Protein AF-A0A6G1JC12-F1 (afdb_monomer_lite)

pLDDT: mean 71.91, std 19.37, range [29.08, 95.88]

Sequence (477 aa):
MLPKLLSLVLLFAALIYDARATPLSTPISLSVPSVSIHRERSTSDEELTAWTVRCGYAISGMFCATQRLTVYIIAICIFCFRFHEWLTAVGTAYLVTYTVTTAIYGIALAADPAVGSDADFVRIGRLLTISVFMTFLFVRFAPHIFKNNVKSTLMLWVGITLLAWIIVAARENAFWSQFYRVRGVEVCNSAGLCVDTCSTVMPASKFRGPSDEVMSIQKTKRQLAIPANGSLSINEFLGVAVNFTATLPSLGYNSKHSFDPGFIPFLVAWLLAFVNWIIPPREIRNNLFQAIVKKNTANEYAKRMSHSTISKGPATKQPRQNGAAHSSSRGSWSILSVRVQTAKALATFCYIFTTLAMLVFPGIFVWSIFQGESGFRSSIFIEQEGPRNVGQWGPCVGVALAAVAALFDRLSSRAGNQIDIWALQEVQRPPDAERPRWLFGWEEGWLWYVINREEWKNFVAWWKDPIRVCWPSVMSS

Secondary structure (DSSP, 8-state):
-HHHHHHHHHHHHHHHHT-PPPP-PPP-----------------HHHHTT-----PPPBPGGGSHHHHHHHHHHHHHHHHTTT-HHHHHHHHHHHHHHHHHHHHHHHHHHH-TTGGG-THHHHHHHHHHHHHHHHHHHHHH-GGGS-GGGHHHHHHHHHHHHHHHHHHHHHHHHHHHHHTT----EEE-TTS-EEEHHHHH-TT---B-SSS-B-------------TT----HHHHHHHHHHHHTT--------TTS--GGGHHHHHHHHHHHHHHHS-HHHHHHHHHHHHS-HHHHHHHHHHHHHHHHTTS--------------STHHHHHHHHHHHHHHHHHHHHHHHHHHHHHHHHHHHHHHHHHHHHHHHHTSSPPBSS-TTSHHHHHHHHHHHHHHHHHHHHHHHHTTS----HHHHTT-PPPPGGG--GGGTT-HHHHHHHHHHHHHHHHHHHHHH-HHHHH-HHHH--

Organism: NCBI:txid1168545

Radius of gyration: 33.63 Å; chains: 1; bounding box: 86×69×108 Å

Foldseek 3Di:
DVVVVVVVVVVVVVVVVVPDDDDDDDDDDDDDDDDDDDDDDDDPPVVVVPDDLLLADAADLLLDPLNLVLLVVLLVVCLVPLLVLLLVLLSVVLLLVSLLVLLVVLLVLLPDPVNLSYPNLLQSLLVLVLSLLSLLCCLQSNCLNCPPVNVVVSCVSNVSSVVSNVSSVVSVVVNVVSNVLNQFDFAADPVRDTDRPSCVVCVQSPLQDPPNPDPPSVPPPDPPPPPPPDPDDPVNVVVVVVVVSVPDPPPPPPPPVPPDVVCVVVVVLVVLLVVCSVAPLVRLLLVLLCVQQPPVLLLVVLVVVVVVVVVPPDDPDDDDDDDDDDPDCPVVVVVSVVSNVVSLVVSVVSSVSNVVSVVCSVVVSVVSSVVSVVSVVPDSRDRSDDPVDPVSCVSVVVSVVSSVVSVVVCVVVVVDDDDDSCVSVVHDDDPCVVDDPVCPPPVPVVVVVVVVVVVVVVSVVCSVPVSCVSCVVSNVD

Structure (mmCIF, N/CA/C/O backbone):
data_AF-A0A6G1JC12-F1
#
_entry.id   AF-A0A6G1JC12-F1
#
loop_
_atom_site.group_PDB
_atom_site.id
_atom_site.type_symbol
_atom_site.label_atom_id
_atom_site.label_alt_id
_atom_site.label_comp_id
_atom_site.label_asym_id
_atom_site.label_entity_id
_atom_site.label_seq_id
_atom_site.pdbx_PDB_ins_code
_atom_site.Cartn_x
_atom_site.Cartn_y
_atom_site.Cartn_z
_atom_site.occupancy
_atom_site.B_iso_or_equiv
_atom_site.auth_seq_id
_atom_site.auth_comp_id
_atom_site.auth_asym_id
_atom_site.auth_atom_id
_atom_site.pdbx_PDB_model_num
ATOM 1 N N . MET A 1 1 ? -16.453 -23.793 -4.776 1.00 41.53 1 MET A N 1
ATOM 2 C CA . MET A 1 1 ? -15.274 -22.912 -4.970 1.00 41.53 1 MET A CA 1
ATOM 3 C C . MET A 1 1 ? -14.601 -23.120 -6.321 1.00 41.53 1 MET A C 1
ATOM 5 O O . MET A 1 1 ? -14.441 -22.137 -7.027 1.00 41.53 1 MET A O 1
ATOM 9 N N . LEU A 1 2 ? -14.305 -24.360 -6.727 1.00 37.62 2 LEU A N 1
ATOM 10 C CA . LEU A 1 2 ? -13.713 -24.679 -8.037 1.00 37.62 2 LEU A CA 1
ATOM 11 C C . LEU A 1 2 ? -14.425 -24.046 -9.262 1.00 37.62 2 LEU A C 1
ATOM 13 O O . LEU A 1 2 ? -13.723 -23.498 -10.103 1.00 37.62 2 LEU A O 1
ATOM 17 N N . PRO A 1 3 ? -15.776 -23.984 -9.344 1.00 52.00 3 PRO A N 1
ATOM 18 C CA . PRO A 1 3 ? -16.455 -23.352 -10.485 1.00 52.00 3 PRO A CA 1
ATOM 19 C C . PRO A 1 3 ? -16.231 -21.836 -10.552 1.00 52.00 3 PRO A C 1
ATOM 21 O O . PRO A 1 3 ? -16.127 -21.264 -11.630 1.00 52.00 3 PRO A O 1
ATOM 24 N N . LYS A 1 4 ? -16.111 -21.181 -9.388 1.00 55.47 4 LYS A N 1
ATOM 25 C CA . LYS A 1 4 ? -15.842 -19.738 -9.295 1.00 55.47 4 LYS A CA 1
ATOM 26 C C . LYS A 1 4 ? -14.388 -19.419 -9.648 1.00 55.47 4 LYS A C 1
ATOM 28 O O . LYS A 1 4 ? -14.135 -18.408 -10.289 1.00 55.47 4 LYS A O 1
ATOM 33 N N . LEU A 1 5 ? -13.458 -20.304 -9.280 1.00 43.88 5 LEU A N 1
ATOM 34 C CA . LEU A 1 5 ? -12.052 -20.206 -9.671 1.00 43.88 5 LEU A CA 1
ATOM 35 C C . LEU A 1 5 ? -11.889 -20.400 -11.188 1.00 43.88 5 LEU A C 1
ATOM 37 O O . LEU A 1 5 ? -11.214 -19.609 -11.835 1.00 43.88 5 LEU A O 1
ATOM 41 N N . LEU A 1 6 ? -12.583 -21.389 -11.764 1.00 57.66 6 LEU A N 1
ATOM 42 C CA . LEU A 1 6 ? -12.601 -21.644 -13.207 1.00 57.66 6 LEU A CA 1
ATOM 43 C C . LEU A 1 6 ? -13.187 -20.456 -13.983 1.00 57.66 6 LEU A C 1
ATOM 45 O O . LEU A 1 6 ? -12.649 -20.064 -15.011 1.00 57.66 6 LEU A O 1
ATOM 49 N N . SER A 1 7 ? -14.245 -19.836 -13.454 1.00 61.59 7 SER A N 1
ATOM 50 C CA . SER A 1 7 ? -14.843 -18.637 -14.046 1.00 61.59 7 SER A CA 1
ATOM 51 C C . SER A 1 7 ? -13.896 -17.432 -14.012 1.00 61.59 7 SER A C 1
ATOM 53 O O . SER A 1 7 ? -13.910 -16.633 -14.941 1.00 61.59 7 SER A O 1
ATOM 55 N N . LEU A 1 8 ? -13.053 -17.313 -12.979 1.00 55.31 8 LEU A N 1
ATOM 56 C CA . LEU A 1 8 ? -12.042 -16.256 -12.870 1.00 55.31 8 LEU A CA 1
ATOM 57 C C . LEU A 1 8 ? -10.876 -16.489 -13.844 1.00 55.31 8 LEU A C 1
ATOM 59 O O . LEU A 1 8 ? -10.414 -15.546 -14.475 1.00 55.31 8 LEU A O 1
ATOM 63 N N . VAL A 1 9 ? -10.457 -17.748 -14.026 1.00 64.25 9 VAL A N 1
ATOM 64 C CA . VAL A 1 9 ? -9.453 -18.156 -15.028 1.00 64.25 9 VAL A CA 1
ATOM 65 C C . VAL A 1 9 ? -9.976 -17.967 -16.459 1.00 64.25 9 VAL A C 1
ATOM 67 O O . VAL A 1 9 ? -9.232 -17.533 -17.332 1.00 64.25 9 VAL A O 1
ATOM 70 N N . LEU A 1 10 ? -11.261 -18.225 -16.713 1.00 64.50 10 LEU A N 1
ATOM 71 C CA . LEU A 1 10 ? -11.891 -17.971 -18.015 1.00 64.50 10 LEU A CA 1
ATOM 72 C C . LEU A 1 10 ? -12.059 -16.472 -18.295 1.00 64.50 10 LEU A C 1
ATOM 74 O O . LEU A 1 10 ? -11.808 -16.036 -19.415 1.00 64.50 10 LEU A O 1
ATOM 78 N N . LEU A 1 11 ? -12.405 -15.669 -17.282 1.00 63.47 11 LEU A N 1
ATOM 79 C CA . LEU A 1 11 ? -12.408 -14.205 -17.388 1.00 63.47 11 LEU A CA 1
ATOM 80 C C . LEU A 1 11 ? -10.995 -13.671 -17.682 1.00 63.47 11 LEU A C 1
ATOM 82 O O . LEU A 1 11 ? -10.825 -12.771 -18.498 1.00 63.47 11 LEU A O 1
ATOM 86 N N . PHE A 1 12 ? -9.977 -14.269 -17.057 1.00 48.78 12 PHE A N 1
ATOM 87 C CA . PHE A 1 12 ? -8.565 -13.972 -17.290 1.00 48.78 12 PHE A CA 1
ATOM 88 C C . PHE A 1 12 ? -8.147 -14.299 -18.730 1.00 48.78 12 PHE A C 1
ATOM 90 O O . PHE A 1 12 ? -7.539 -13.468 -19.399 1.00 48.78 12 PHE A O 1
ATOM 97 N N . ALA A 1 13 ? -8.545 -15.463 -19.249 1.00 60.22 13 ALA A N 1
ATOM 98 C CA . ALA A 1 13 ? -8.311 -15.837 -20.641 1.00 60.22 13 ALA A CA 1
ATOM 99 C C . ALA A 1 13 ? -9.033 -14.900 -21.630 1.00 60.22 13 ALA A C 1
ATOM 101 O O . ALA A 1 13 ? -8.455 -14.537 -22.651 1.00 60.22 13 ALA A O 1
ATOM 102 N N . ALA A 1 14 ? -10.255 -14.458 -21.313 1.00 58.59 14 ALA A N 1
ATOM 103 C CA . ALA A 1 14 ? -11.026 -13.533 -22.145 1.00 58.59 14 ALA A CA 1
ATOM 104 C C . ALA A 1 14 ? -10.411 -12.120 -22.191 1.00 58.59 14 ALA A C 1
ATOM 106 O O . ALA A 1 14 ? -10.276 -11.550 -23.270 1.00 58.59 14 ALA A O 1
ATOM 107 N N . LEU A 1 15 ? -9.955 -11.588 -21.050 1.00 48.88 15 LEU A N 1
ATOM 108 C CA . LEU A 1 15 ? -9.268 -10.289 -20.980 1.00 48.88 15 LEU A CA 1
ATOM 109 C C . LEU A 1 15 ? -7.918 -10.293 -21.715 1.00 48.88 15 LEU A C 1
ATOM 111 O O . LEU A 1 15 ? -7.510 -9.270 -22.259 1.00 48.88 15 LEU A O 1
ATOM 115 N N . ILE A 1 16 ? -7.240 -11.444 -21.766 1.00 50.81 16 ILE A N 1
ATOM 116 C CA . ILE A 1 16 ? -6.019 -11.640 -22.562 1.00 50.81 16 ILE A CA 1
ATOM 117 C C . ILE A 1 16 ? -6.341 -11.723 -24.062 1.00 50.81 16 ILE A C 1
ATOM 119 O O . ILE A 1 16 ? -5.559 -11.246 -24.884 1.00 50.81 16 ILE A O 1
ATOM 123 N N . TYR A 1 17 ? -7.487 -12.300 -24.433 1.00 48.66 17 TYR A N 1
ATOM 124 C CA . TYR A 1 17 ? -7.871 -12.484 -25.833 1.00 48.66 17 TYR A CA 1
ATOM 125 C C . TYR A 1 17 ? -8.304 -11.177 -26.522 1.00 48.66 17 TYR A C 1
ATOM 127 O O . TYR A 1 17 ? -8.074 -11.025 -27.722 1.00 48.66 17 TYR A O 1
ATOM 135 N N . ASP A 1 18 ? -8.855 -10.218 -25.770 1.00 41.59 18 ASP A N 1
ATOM 136 C CA . ASP A 1 18 ? -9.234 -8.889 -26.282 1.00 41.59 18 ASP A CA 1
ATOM 137 C C . ASP A 1 18 ? -8.044 -7.929 -26.463 1.00 41.59 18 ASP A C 1
ATOM 139 O O . ASP A 1 18 ? -8.154 -6.912 -27.145 1.00 41.59 18 ASP A O 1
ATOM 143 N N . ALA A 1 19 ? -6.857 -8.273 -25.952 1.00 38.66 19 ALA A N 1
ATOM 144 C CA . ALA A 1 19 ? -5.614 -7.545 -26.221 1.00 38.66 19 ALA A CA 1
ATOM 145 C C . ALA A 1 19 ? -5.016 -7.892 -27.604 1.00 38.66 19 ALA A C 1
ATOM 147 O O . ALA A 1 19 ? -3.800 -8.053 -27.754 1.00 38.66 19 ALA A O 1
ATOM 148 N N . ARG A 1 20 ? -5.859 -8.035 -28.640 1.00 41.12 20 ARG A N 1
ATOM 149 C CA . ARG A 1 20 ? -5.391 -8.216 -30.019 1.00 41.12 20 ARG A CA 1
ATOM 150 C C . ARG A 1 20 ? -4.697 -6.945 -30.500 1.00 41.12 20 ARG A C 1
ATOM 152 O O . ARG A 1 20 ? -5.297 -5.884 -30.634 1.00 41.12 20 ARG A O 1
ATOM 159 N N . ALA A 1 21 ? -3.409 -7.115 -30.771 1.00 39.16 21 ALA A N 1
ATOM 160 C CA . ALA A 1 21 ? -2.536 -6.167 -31.433 1.00 39.16 21 ALA A CA 1
ATOM 161 C C . ALA A 1 21 ? -3.131 -5.662 -32.758 1.00 39.16 21 ALA A C 1
ATOM 163 O O . ALA A 1 21 ? -3.711 -6.425 -33.534 1.00 39.16 21 ALA A O 1
ATOM 164 N N . THR A 1 22 ? -2.912 -4.377 -33.023 1.00 34.78 22 THR A N 1
ATOM 165 C CA . THR A 1 22 ? -3.012 -3.771 -34.350 1.00 34.78 22 THR A CA 1
ATOM 166 C C . THR A 1 22 ? -2.206 -4.581 -35.378 1.00 34.78 22 THR A C 1
ATOM 168 O O . THR A 1 22 ? -1.153 -5.134 -35.042 1.00 34.78 22 THR A O 1
ATOM 171 N N . PRO A 1 23 ? -2.683 -4.697 -36.632 1.00 39.00 23 PRO A N 1
ATOM 172 C CA . PRO A 1 23 ? -1.996 -5.469 -37.658 1.00 39.00 23 PRO A CA 1
ATOM 173 C C . PRO A 1 23 ? -0.620 -4.862 -37.955 1.00 39.00 23 PRO A C 1
ATOM 175 O O . PRO A 1 23 ? -0.493 -3.686 -38.286 1.00 39.00 23 PRO A O 1
ATOM 178 N N . LEU A 1 24 ? 0.410 -5.696 -37.814 1.00 37.56 24 LEU A N 1
ATOM 179 C CA . LEU A 1 24 ? 1.801 -5.371 -38.101 1.00 37.56 24 LEU A CA 1
ATOM 180 C C . LEU A 1 24 ? 1.972 -5.218 -39.621 1.00 37.56 24 LEU A C 1
ATOM 182 O O . LEU A 1 24 ? 1.815 -6.186 -40.365 1.00 37.56 24 LEU A O 1
ATOM 186 N N . SER A 1 25 ? 2.299 -4.015 -40.084 1.00 34.78 25 SER A N 1
ATOM 187 C CA . SER A 1 25 ? 2.748 -3.776 -41.455 1.00 34.78 25 SER A CA 1
ATOM 188 C C . SER A 1 25 ? 4.056 -4.531 -41.719 1.00 34.78 25 SER A C 1
ATOM 190 O O . SER A 1 25 ? 4.997 -4.482 -40.925 1.00 34.78 25 SER A O 1
ATOM 192 N N . THR A 1 26 ? 4.100 -5.253 -42.836 1.00 33.56 26 THR A N 1
ATOM 193 C CA . THR A 1 26 ? 5.244 -6.044 -43.307 1.00 33.56 26 THR A CA 1
ATOM 194 C C . THR A 1 26 ? 6.522 -5.201 -43.416 1.00 33.56 26 THR A C 1
ATOM 196 O O . THR A 1 26 ? 6.459 -4.082 -43.931 1.00 33.56 26 THR A O 1
ATOM 199 N N . PRO A 1 27 ? 7.690 -5.712 -42.985 1.00 36.31 27 PRO A N 1
ATOM 200 C CA . PRO A 1 27 ? 8.945 -4.976 -43.075 1.00 36.31 27 PRO A CA 1
ATOM 201 C C . PRO A 1 27 ? 9.370 -4.816 -44.540 1.00 36.31 27 PRO A C 1
ATOM 203 O O . PRO A 1 27 ? 9.649 -5.795 -45.229 1.00 36.31 27 PRO A O 1
ATOM 206 N N . ILE A 1 28 ? 9.448 -3.569 -45.005 1.00 34.31 28 ILE A N 1
ATOM 207 C CA . ILE A 1 28 ? 10.090 -3.227 -46.275 1.00 34.31 28 ILE A CA 1
ATOM 208 C C . ILE A 1 28 ? 11.603 -3.348 -46.070 1.00 34.31 28 ILE A C 1
ATOM 210 O O . ILE A 1 28 ? 12.200 -2.624 -45.272 1.00 34.31 28 ILE A O 1
ATOM 214 N N . SER A 1 29 ? 12.215 -4.293 -46.780 1.00 29.08 29 SER A N 1
ATOM 215 C CA . SER A 1 29 ? 13.664 -4.416 -46.922 1.00 29.08 29 SER A CA 1
ATOM 216 C C . SER A 1 29 ? 14.178 -3.233 -47.750 1.00 29.08 29 SER A C 1
ATOM 218 O O . SER A 1 29 ? 13.950 -3.169 -48.955 1.00 29.08 29 SER A O 1
ATOM 220 N N . LEU A 1 30 ? 14.837 -2.272 -47.099 1.00 31.94 30 LEU A N 1
ATOM 221 C CA . LEU A 1 30 ? 15.643 -1.254 -47.773 1.00 31.94 30 LEU A CA 1
ATOM 222 C C . LEU A 1 30 ? 17.109 -1.686 -47.707 1.00 31.94 30 LEU A C 1
ATOM 224 O O . LEU A 1 30 ? 17.724 -1.676 -46.641 1.00 31.94 30 LEU A O 1
ATOM 228 N N . SER A 1 31 ? 17.664 -2.074 -48.854 1.00 30.33 31 SER A N 1
ATOM 229 C CA . SER A 1 31 ? 19.095 -2.299 -49.038 1.00 30.33 31 SER A CA 1
ATOM 230 C C . SER A 1 31 ? 19.830 -0.956 -48.999 1.00 30.33 31 SER A C 1
ATOM 232 O O . SER A 1 31 ? 19.776 -0.188 -49.960 1.00 30.33 31 SER A O 1
ATOM 234 N N . VAL A 1 32 ? 20.502 -0.656 -47.888 1.00 33.75 32 VAL A N 1
ATOM 235 C CA . VAL A 1 32 ? 21.399 0.503 -47.777 1.00 33.75 32 VAL A CA 1
ATOM 236 C C . VAL A 1 32 ? 22.802 0.071 -48.229 1.00 33.75 32 VAL A C 1
ATOM 238 O O . VAL A 1 32 ? 23.300 -0.937 -47.724 1.00 33.75 32 VAL A O 1
ATOM 241 N N . PRO A 1 33 ? 23.453 0.779 -49.170 1.00 34.03 33 PRO A N 1
ATOM 242 C CA . PRO A 1 33 ? 24.822 0.472 -49.571 1.00 34.03 33 PRO A CA 1
ATOM 243 C C . PRO A 1 33 ? 25.803 0.725 -48.416 1.00 34.03 33 PRO A C 1
ATOM 245 O O . PRO A 1 33 ? 25.669 1.687 -47.658 1.00 34.03 33 PRO A O 1
ATOM 248 N N . SER A 1 34 ? 26.801 -0.146 -48.283 1.00 31.53 34 SER A N 1
ATOM 249 C CA . SER A 1 34 ? 27.838 -0.073 -47.254 1.00 31.53 34 SER A CA 1
ATOM 250 C C . SER A 1 34 ? 28.728 1.158 -47.446 1.00 31.53 34 SER A C 1
ATOM 252 O O . SER A 1 34 ? 29.493 1.227 -48.407 1.00 31.53 34 SER A O 1
ATOM 254 N N . VAL A 1 35 ? 28.664 2.111 -46.516 1.00 31.75 35 VAL A N 1
ATOM 255 C CA . VAL A 1 35 ? 29.623 3.220 -46.427 1.00 31.75 35 VAL A CA 1
ATOM 256 C C . VAL A 1 35 ? 30.822 2.748 -45.603 1.00 31.75 35 VAL A C 1
ATOM 258 O O . VAL A 1 35 ? 30.698 2.483 -44.409 1.00 31.75 35 VAL A O 1
ATOM 261 N N . SER A 1 36 ? 31.986 2.620 -46.239 1.00 30.31 36 SER A N 1
ATOM 262 C CA . SER A 1 36 ? 33.252 2.324 -45.566 1.00 30.31 36 SER A CA 1
ATOM 263 C C . SER A 1 36 ? 33.794 3.587 -44.893 1.00 30.31 36 SER A C 1
ATOM 265 O O . SER A 1 36 ? 34.262 4.501 -45.571 1.00 30.31 36 SER A O 1
ATOM 267 N N . ILE A 1 37 ? 33.739 3.645 -43.563 1.00 33.97 37 ILE A N 1
ATOM 268 C CA . ILE A 1 37 ? 34.368 4.714 -42.779 1.00 33.97 37 ILE A CA 1
ATOM 269 C C . ILE A 1 37 ? 35.808 4.287 -42.480 1.00 33.97 37 ILE A C 1
ATOM 271 O O . ILE A 1 37 ? 36.041 3.369 -41.692 1.00 33.97 37 ILE A O 1
ATOM 275 N N . HIS A 1 38 ? 36.780 4.940 -43.119 1.00 30.67 38 HIS A N 1
ATOM 276 C CA . HIS A 1 38 ? 38.189 4.788 -42.765 1.00 30.67 38 HIS A CA 1
ATOM 277 C C . HIS A 1 38 ? 38.440 5.444 -41.402 1.00 30.67 38 HIS A C 1
ATOM 279 O O . HIS A 1 38 ? 38.278 6.650 -41.231 1.00 30.67 38 HIS A O 1
ATOM 285 N N . ARG A 1 39 ? 38.807 4.624 -40.414 1.00 34.62 39 ARG A N 1
ATOM 286 C CA . ARG A 1 39 ? 39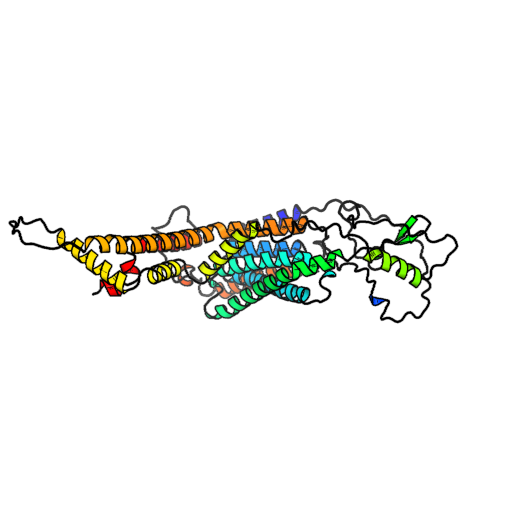.168 5.051 -39.060 1.00 34.62 39 ARG A CA 1
ATOM 287 C C . ARG A 1 39 ? 40.649 5.427 -39.036 1.00 34.62 39 ARG A C 1
ATOM 289 O O . ARG A 1 39 ? 41.496 4.553 -38.869 1.00 34.62 39 ARG A O 1
ATOM 296 N N . GLU A 1 40 ? 40.955 6.706 -39.226 1.00 35.47 40 GLU A N 1
ATOM 297 C CA . GLU A 1 40 ? 42.291 7.237 -38.942 1.00 35.47 40 GLU A CA 1
ATOM 298 C C . GLU A 1 40 ? 42.491 7.448 -37.435 1.00 35.47 40 GLU A C 1
ATOM 300 O O . GLU A 1 40 ? 41.557 7.696 -36.673 1.00 35.47 40 GLU A O 1
ATOM 305 N N . ARG A 1 41 ? 43.729 7.211 -37.009 1.00 42.28 41 ARG A N 1
ATOM 306 C CA . ARG A 1 41 ? 44.166 6.959 -35.635 1.00 42.28 41 ARG A CA 1
ATOM 307 C C . ARG A 1 41 ? 44.497 8.265 -34.899 1.00 42.28 41 ARG A C 1
ATOM 309 O O . ARG A 1 41 ? 44.923 9.230 -35.517 1.00 42.28 41 ARG A O 1
ATOM 316 N N . SER A 1 42 ? 44.384 8.195 -33.568 1.00 40.53 42 SER A N 1
ATOM 317 C CA . SER A 1 42 ? 44.895 9.108 -32.528 1.00 40.53 42 SER A CA 1
ATOM 318 C C . SER A 1 42 ? 44.241 10.485 -32.378 1.00 40.53 42 SER A C 1
ATOM 320 O O . SER A 1 42 ? 44.835 11.512 -32.685 1.00 40.53 42 SER A O 1
ATOM 322 N N . THR A 1 43 ? 43.076 10.503 -31.737 1.00 38.94 43 THR A N 1
ATOM 323 C CA . THR A 1 43 ? 42.742 11.527 -30.738 1.00 38.94 43 THR A CA 1
ATOM 324 C C . THR A 1 43 ? 42.682 10.832 -29.379 1.00 38.94 43 THR A C 1
ATOM 326 O O . THR A 1 43 ? 42.168 9.720 -29.279 1.00 38.94 43 THR A O 1
ATOM 329 N N . SER A 1 44 ? 43.316 11.419 -28.364 1.00 40.41 44 SER A N 1
ATOM 330 C CA . SER A 1 44 ? 43.389 10.879 -27.003 1.00 40.41 44 SER A CA 1
ATOM 331 C C . SER A 1 44 ? 41.989 10.602 -26.457 1.00 40.41 44 SER A C 1
ATOM 333 O O . SER A 1 44 ? 41.123 11.477 -26.503 1.00 40.41 44 SER A O 1
ATOM 335 N N . ASP A 1 45 ? 41.785 9.395 -25.930 1.00 40.66 45 ASP A N 1
ATOM 336 C CA . ASP A 1 45 ? 40.484 8.870 -25.496 1.00 40.66 45 ASP A CA 1
ATOM 337 C C . ASP A 1 45 ? 39.753 9.750 -24.449 1.00 40.66 45 ASP A C 1
ATOM 339 O O . ASP A 1 45 ? 38.548 9.600 -24.272 1.00 40.66 45 ASP A O 1
ATOM 343 N N . GLU A 1 46 ? 40.428 10.714 -23.808 1.00 39.69 46 GLU A N 1
ATOM 344 C CA . GLU A 1 46 ? 39.830 11.643 -22.833 1.00 39.69 46 GLU A CA 1
ATOM 345 C C . GLU A 1 46 ? 38.962 12.764 -23.446 1.00 39.69 46 GLU A C 1
ATOM 347 O O . GLU A 1 46 ? 38.000 13.197 -22.811 1.00 39.69 46 GLU A O 1
ATOM 352 N N . GLU A 1 47 ? 39.205 13.216 -24.684 1.00 34.97 47 GLU A N 1
ATOM 353 C CA . GLU A 1 47 ? 38.363 14.264 -25.306 1.00 34.97 47 GLU A CA 1
ATOM 354 C C . GLU A 1 47 ? 37.187 13.694 -26.114 1.00 34.97 47 GLU A C 1
ATOM 356 O O . GLU A 1 47 ? 36.146 14.343 -26.254 1.00 34.97 47 GLU A O 1
ATOM 361 N N . LEU A 1 48 ? 37.284 12.443 -26.583 1.00 38.09 48 LEU A N 1
ATOM 362 C CA . LEU A 1 48 ? 36.187 11.783 -27.301 1.00 38.09 48 LEU A CA 1
ATOM 363 C C . LEU A 1 48 ? 35.037 11.348 -26.376 1.00 38.09 48 LEU A C 1
ATOM 365 O O . LEU A 1 48 ? 33.932 11.080 -26.849 1.00 38.09 48 LEU A O 1
ATOM 369 N N . THR A 1 49 ? 35.254 11.322 -25.056 1.00 38.06 49 THR A N 1
ATOM 370 C CA . THR A 1 49 ? 34.206 10.983 -24.079 1.00 38.06 49 THR A CA 1
ATOM 371 C C . THR A 1 49 ? 33.143 12.069 -23.876 1.00 38.06 49 THR A C 1
ATOM 373 O O . THR A 1 49 ? 32.108 11.799 -23.263 1.00 38.06 49 THR A O 1
ATOM 376 N N . ALA A 1 50 ? 33.326 13.276 -24.424 1.00 35.41 50 ALA A N 1
ATOM 377 C CA . ALA A 1 50 ? 32.409 14.397 -24.196 1.00 35.41 50 ALA A CA 1
ATOM 378 C C . ALA A 1 50 ? 31.152 14.408 -25.093 1.00 35.41 50 ALA A C 1
ATOM 380 O O . ALA A 1 50 ? 30.222 15.164 -24.817 1.00 35.41 50 ALA A O 1
ATOM 381 N N . TRP A 1 51 ? 31.069 13.559 -26.124 1.00 41.97 51 TRP A N 1
ATOM 382 C CA . TRP A 1 51 ? 29.967 13.591 -27.102 1.00 41.97 51 TRP A CA 1
ATOM 383 C C . TRP A 1 51 ? 29.278 12.238 -27.222 1.00 41.97 51 TRP A C 1
ATOM 385 O O . TRP A 1 51 ? 29.199 11.627 -28.286 1.00 41.97 51 TRP A O 1
ATOM 395 N N . THR A 1 52 ? 28.760 11.753 -26.096 1.00 36.16 52 THR A N 1
ATOM 396 C CA . THR A 1 52 ? 27.903 10.570 -26.094 1.00 36.16 52 THR A CA 1
ATOM 397 C C . THR A 1 52 ? 26.508 10.959 -26.578 1.00 36.16 52 THR A C 1
ATOM 399 O O . THR A 1 52 ? 25.694 11.511 -25.838 1.00 36.16 52 THR A O 1
ATOM 402 N N . VAL A 1 53 ? 26.205 10.633 -27.838 1.00 36.19 53 VAL A N 1
ATOM 403 C CA . VAL A 1 53 ? 24.823 10.387 -28.261 1.00 36.19 53 VAL A CA 1
ATOM 404 C C . VAL A 1 53 ? 24.326 9.232 -27.395 1.00 36.19 53 VAL A C 1
ATOM 406 O O . VAL A 1 53 ? 24.608 8.063 -27.659 1.00 36.19 53 VAL A O 1
ATOM 409 N N . ARG A 1 54 ? 23.670 9.563 -26.280 1.00 43.41 54 ARG A N 1
ATOM 410 C CA . ARG A 1 54 ? 23.089 8.570 -25.380 1.00 43.41 54 ARG A CA 1
ATOM 411 C C . ARG A 1 54 ? 21.844 8.022 -26.057 1.00 43.41 54 ARG A C 1
ATOM 413 O O . ARG A 1 54 ? 20.746 8.547 -25.898 1.00 43.41 54 ARG A O 1
ATOM 420 N N . CYS A 1 55 ? 22.048 6.973 -26.847 1.00 48.44 55 CYS A N 1
ATOM 421 C CA . CYS A 1 55 ? 20.983 6.065 -27.228 1.00 48.44 55 CYS A CA 1
ATOM 422 C C . CYS A 1 55 ? 20.415 5.518 -25.918 1.00 48.44 55 CYS A C 1
ATOM 424 O O . CYS A 1 55 ? 21.091 4.750 -25.233 1.00 48.44 55 CYS A O 1
ATOM 426 N N . GLY A 1 56 ? 19.243 6.010 -25.514 1.00 52.00 56 GLY A N 1
ATOM 427 C CA . GLY A 1 56 ? 18.617 5.584 -24.271 1.00 52.00 56 GLY A CA 1
ATOM 428 C C . GLY A 1 56 ? 18.454 4.070 -24.279 1.00 52.00 56 GLY A C 1
ATOM 429 O O . GLY A 1 56 ? 18.017 3.499 -25.284 1.00 52.00 56 GLY A O 1
ATOM 430 N N . TYR A 1 57 ? 18.825 3.431 -23.172 1.00 56.16 57 TYR A N 1
ATOM 431 C CA . TYR A 1 57 ? 18.517 2.025 -22.982 1.00 56.16 57 TYR A CA 1
ATOM 432 C C . TYR A 1 57 ? 17.003 1.855 -23.041 1.00 56.16 57 TYR A C 1
ATOM 434 O O . TYR A 1 57 ? 16.233 2.697 -22.570 1.00 56.16 57 TYR A O 1
ATOM 442 N N . ALA A 1 58 ? 16.580 0.803 -23.726 1.00 60.34 58 ALA A N 1
ATOM 443 C CA . ALA A 1 58 ? 15.175 0.494 -23.811 1.00 60.34 58 ALA A CA 1
ATOM 444 C C . ALA A 1 58 ? 14.678 0.037 -22.430 1.00 60.34 58 ALA A C 1
ATOM 446 O O . ALA A 1 58 ? 15.451 -0.436 -21.599 1.00 60.34 58 ALA A O 1
ATOM 447 N N . ILE A 1 59 ? 13.399 0.295 -22.170 1.00 74.44 59 ILE A N 1
ATOM 448 C CA . ILE A 1 59 ? 12.846 0.202 -20.823 1.00 74.44 59 ILE A CA 1
ATOM 449 C C . ILE A 1 59 ? 12.909 -1.237 -20.317 1.00 74.44 59 ILE A C 1
ATOM 451 O O . ILE A 1 59 ? 12.410 -2.142 -20.994 1.00 74.44 59 ILE A O 1
ATOM 455 N N . SER A 1 60 ? 13.457 -1.432 -19.116 1.00 82.38 60 SER A N 1
ATOM 456 C CA . SER A 1 60 ? 13.635 -2.755 -18.526 1.00 82.38 60 SER A CA 1
ATOM 457 C C . SER A 1 60 ? 12.321 -3.530 -18.443 1.00 82.38 60 SER A C 1
ATOM 459 O O . SER A 1 60 ? 11.238 -2.980 -18.206 1.00 82.38 60 SER A O 1
ATOM 461 N N . GLY A 1 61 ? 12.430 -4.857 -18.542 1.00 81.50 61 GLY A N 1
ATOM 462 C CA . GLY A 1 61 ? 11.288 -5.771 -18.519 1.00 81.50 61 GLY A CA 1
ATOM 463 C C . GLY A 1 61 ? 10.364 -5.609 -17.303 1.00 81.50 61 GLY A C 1
ATOM 464 O O . GLY A 1 61 ? 9.160 -5.828 -17.430 1.00 81.50 61 GLY A O 1
ATOM 465 N N . MET A 1 62 ? 10.893 -5.145 -16.161 1.00 84.75 62 MET A N 1
ATOM 466 C CA . MET A 1 62 ? 10.125 -4.865 -14.937 1.00 84.75 62 MET A CA 1
ATOM 467 C C . MET A 1 62 ? 9.026 -3.817 -15.128 1.00 84.75 62 MET A C 1
ATOM 469 O O . MET A 1 62 ? 7.986 -3.864 -14.474 1.00 84.75 62 MET A O 1
ATOM 473 N N . PHE A 1 63 ? 9.224 -2.883 -16.053 1.00 86.88 63 PHE A N 1
ATOM 474 C CA . PHE A 1 63 ? 8.274 -1.811 -16.323 1.00 86.88 63 PHE A CA 1
ATOM 475 C C . PHE A 1 63 ? 7.365 -2.107 -17.505 1.00 86.88 63 PHE A C 1
ATOM 477 O O . PHE A 1 63 ? 6.677 -1.188 -17.947 1.00 86.88 63 PHE A O 1
ATOM 484 N N . CYS A 1 64 ? 7.362 -3.327 -18.040 1.00 88.19 64 CYS A N 1
ATOM 485 C CA . CYS A 1 64 ? 6.494 -3.712 -19.148 1.00 88.19 64 CYS A CA 1
ATOM 486 C C . CYS A 1 64 ? 5.078 -4.046 -18.659 1.00 88.19 64 CYS A C 1
ATOM 488 O O . CYS A 1 64 ? 4.868 -4.450 -17.510 1.00 88.19 64 CYS A O 1
ATOM 490 N N . ALA A 1 65 ? 4.088 -3.880 -19.537 1.00 88.81 65 ALA A N 1
ATOM 491 C CA . ALA A 1 65 ? 2.674 -3.988 -19.188 1.00 88.81 65 ALA A CA 1
ATOM 492 C C . ALA A 1 65 ? 2.315 -5.342 -18.559 1.00 88.81 65 ALA A C 1
ATOM 494 O O . ALA A 1 65 ? 1.561 -5.384 -17.590 1.00 88.81 65 ALA A O 1
ATOM 495 N N . THR A 1 66 ? 2.891 -6.440 -19.054 1.00 89.44 66 THR A N 1
ATOM 496 C CA . THR A 1 66 ? 2.627 -7.797 -18.550 1.00 89.44 66 THR A CA 1
ATOM 497 C C . THR A 1 66 ? 2.987 -7.944 -17.072 1.00 89.44 66 THR A C 1
ATOM 499 O O . THR A 1 66 ? 2.192 -8.477 -16.292 1.00 89.44 66 THR A O 1
ATOM 502 N N . GLN A 1 67 ? 4.152 -7.438 -16.653 1.00 90.75 67 GLN A N 1
ATOM 503 C CA . GLN A 1 67 ? 4.575 -7.519 -15.253 1.00 90.75 67 GLN A CA 1
ATOM 504 C C . GLN A 1 67 ? 3.728 -6.614 -14.356 1.00 90.75 67 GLN A C 1
ATOM 506 O O . GLN A 1 67 ? 3.259 -7.062 -13.309 1.00 90.75 67 GLN A O 1
ATOM 511 N N . ARG A 1 68 ? 3.432 -5.383 -14.798 1.00 91.69 68 ARG A N 1
ATOM 512 C CA . ARG A 1 68 ? 2.562 -4.461 -14.045 1.00 91.69 68 ARG A CA 1
ATOM 513 C C . ARG A 1 68 ? 1.161 -5.042 -13.843 1.00 91.69 68 ARG A C 1
ATOM 515 O O . ARG A 1 68 ? 0.667 -5.080 -12.718 1.00 91.69 68 ARG A O 1
ATOM 522 N N . LEU A 1 69 ? 0.554 -5.584 -14.902 1.00 90.56 69 LEU A N 1
ATOM 523 C CA . LEU A 1 69 ? -0.746 -6.257 -14.834 1.00 90.56 69 LEU A CA 1
ATOM 524 C C . LEU A 1 69 ? -0.714 -7.466 -13.897 1.00 90.56 69 LEU A C 1
ATOM 526 O O . LEU A 1 69 ? -1.640 -7.644 -13.107 1.00 90.56 69 LEU A O 1
ATOM 530 N N . THR A 1 70 ? 0.357 -8.262 -13.934 1.00 91.50 70 THR A N 1
ATOM 531 C CA . THR A 1 70 ? 0.543 -9.405 -13.025 1.00 91.50 70 THR A CA 1
ATOM 532 C C . THR A 1 70 ? 0.515 -8.950 -11.566 1.00 91.50 70 THR A C 1
ATOM 534 O O . THR A 1 70 ? -0.230 -9.509 -10.761 1.00 91.50 70 THR A O 1
ATOM 537 N N . VAL A 1 71 ? 1.246 -7.884 -11.233 1.00 91.88 71 VAL A N 1
ATOM 538 C CA . VAL A 1 71 ? 1.247 -7.289 -9.888 1.00 91.88 71 VAL A CA 1
ATOM 539 C C . VAL A 1 71 ? -0.145 -6.800 -9.491 1.00 91.88 71 VAL A C 1
ATOM 541 O O . VAL A 1 71 ? -0.584 -7.067 -8.373 1.00 91.88 71 VAL A O 1
ATOM 544 N N . TYR A 1 72 ? -0.877 -6.139 -10.391 1.00 90.50 72 TYR A N 1
ATOM 545 C CA . TYR A 1 72 ? -2.232 -5.649 -10.107 1.00 90.50 72 TYR A CA 1
ATOM 546 C C . TYR A 1 72 ? -3.218 -6.782 -9.865 1.00 90.50 72 TYR A C 1
ATOM 548 O O . TYR A 1 72 ? -3.998 -6.736 -8.916 1.00 90.50 72 TYR A O 1
ATOM 556 N N . ILE A 1 73 ? -3.158 -7.828 -10.682 1.00 89.50 73 ILE A N 1
ATOM 557 C CA . ILE A 1 73 ? -4.020 -8.999 -10.547 1.00 89.50 73 ILE A CA 1
ATOM 558 C C . ILE A 1 73 ? -3.729 -9.718 -9.237 1.00 89.50 73 ILE A C 1
ATOM 560 O O . ILE A 1 73 ? -4.663 -10.069 -8.520 1.00 89.50 73 ILE A O 1
ATOM 564 N N . ILE A 1 74 ? -2.455 -9.899 -8.887 1.00 91.25 74 ILE A N 1
ATOM 565 C CA . ILE A 1 74 ? -2.068 -10.510 -7.615 1.00 91.25 74 ILE A CA 1
ATOM 566 C C . ILE A 1 74 ? -2.538 -9.645 -6.448 1.00 91.25 74 ILE A C 1
ATOM 568 O O . ILE A 1 74 ? -3.116 -10.175 -5.502 1.00 91.25 74 ILE A O 1
ATOM 572 N N . ALA A 1 75 ? -2.388 -8.322 -6.535 1.00 89.19 75 ALA A N 1
ATOM 573 C CA . ALA A 1 75 ? -2.879 -7.406 -5.515 1.00 89.19 75 ALA A CA 1
ATOM 574 C C . ALA A 1 75 ? -4.403 -7.531 -5.308 1.00 89.19 75 ALA A C 1
ATOM 576 O O . ALA A 1 75 ? -4.872 -7.644 -4.172 1.00 89.19 75 ALA A O 1
ATOM 577 N N . ILE A 1 76 ? -5.175 -7.589 -6.398 1.00 86.62 76 ILE A N 1
ATOM 578 C CA . ILE A 1 76 ? -6.627 -7.820 -6.359 1.00 86.62 76 ILE A CA 1
ATOM 579 C C . ILE A 1 76 ? -6.938 -9.202 -5.774 1.00 86.62 76 ILE A C 1
ATOM 581 O O . ILE A 1 76 ? -7.803 -9.315 -4.909 1.00 86.62 76 ILE A O 1
ATOM 585 N N . CYS A 1 77 ? -6.217 -10.249 -6.183 1.00 86.19 77 CYS A N 1
ATOM 586 C CA . CYS A 1 77 ? -6.409 -11.605 -5.673 1.00 86.19 77 CYS A CA 1
ATOM 587 C C . CYS A 1 77 ? -6.160 -11.681 -4.166 1.00 86.19 77 CYS A C 1
ATOM 589 O O . CYS A 1 77 ? -6.978 -12.252 -3.453 1.00 86.19 77 CYS A O 1
ATOM 591 N N . ILE A 1 78 ? -5.086 -11.077 -3.653 1.00 87.00 78 ILE A N 1
ATOM 592 C CA . ILE A 1 78 ? -4.827 -11.034 -2.208 1.00 87.00 78 ILE A CA 1
ATOM 593 C C . ILE A 1 78 ? -5.967 -10.307 -1.488 1.00 87.00 78 ILE A C 1
ATOM 595 O O . ILE A 1 78 ? -6.395 -10.759 -0.432 1.00 87.00 78 ILE A O 1
ATOM 599 N N . PHE A 1 79 ? -6.496 -9.217 -2.052 1.00 82.81 79 PHE A N 1
ATOM 600 C CA . PHE A 1 79 ? -7.624 -8.501 -1.454 1.00 82.81 79 PHE A CA 1
ATOM 601 C C . PHE A 1 79 ? -8.907 -9.349 -1.435 1.00 82.81 79 PHE A C 1
ATOM 603 O O . PHE A 1 79 ? -9.560 -9.460 -0.396 1.00 82.81 79 PHE A O 1
ATOM 610 N N . CYS A 1 80 ? -9.248 -9.991 -2.556 1.00 82.69 80 CYS A N 1
ATOM 611 C CA . CYS A 1 80 ? -10.428 -10.849 -2.688 1.00 82.69 80 CYS A CA 1
ATOM 612 C C . CYS A 1 80 ? -10.331 -12.130 -1.852 1.00 82.69 80 CYS A C 1
ATOM 614 O O . CYS A 1 80 ? -11.337 -12.591 -1.322 1.00 82.69 80 CYS A O 1
ATOM 616 N N . PHE A 1 81 ? -9.134 -12.699 -1.724 1.00 83.19 81 PHE A N 1
ATOM 617 C CA . PHE A 1 81 ? -8.879 -13.954 -1.024 1.00 83.19 81 PHE A CA 1
ATOM 618 C C . PHE A 1 81 ? -8.186 -13.746 0.324 1.00 83.19 81 PHE A C 1
ATOM 620 O O . PHE A 1 81 ? -7.563 -14.678 0.823 1.00 83.19 81 PHE A O 1
ATOM 627 N N . ARG A 1 82 ? -8.304 -12.558 0.937 1.00 81.12 82 ARG A N 1
ATOM 628 C CA . ARG A 1 82 ? -7.552 -12.159 2.145 1.00 81.12 82 ARG A CA 1
ATOM 629 C C . ARG A 1 82 ? -7.669 -13.117 3.337 1.00 81.12 82 ARG A C 1
ATOM 631 O O . ARG A 1 82 ? -6.826 -13.092 4.217 1.00 81.12 82 ARG A O 1
ATOM 638 N N . PHE A 1 83 ? -8.695 -13.960 3.374 1.00 75.06 83 PHE A N 1
ATOM 639 C CA . PHE A 1 83 ? -8.932 -14.928 4.449 1.00 75.06 83 PHE A CA 1
ATOM 640 C C . PHE A 1 83 ? -8.321 -16.310 4.172 1.00 75.06 83 PHE A C 1
ATOM 642 O O . PHE A 1 83 ? -8.322 -17.195 5.027 1.00 75.06 83 PHE A O 1
ATOM 649 N N . HIS A 1 84 ? -7.780 -16.520 2.975 1.00 81.38 84 HIS A N 1
ATOM 650 C CA . HIS A 1 84 ? -7.057 -17.726 2.611 1.00 81.38 84 HIS A CA 1
ATOM 651 C C . HIS A 1 84 ? -5.565 -17.533 2.864 1.00 81.38 84 HIS A C 1
ATOM 653 O O . HIS A 1 84 ? -4.821 -17.226 1.937 1.00 81.38 84 HIS A O 1
ATOM 659 N N . GLU A 1 85 ? -5.132 -17.772 4.106 1.00 81.50 85 GLU A N 1
ATOM 660 C CA . GLU A 1 85 ? -3.756 -17.510 4.562 1.00 81.50 85 GLU A CA 1
ATOM 661 C C . GLU A 1 85 ? -2.682 -17.990 3.576 1.00 81.50 85 GLU A C 1
ATOM 663 O O . GLU A 1 85 ? -1.875 -17.186 3.123 1.00 81.50 85 GLU A O 1
ATOM 668 N N . TRP A 1 86 ? -2.734 -19.259 3.162 1.00 83.00 86 TRP A N 1
ATOM 669 C CA . TRP A 1 86 ? -1.811 -19.862 2.189 1.00 83.00 86 TRP A CA 1
ATOM 670 C C . TRP A 1 86 ? -1.719 -19.093 0.859 1.00 83.00 86 TRP A C 1
ATOM 672 O O . TRP A 1 86 ? -0.625 -18.819 0.374 1.00 83.00 86 TRP A O 1
ATOM 682 N N . LEU A 1 87 ? -2.860 -18.710 0.277 1.00 84.75 87 LEU A N 1
ATOM 683 C CA . LEU A 1 87 ? -2.907 -18.033 -1.019 1.00 84.75 87 LEU A CA 1
ATOM 684 C C . LEU A 1 87 ? -2.440 -16.586 -0.877 1.00 84.75 87 LEU A C 1
ATOM 686 O O . LEU A 1 87 ? -1.698 -16.072 -1.713 1.00 84.75 87 LEU A O 1
ATOM 690 N N . THR A 1 88 ? -2.842 -15.941 0.219 1.00 87.62 88 THR A N 1
ATOM 691 C CA . THR A 1 88 ? -2.416 -14.581 0.539 1.00 87.62 88 THR A CA 1
ATOM 692 C C . THR A 1 88 ? -0.929 -14.516 0.834 1.00 87.62 88 THR A C 1
ATOM 694 O O . THR A 1 88 ? -0.290 -13.576 0.394 1.00 87.62 88 THR A O 1
ATOM 697 N N . ALA A 1 89 ? -0.352 -15.534 1.477 1.00 87.06 89 ALA A N 1
ATOM 698 C CA . ALA A 1 89 ? 1.075 -15.606 1.754 1.00 87.06 89 ALA A CA 1
ATOM 699 C C . ALA A 1 89 ? 1.895 -15.664 0.460 1.00 87.06 89 ALA A C 1
ATOM 701 O O . ALA A 1 89 ? 2.855 -14.909 0.324 1.00 87.06 89 ALA A O 1
ATOM 702 N N . VAL A 1 90 ? 1.483 -16.483 -0.517 1.00 90.81 90 VAL A N 1
ATOM 703 C CA . VAL A 1 90 ? 2.137 -16.546 -1.838 1.00 90.81 90 VAL A CA 1
ATOM 704 C C . VAL A 1 90 ? 2.054 -15.199 -2.558 1.00 90.81 90 VAL A C 1
ATOM 706 O O . VAL A 1 90 ? 3.068 -14.682 -3.028 1.00 90.81 90 VAL A O 1
ATOM 709 N N . GLY A 1 91 ? 0.861 -14.600 -2.617 1.00 91.50 91 GLY A N 1
ATOM 710 C CA . GLY A 1 91 ? 0.681 -13.298 -3.255 1.00 91.50 91 GLY A CA 1
ATOM 711 C C . GLY A 1 91 ? 1.478 -12.190 -2.560 1.00 91.50 91 GLY A C 1
ATOM 712 O O . GLY A 1 91 ? 2.125 -11.382 -3.224 1.00 91.50 91 GLY A O 1
ATOM 713 N N . THR A 1 92 ? 1.470 -12.160 -1.226 1.00 89.75 92 THR A N 1
ATOM 714 C CA . THR A 1 92 ? 2.229 -11.191 -0.430 1.00 89.75 92 THR A CA 1
ATOM 715 C C . THR A 1 92 ? 3.726 -11.376 -0.624 1.00 89.75 92 THR A C 1
ATOM 717 O O . THR A 1 92 ? 4.411 -10.379 -0.812 1.00 89.75 92 THR A O 1
ATOM 720 N N . ALA A 1 93 ? 4.238 -12.609 -0.654 1.00 89.94 93 ALA A N 1
ATOM 721 C CA . ALA A 1 93 ? 5.650 -12.868 -0.923 1.00 89.94 93 ALA A CA 1
ATOM 722 C C . ALA A 1 93 ? 6.073 -12.285 -2.278 1.00 89.94 93 ALA A C 1
ATOM 724 O O . ALA A 1 93 ? 7.035 -11.523 -2.338 1.00 89.94 93 ALA A O 1
ATOM 725 N N . TYR A 1 94 ? 5.303 -12.550 -3.338 1.00 93.00 94 TYR A N 1
ATOM 726 C CA . TYR A 1 94 ? 5.565 -11.971 -4.655 1.00 93.00 94 TYR A CA 1
ATOM 727 C C . TYR A 1 94 ? 5.563 -10.445 -4.636 1.00 93.00 94 TYR A C 1
ATOM 729 O O . TYR A 1 94 ? 6.450 -9.806 -5.198 1.00 93.00 94 TYR A O 1
ATOM 737 N N . LEU A 1 95 ? 4.566 -9.856 -3.983 1.00 91.94 95 LEU A N 1
ATOM 738 C CA . LEU A 1 95 ? 4.429 -8.415 -3.931 1.00 91.94 95 LEU A CA 1
ATOM 739 C C . LEU A 1 95 ? 5.574 -7.756 -3.158 1.00 91.94 95 LEU A C 1
ATOM 741 O O . LEU A 1 95 ? 6.104 -6.738 -3.602 1.00 91.94 95 LEU A O 1
ATOM 745 N N . VAL A 1 96 ? 5.976 -8.335 -2.026 1.00 92.50 96 VAL A N 1
ATOM 746 C CA . VAL A 1 96 ? 7.145 -7.888 -1.263 1.00 92.50 96 VAL A CA 1
ATOM 747 C C . VAL A 1 96 ? 8.376 -7.941 -2.159 1.00 92.50 96 VAL A C 1
ATOM 749 O O . VAL A 1 96 ? 9.066 -6.936 -2.280 1.00 92.50 96 VAL A O 1
ATOM 752 N N . THR A 1 97 ? 8.616 -9.055 -2.857 1.00 93.19 97 THR A N 1
ATOM 753 C CA . THR A 1 97 ? 9.745 -9.171 -3.787 1.00 93.19 97 THR A CA 1
ATOM 754 C C . THR A 1 97 ? 9.687 -8.097 -4.870 1.00 93.19 97 THR A C 1
ATOM 756 O O . THR A 1 97 ? 10.648 -7.358 -5.030 1.00 93.19 97 THR A O 1
ATOM 759 N N . TYR A 1 98 ? 8.555 -7.938 -5.558 1.00 93.44 98 TYR A N 1
ATOM 760 C CA . TYR A 1 98 ? 8.409 -6.952 -6.630 1.00 93.44 98 TYR A CA 1
ATOM 761 C C . TYR A 1 98 ? 8.659 -5.517 -6.144 1.00 93.44 98 TYR A C 1
ATOM 763 O O . TYR A 1 98 ? 9.425 -4.766 -6.748 1.00 93.44 98 TYR A O 1
ATOM 771 N N . THR A 1 99 ? 8.036 -5.133 -5.029 1.00 94.44 99 THR A N 1
ATOM 772 C CA . THR A 1 99 ? 8.137 -3.773 -4.478 1.00 94.44 99 THR A CA 1
ATOM 773 C C . THR A 1 99 ? 9.521 -3.485 -3.895 1.00 94.44 99 THR A C 1
ATOM 775 O O . THR A 1 99 ? 10.046 -2.395 -4.109 1.00 94.44 99 THR A O 1
ATOM 778 N N . VAL A 1 100 ? 10.162 -4.457 -3.238 1.00 94.88 100 VAL A N 1
ATOM 779 C CA . VAL A 1 100 ? 11.535 -4.323 -2.724 1.00 94.88 100 VAL A CA 1
ATOM 780 C C . VAL A 1 100 ? 12.548 -4.280 -3.864 1.00 94.88 100 VAL A C 1
ATOM 782 O O . VAL A 1 100 ? 13.435 -3.431 -3.843 1.00 94.88 100 VAL A O 1
ATOM 785 N N . THR A 1 101 ? 12.414 -5.128 -4.887 1.00 94.69 101 THR A N 1
ATOM 786 C CA . THR A 1 101 ? 13.266 -5.066 -6.084 1.00 94.69 101 THR A CA 1
ATOM 787 C C . THR A 1 101 ? 13.126 -3.712 -6.772 1.00 94.69 101 THR A C 1
ATOM 789 O O . THR A 1 101 ? 14.134 -3.086 -7.088 1.00 94.69 101 THR A O 1
ATOM 792 N N . THR A 1 102 ? 11.895 -3.208 -6.910 1.00 94.62 102 THR A N 1
ATOM 793 C CA . THR A 1 102 ? 11.627 -1.858 -7.429 1.00 94.62 102 THR A CA 1
ATOM 794 C C . THR A 1 102 ? 12.308 -0.786 -6.568 1.00 94.62 102 THR A C 1
ATOM 796 O O . THR A 1 102 ? 12.945 0.117 -7.103 1.00 94.62 102 THR A O 1
ATOM 799 N N . ALA A 1 103 ? 12.231 -0.890 -5.238 1.00 95.88 103 ALA A N 1
ATOM 800 C CA . ALA A 1 103 ? 12.873 0.038 -4.305 1.00 95.88 103 ALA A CA 1
ATOM 801 C C . ALA A 1 103 ? 14.400 0.057 -4.441 1.00 95.88 103 ALA A C 1
ATOM 803 O O . ALA A 1 103 ? 14.988 1.124 -4.605 1.00 95.88 103 ALA A O 1
ATOM 804 N N . ILE A 1 104 ? 15.038 -1.114 -4.428 1.00 95.56 104 ILE A N 1
ATOM 805 C CA . ILE A 1 104 ? 16.494 -1.243 -4.565 1.00 95.56 104 ILE A CA 1
ATOM 806 C C . ILE A 1 104 ? 16.949 -0.712 -5.924 1.00 95.56 104 ILE A C 1
ATOM 808 O O . ILE A 1 104 ? 17.901 0.064 -5.992 1.00 95.56 104 ILE A O 1
ATOM 812 N N . TYR A 1 105 ? 16.245 -1.079 -6.993 1.00 94.69 105 TYR A N 1
ATOM 813 C CA . TYR A 1 105 ? 16.563 -0.622 -8.339 1.00 94.69 105 TYR A CA 1
ATOM 814 C C . TYR A 1 105 ? 16.408 0.899 -8.480 1.00 94.69 105 TYR A C 1
ATOM 816 O O . TYR A 1 105 ? 17.292 1.561 -9.015 1.00 94.69 105 TYR A O 1
ATOM 824 N N . GLY A 1 106 ? 15.348 1.486 -7.916 1.00 93.75 106 GLY A N 1
ATOM 825 C CA . GLY A 1 106 ? 15.168 2.939 -7.906 1.00 93.75 106 GLY A CA 1
ATOM 826 C C . GLY A 1 106 ? 16.246 3.685 -7.125 1.00 93.75 106 GLY A C 1
ATOM 827 O O . GLY A 1 106 ? 16.697 4.734 -7.578 1.00 93.75 106 GLY A O 1
ATOM 828 N N . ILE A 1 107 ? 16.715 3.132 -6.001 1.00 94.06 107 ILE A N 1
ATOM 829 C CA . ILE A 1 107 ? 17.863 3.687 -5.269 1.00 94.06 107 ILE A CA 1
ATOM 830 C C . ILE A 1 107 ? 19.129 3.614 -6.125 1.00 94.06 107 ILE A C 1
ATOM 832 O O . ILE A 1 107 ? 19.852 4.604 -6.203 1.00 94.06 107 ILE A O 1
ATOM 836 N N . ALA A 1 108 ? 19.383 2.478 -6.780 1.00 93.56 108 ALA A N 1
ATOM 837 C CA . ALA A 1 108 ? 20.549 2.304 -7.641 1.00 93.56 108 ALA A CA 1
ATOM 838 C C . ALA A 1 108 ? 20.556 3.325 -8.790 1.00 93.56 108 ALA A C 1
ATOM 840 O O . ALA A 1 108 ? 21.556 4.013 -8.981 1.00 93.56 108 ALA A O 1
ATOM 841 N N . LEU A 1 109 ? 19.421 3.508 -9.475 1.00 90.81 109 LEU A N 1
ATOM 842 C CA . LEU A 1 109 ? 19.286 4.518 -10.527 1.00 90.81 109 LEU A CA 1
ATOM 843 C C . LEU A 1 109 ? 19.458 5.948 -9.996 1.00 90.81 109 LEU A C 1
ATOM 845 O O . LEU A 1 109 ? 20.118 6.771 -10.618 1.00 90.81 109 LEU A O 1
ATOM 849 N N . ALA A 1 110 ? 18.887 6.262 -8.832 1.00 90.62 110 ALA A N 1
ATOM 850 C CA . ALA A 1 110 ? 18.993 7.588 -8.220 1.00 90.62 110 ALA A CA 1
ATOM 851 C C . ALA A 1 110 ? 20.409 7.921 -7.705 1.00 90.62 110 ALA A C 1
ATOM 853 O O . ALA A 1 110 ? 20.753 9.100 -7.524 1.00 90.62 110 ALA A O 1
ATOM 854 N N . ALA A 1 111 ? 21.208 6.891 -7.421 1.00 90.19 111 ALA A N 1
ATOM 855 C CA . ALA A 1 111 ? 22.601 7.007 -7.014 1.00 90.19 111 ALA A CA 1
ATOM 856 C C . ALA A 1 111 ? 23.555 7.158 -8.208 1.00 90.19 111 ALA A C 1
ATOM 858 O O . ALA A 1 111 ? 24.656 7.678 -8.019 1.00 90.19 111 ALA A O 1
ATOM 859 N N . ASP A 1 112 ? 23.142 6.752 -9.413 1.00 86.00 112 ASP A N 1
ATOM 860 C CA . ASP A 1 112 ? 23.966 6.846 -10.613 1.00 86.00 112 ASP A CA 1
ATOM 861 C C . ASP A 1 112 ? 24.255 8.324 -10.962 1.00 86.00 112 ASP A C 1
ATOM 863 O O . ASP A 1 112 ? 23.324 9.103 -11.200 1.00 86.00 112 ASP A O 1
ATOM 867 N N . PRO A 1 113 ? 25.528 8.762 -11.017 1.00 79.12 113 PRO A N 1
ATOM 868 C CA . PRO A 1 113 ? 25.871 10.113 -11.465 1.00 79.12 113 PRO A CA 1
ATOM 869 C C . PRO A 1 113 ? 25.422 10.396 -12.906 1.00 79.12 113 PRO A C 1
ATOM 871 O O . PRO A 1 113 ? 25.251 11.557 -13.282 1.00 79.12 113 PRO A O 1
ATOM 874 N N . ALA A 1 114 ? 25.209 9.352 -13.709 1.00 77.06 114 ALA A N 1
ATOM 875 C CA . ALA A 1 114 ? 24.713 9.425 -15.068 1.00 77.06 114 ALA A CA 1
ATOM 876 C C . ALA A 1 114 ? 23.182 9.344 -15.174 1.00 77.06 114 ALA A C 1
ATOM 878 O O . ALA A 1 114 ? 22.717 9.210 -16.298 1.00 77.06 114 ALA A O 1
ATOM 879 N N . VAL A 1 115 ? 22.408 9.495 -14.086 1.00 73.00 115 VAL A N 1
ATOM 880 C CA . VAL A 1 115 ? 20.940 9.285 -14.015 1.00 73.00 115 VAL A CA 1
ATOM 881 C C . VAL A 1 115 ? 20.136 9.765 -15.238 1.00 73.00 115 VAL A C 1
ATOM 883 O O . VAL A 1 115 ? 19.200 9.092 -15.656 1.00 73.00 115 VAL A O 1
ATOM 886 N N . GLY A 1 116 ? 20.518 10.877 -15.881 1.00 67.94 116 GLY A N 1
ATOM 887 C CA . GLY A 1 116 ? 19.903 11.361 -17.125 1.00 67.94 116 GLY A CA 1
ATOM 888 C C . GLY A 1 116 ? 20.079 10.478 -18.378 1.00 67.94 116 GLY A C 1
ATOM 889 O O . GLY A 1 116 ? 19.560 10.849 -19.426 1.00 67.94 116 GLY A O 1
ATOM 890 N N . SER A 1 117 ? 20.821 9.362 -18.335 1.00 68.75 117 SER A N 1
ATOM 891 C CA . SER A 1 117 ? 20.926 8.395 -19.448 1.00 68.75 117 SER A CA 1
ATOM 892 C C . SER A 1 117 ? 19.871 7.302 -19.432 1.00 68.75 117 SER A C 1
ATOM 894 O O . SER A 1 117 ? 19.615 6.720 -20.485 1.00 68.75 117 SER A O 1
ATOM 896 N N . ASP A 1 118 ? 19.322 6.971 -18.264 1.00 79.69 118 ASP A N 1
ATOM 897 C CA . ASP A 1 118 ? 18.477 5.792 -18.128 1.00 79.69 118 ASP A CA 1
ATOM 898 C C . ASP A 1 118 ? 16.995 6.164 -18.255 1.00 79.69 118 ASP A C 1
ATOM 900 O O . ASP A 1 118 ? 16.449 6.943 -17.468 1.00 79.69 118 ASP A O 1
ATOM 904 N N . ALA A 1 119 ? 16.337 5.601 -19.269 1.00 79.94 119 ALA A N 1
ATOM 905 C CA . ALA A 1 119 ? 14.914 5.807 -19.507 1.00 79.94 119 ALA A CA 1
ATOM 906 C C . ALA A 1 119 ? 14.047 5.190 -18.397 1.00 79.94 119 ALA A C 1
ATOM 908 O O . ALA A 1 119 ? 12.920 5.646 -18.172 1.00 79.94 119 ALA A O 1
ATOM 909 N N . ASP A 1 120 ? 14.567 4.208 -17.657 1.00 86.56 120 ASP A N 1
ATOM 910 C CA . ASP A 1 120 ? 13.852 3.561 -16.561 1.00 86.56 120 ASP A CA 1
ATOM 911 C C . ASP A 1 120 ? 13.568 4.522 -15.407 1.00 86.56 120 ASP A C 1
ATOM 913 O O . ASP A 1 120 ? 12.534 4.403 -14.736 1.00 86.56 120 ASP A O 1
ATOM 917 N N . PHE A 1 121 ? 14.394 5.560 -15.236 1.00 87.25 121 PHE A N 1
ATOM 918 C CA . PHE A 1 121 ? 14.170 6.583 -14.217 1.00 87.25 121 PHE A CA 1
ATOM 919 C C . PHE A 1 121 ? 12.855 7.359 -14.435 1.00 87.25 121 PHE A C 1
ATOM 921 O O . PHE A 1 121 ? 12.203 7.785 -13.481 1.00 87.25 121 PHE A O 1
ATOM 928 N N . VAL A 1 122 ? 12.373 7.469 -15.679 1.00 83.94 122 VAL A N 1
ATOM 929 C CA . VAL A 1 122 ? 11.076 8.107 -15.987 1.00 83.94 122 VAL A CA 1
ATOM 930 C C . VAL A 1 122 ? 9.898 7.293 -15.436 1.00 83.94 122 VAL A C 1
ATOM 932 O O . VAL A 1 122 ? 8.836 7.835 -15.104 1.00 83.94 122 VAL A O 1
ATOM 935 N N . ARG A 1 123 ? 10.052 5.968 -15.371 1.00 86.62 123 ARG A N 1
ATOM 936 C CA . ARG A 1 123 ? 8.995 5.031 -14.973 1.00 86.62 123 ARG A CA 1
ATOM 937 C C . ARG A 1 123 ? 9.083 4.631 -13.506 1.00 86.62 123 ARG A C 1
ATOM 939 O O . ARG A 1 123 ? 8.040 4.391 -12.890 1.00 86.62 123 ARG A O 1
ATOM 946 N N . ILE A 1 124 ? 10.284 4.616 -12.932 1.00 91.50 124 ILE A N 1
ATOM 947 C CA . ILE A 1 124 ? 10.515 4.117 -11.576 1.00 91.50 124 ILE A CA 1
ATOM 948 C C . ILE A 1 124 ? 9.766 4.914 -10.508 1.00 91.50 124 ILE A C 1
ATOM 950 O O . ILE A 1 124 ? 9.178 4.307 -9.617 1.00 91.50 124 ILE A O 1
ATOM 954 N N . GLY A 1 125 ? 9.682 6.245 -10.632 1.00 88.44 125 GLY A N 1
ATOM 955 C CA . GLY A 1 125 ? 8.959 7.088 -9.672 1.00 88.44 125 GLY A CA 1
ATOM 956 C C . GLY A 1 125 ? 7.482 6.700 -9.547 1.00 88.44 125 GLY A C 1
ATOM 957 O O . GLY A 1 125 ? 6.984 6.474 -8.444 1.00 88.44 125 GLY A O 1
ATOM 958 N N . ARG A 1 126 ? 6.799 6.505 -10.684 1.00 87.94 126 ARG A N 1
ATOM 959 C CA . ARG A 1 126 ? 5.392 6.067 -10.714 1.00 87.94 126 ARG A CA 1
ATOM 960 C C . ARG A 1 126 ? 5.222 4.674 -10.117 1.00 87.94 126 ARG A C 1
ATOM 962 O O . ARG A 1 126 ? 4.295 4.443 -9.341 1.00 87.94 126 ARG A O 1
ATOM 969 N N . LEU A 1 127 ? 6.118 3.747 -10.459 1.00 90.81 127 LEU A N 1
ATOM 970 C CA . LEU A 1 127 ? 6.042 2.378 -9.962 1.00 90.81 127 LEU A CA 1
ATOM 971 C C . LEU A 1 127 ? 6.304 2.301 -8.450 1.00 90.81 127 LEU A C 1
ATOM 973 O O . LEU A 1 127 ? 5.622 1.551 -7.749 1.00 90.81 127 LEU A O 1
ATOM 977 N N . LEU A 1 128 ? 7.224 3.116 -7.928 1.00 91.81 128 LEU A N 1
ATOM 978 C CA . LEU A 1 128 ? 7.465 3.257 -6.492 1.00 91.81 128 LEU A CA 1
ATOM 979 C C . LEU A 1 128 ? 6.256 3.836 -5.769 1.00 91.81 128 LEU A C 1
ATOM 981 O O . LEU A 1 128 ? 5.879 3.317 -4.723 1.00 91.81 128 LEU A O 1
ATOM 985 N N . THR A 1 129 ? 5.595 4.846 -6.335 1.00 88.00 129 THR A N 1
ATOM 986 C CA . THR A 1 129 ? 4.351 5.377 -5.766 1.00 88.00 129 THR A CA 1
ATOM 987 C C . THR A 1 129 ? 3.291 4.284 -5.635 1.00 88.00 129 THR A C 1
ATOM 989 O O . THR A 1 129 ? 2.727 4.103 -4.556 1.00 88.00 129 THR A O 1
ATOM 992 N N . ILE A 1 130 ? 3.060 3.496 -6.690 1.00 88.75 130 ILE A N 1
ATOM 993 C CA . ILE A 1 130 ? 2.123 2.363 -6.635 1.00 88.75 130 ILE A CA 1
ATOM 994 C C . ILE A 1 130 ? 2.575 1.334 -5.589 1.00 88.75 130 ILE A C 1
ATOM 996 O O . ILE A 1 130 ? 1.753 0.858 -4.810 1.00 88.75 130 ILE A O 1
ATOM 1000 N N . SER A 1 131 ? 3.874 1.038 -5.520 1.00 91.50 131 SER A N 1
ATOM 1001 C CA . SER A 1 131 ? 4.460 0.103 -4.553 1.00 91.50 131 SER A CA 1
ATOM 1002 C C . SER A 1 131 ? 4.240 0.541 -3.103 1.00 91.50 131 SER A C 1
ATOM 1004 O O . SER A 1 131 ? 3.895 -0.290 -2.263 1.00 91.50 131 SER A O 1
ATOM 1006 N N . VAL A 1 132 ? 4.363 1.838 -2.801 1.00 88.25 132 VAL A N 1
ATOM 1007 C CA . VAL A 1 132 ? 4.064 2.410 -1.477 1.00 88.25 132 VAL A CA 1
ATOM 1008 C C . VAL A 1 132 ? 2.583 2.230 -1.131 1.00 88.25 132 VAL A C 1
ATOM 1010 O O . VAL A 1 132 ? 2.256 1.763 -0.036 1.00 88.25 132 VAL A O 1
ATOM 1013 N N . PHE A 1 133 ? 1.676 2.542 -2.064 1.00 84.69 133 PHE A N 1
ATOM 1014 C CA . PHE A 1 133 ? 0.236 2.351 -1.855 1.00 84.69 133 PHE A CA 1
ATOM 1015 C C . PHE A 1 133 ? -0.129 0.879 -1.649 1.00 84.69 133 PHE A C 1
ATOM 1017 O O . PHE A 1 133 ? -0.881 0.559 -0.728 1.00 84.69 133 PHE A O 1
ATOM 1024 N N . MET A 1 134 ? 0.434 -0.013 -2.465 1.00 86.56 134 MET A N 1
ATOM 1025 C CA . MET A 1 134 ? 0.251 -1.456 -2.335 1.00 86.56 134 MET A CA 1
ATOM 1026 C C . MET A 1 134 ? 0.728 -1.947 -0.980 1.00 86.56 134 MET A C 1
ATOM 1028 O O . MET A 1 134 ? -0.062 -2.521 -0.238 1.00 86.56 134 MET A O 1
ATOM 1032 N N . THR A 1 135 ? 1.988 -1.683 -0.634 1.00 86.25 135 THR A N 1
ATOM 1033 C CA . THR A 1 135 ? 2.588 -2.105 0.637 1.00 86.25 135 THR A CA 1
ATOM 1034 C C . THR A 1 135 ? 1.668 -1.757 1.799 1.00 86.25 135 THR A C 1
ATOM 1036 O O . THR A 1 135 ? 1.312 -2.622 2.596 1.00 86.25 135 THR A O 1
ATOM 1039 N N . PHE A 1 136 ? 1.175 -0.519 1.825 1.00 79.25 136 PHE A N 1
ATOM 1040 C CA . PHE A 1 136 ? 0.281 -0.057 2.870 1.00 79.25 136 PHE A CA 1
ATOM 1041 C C . PHE A 1 136 ? -1.079 -0.785 2.908 1.00 79.25 136 PHE A C 1
ATOM 1043 O O . PHE A 1 136 ? -1.550 -1.157 3.986 1.00 79.25 136 PHE A O 1
ATOM 1050 N N . LEU A 1 137 ? -1.709 -1.041 1.755 1.00 78.81 137 LEU A N 1
ATOM 1051 C CA . LEU A 1 137 ? -2.937 -1.846 1.708 1.00 78.81 137 LEU A CA 1
ATOM 1052 C C . LEU A 1 137 ? -2.736 -3.214 2.330 1.00 78.81 137 LEU A C 1
ATOM 1054 O O . LEU A 1 137 ? -3.570 -3.648 3.117 1.00 78.81 137 LEU A O 1
ATOM 1058 N N . PHE A 1 138 ? -1.659 -3.904 1.969 1.00 80.12 138 PHE A N 1
ATOM 1059 C CA . PHE A 1 138 ? -1.461 -5.287 2.394 1.00 80.12 138 PHE A CA 1
ATOM 1060 C C . PHE A 1 138 ? -1.115 -5.385 3.861 1.00 80.12 138 PHE A C 1
ATOM 1062 O O . PHE A 1 138 ? -1.711 -6.185 4.578 1.00 80.12 138 PHE A O 1
ATOM 1069 N N . VAL A 1 139 ? -0.249 -4.490 4.316 1.00 78.06 139 VAL A N 1
ATOM 1070 C CA . VAL A 1 139 ? 0.017 -4.241 5.726 1.00 78.06 139 VAL A CA 1
ATOM 1071 C C . VAL A 1 139 ? -1.294 -4.094 6.528 1.00 78.06 139 VAL A C 1
ATOM 1073 O O . VAL A 1 139 ? -1.434 -4.668 7.610 1.00 78.06 139 VAL A O 1
ATOM 1076 N N . ARG A 1 140 ? -2.293 -3.380 5.986 1.00 76.50 140 ARG A N 1
ATOM 1077 C CA . ARG A 1 140 ? -3.572 -3.123 6.667 1.00 76.50 140 ARG A CA 1
ATOM 1078 C C . ARG A 1 140 ? -4.612 -4.235 6.526 1.00 76.50 140 ARG A C 1
ATOM 1080 O O . ARG A 1 140 ? -5.351 -4.484 7.483 1.00 76.50 140 ARG A O 1
ATOM 1087 N N . PHE A 1 141 ? -4.752 -4.824 5.342 1.00 75.12 141 PHE A N 1
ATOM 1088 C CA . PHE A 1 141 ? -5.832 -5.756 4.998 1.00 75.12 141 PHE A CA 1
ATOM 1089 C C . PHE A 1 141 ? -5.459 -7.228 5.179 1.00 75.12 141 PHE A C 1
ATOM 1091 O O . PHE A 1 141 ? -6.368 -8.056 5.216 1.00 75.12 141 PHE A O 1
ATOM 1098 N N . ALA A 1 142 ? -4.173 -7.543 5.343 1.00 76.75 142 ALA A N 1
ATOM 1099 C CA . ALA A 1 142 ? -3.682 -8.886 5.638 1.00 76.75 142 ALA A CA 1
ATOM 1100 C C . ALA A 1 142 ? -2.882 -8.949 6.963 1.00 76.75 142 ALA A C 1
ATOM 1102 O O . ALA A 1 142 ? -1.758 -9.455 6.980 1.00 76.75 142 ALA A O 1
ATOM 1103 N N . PRO A 1 143 ? -3.427 -8.448 8.094 1.00 73.31 143 PRO A N 1
ATOM 1104 C CA . PRO A 1 143 ? -2.705 -8.415 9.368 1.00 73.31 143 PRO A CA 1
ATOM 1105 C C . PRO A 1 143 ? -2.373 -9.816 9.902 1.00 73.31 143 PRO A C 1
ATOM 1107 O O . PRO A 1 143 ? -1.401 -9.974 10.635 1.00 73.31 143 PRO A O 1
ATOM 1110 N N . HIS A 1 144 ? -3.135 -10.844 9.511 1.00 73.88 144 HIS A N 1
ATOM 1111 C CA . HIS A 1 144 ? -2.910 -12.239 9.906 1.00 73.88 144 HIS A CA 1
ATOM 1112 C C . HIS A 1 144 ? -1.577 -12.804 9.399 1.00 73.88 144 HIS A C 1
ATOM 1114 O O . HIS A 1 144 ? -0.994 -13.664 10.057 1.00 73.88 144 HIS A O 1
ATOM 1120 N N . ILE A 1 145 ? -1.064 -12.292 8.274 1.00 73.75 145 ILE A N 1
ATOM 1121 C CA . ILE A 1 145 ? 0.258 -12.662 7.742 1.00 73.75 145 ILE A CA 1
ATOM 1122 C C . ILE A 1 145 ? 1.366 -12.107 8.646 1.00 73.75 145 ILE A C 1
ATOM 1124 O O . ILE A 1 145 ? 2.419 -12.720 8.814 1.00 73.75 145 ILE A O 1
ATOM 1128 N N . PHE A 1 146 ? 1.118 -10.962 9.281 1.00 70.62 146 PHE A N 1
ATOM 1129 C CA . PHE A 1 146 ? 2.107 -10.210 10.042 1.00 70.62 146 PHE A CA 1
ATOM 1130 C C . PHE A 1 146 ? 1.934 -10.397 11.556 1.00 70.62 146 PHE A C 1
ATOM 1132 O O . PHE A 1 146 ? 1.816 -9.429 12.311 1.00 70.62 146 PHE A O 1
ATOM 1139 N N . LYS A 1 147 ? 1.948 -11.660 12.015 1.00 72.19 147 LYS A N 1
ATOM 1140 C CA . LYS A 1 147 ? 1.999 -12.006 13.453 1.00 72.19 147 LYS A CA 1
ATOM 1141 C C . LYS A 1 147 ? 3.189 -11.316 14.137 1.00 72.19 147 LYS A C 1
ATOM 1143 O O . LYS A 1 147 ? 4.146 -10.923 13.476 1.00 72.19 147 LYS A O 1
ATOM 1148 N N . ASN A 1 148 ? 3.165 -11.198 15.469 1.00 62.03 148 ASN A N 1
ATOM 1149 C CA . ASN A 1 148 ? 4.124 -10.395 16.253 1.00 62.03 148 ASN A CA 1
ATOM 1150 C C . ASN A 1 148 ? 5.614 -10.563 15.877 1.00 62.03 148 ASN A C 1
ATOM 1152 O O . ASN A 1 148 ? 6.340 -9.572 15.891 1.00 62.03 148 ASN A O 1
ATOM 1156 N N . ASN A 1 149 ? 6.053 -11.757 15.466 1.00 65.56 149 ASN A N 1
ATOM 1157 C CA . ASN A 1 149 ? 7.448 -12.022 15.081 1.00 65.56 149 ASN A CA 1
ATOM 1158 C C . ASN A 1 149 ? 7.845 -11.453 13.701 1.00 65.56 149 ASN A C 1
ATOM 1160 O O . ASN A 1 149 ? 9.026 -11.385 13.381 1.00 65.56 149 ASN A O 1
ATOM 1164 N N . VAL A 1 150 ? 6.878 -11.021 12.887 1.00 72.88 150 VAL A N 1
ATOM 1165 C CA . VAL A 1 150 ? 7.070 -10.514 11.515 1.00 72.88 150 VAL A CA 1
ATOM 1166 C C . VAL A 1 150 ? 7.019 -8.979 11.465 1.00 72.88 150 VAL A C 1
ATOM 1168 O O . VAL A 1 150 ? 7.274 -8.376 10.422 1.00 72.88 150 VAL A O 1
ATOM 1171 N N . LYS A 1 151 ? 6.746 -8.311 12.598 1.00 75.50 151 LYS A N 1
ATOM 1172 C CA . LYS A 1 151 ? 6.692 -6.840 12.685 1.00 75.50 151 LYS A CA 1
ATOM 1173 C C . LYS A 1 151 ? 7.989 -6.185 12.203 1.00 75.50 151 LYS A C 1
ATOM 1175 O O . LYS A 1 151 ? 7.924 -5.216 11.456 1.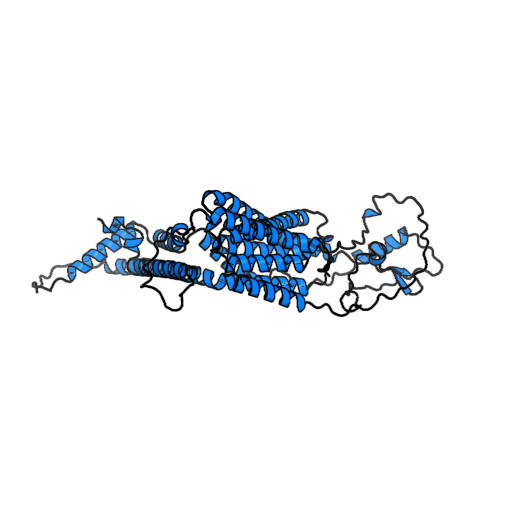00 75.50 151 LYS A O 1
ATOM 1180 N N . SER A 1 152 ? 9.153 -6.735 12.552 1.00 81.75 152 SER A N 1
ATOM 1181 C CA . SER A 1 152 ? 10.450 -6.193 12.114 1.00 81.75 152 SER A CA 1
ATOM 1182 C C . SER A 1 152 ? 10.636 -6.275 10.597 1.00 81.75 152 SER A C 1
ATOM 1184 O O . SER A 1 152 ? 11.031 -5.293 9.976 1.00 81.75 152 SER A O 1
ATOM 1186 N N . THR A 1 153 ? 10.291 -7.411 9.982 1.00 83.81 153 THR A N 1
ATOM 1187 C CA . THR A 1 153 ? 10.363 -7.593 8.522 1.00 83.81 153 THR A CA 1
ATOM 1188 C C . THR A 1 153 ? 9.400 -6.661 7.795 1.00 83.81 153 THR A C 1
ATOM 1190 O O . THR A 1 153 ? 9.745 -6.086 6.766 1.00 83.81 153 THR A O 1
ATOM 1193 N N . LEU A 1 154 ? 8.207 -6.461 8.354 1.00 84.31 154 LEU A N 1
ATOM 1194 C CA . LEU A 1 154 ? 7.220 -5.536 7.812 1.00 84.31 154 LEU A CA 1
ATOM 1195 C C . LEU A 1 154 ? 7.704 -4.083 7.865 1.00 84.31 154 LEU A C 1
ATOM 1197 O O . LEU A 1 154 ? 7.607 -3.364 6.874 1.00 84.31 154 LEU A O 1
ATOM 1201 N N . MET A 1 155 ? 8.264 -3.666 9.003 1.00 83.75 155 MET A N 1
ATOM 1202 C CA . MET A 1 155 ? 8.838 -2.328 9.165 1.00 83.75 155 MET A CA 1
ATOM 1203 C C . MET A 1 155 ? 10.023 -2.111 8.221 1.00 83.75 155 MET A C 1
ATOM 1205 O O . MET A 1 155 ? 10.153 -1.028 7.656 1.00 83.75 155 MET A O 1
ATOM 1209 N N . LEU A 1 156 ? 10.841 -3.142 7.990 1.00 89.00 156 LEU A N 1
ATOM 1210 C CA . LEU A 1 156 ? 11.922 -3.101 7.006 1.00 89.00 156 LEU A CA 1
ATOM 1211 C C . LEU A 1 156 ? 11.384 -2.927 5.578 1.00 89.00 156 LEU A C 1
ATOM 1213 O O . LEU A 1 156 ? 11.873 -2.071 4.846 1.00 89.00 156 LEU A O 1
ATOM 1217 N N . TRP A 1 157 ? 10.363 -3.695 5.189 1.00 91.12 157 TRP A N 1
ATOM 1218 C CA . TRP A 1 157 ? 9.740 -3.602 3.865 1.00 91.12 157 TRP A CA 1
ATOM 1219 C C . TRP A 1 157 ? 9.133 -2.216 3.606 1.00 91.12 157 TRP A C 1
ATOM 1221 O O . TRP A 1 157 ? 9.425 -1.585 2.584 1.00 91.12 157 TRP A O 1
ATOM 1231 N N . VAL A 1 158 ? 8.339 -1.711 4.555 1.00 89.06 158 VAL A N 1
ATOM 1232 C CA . VAL A 1 158 ? 7.765 -0.358 4.500 1.00 89.06 158 VAL A CA 1
ATOM 1233 C C . VAL A 1 158 ? 8.880 0.689 4.445 1.00 89.06 158 VAL A C 1
ATOM 1235 O O . VAL A 1 158 ? 8.846 1.574 3.592 1.00 89.06 158 VAL A O 1
ATOM 1238 N N . GLY A 1 159 ? 9.887 0.566 5.314 1.00 89.69 159 GLY A N 1
ATOM 1239 C CA . GLY A 1 159 ? 11.007 1.498 5.411 1.00 89.69 159 GLY A CA 1
ATOM 1240 C C . GLY A 1 159 ? 11.818 1.595 4.121 1.00 89.69 159 GLY A C 1
ATOM 1241 O O . GLY A 1 159 ? 12.039 2.701 3.635 1.00 89.69 159 GLY A O 1
ATOM 1242 N N . ILE A 1 160 ? 12.202 0.461 3.525 1.00 94.44 160 ILE A N 1
ATOM 1243 C CA . ILE A 1 160 ? 12.948 0.422 2.255 1.00 94.44 160 ILE A CA 1
ATOM 1244 C C . ILE A 1 160 ? 12.135 1.054 1.122 1.00 94.44 160 ILE A C 1
ATOM 1246 O O . ILE A 1 160 ? 12.663 1.874 0.371 1.00 94.44 160 ILE A O 1
ATOM 1250 N N . THR A 1 161 ? 10.849 0.715 1.012 1.00 93.12 161 THR A N 1
ATOM 1251 C CA . THR A 1 161 ? 9.992 1.219 -0.073 1.00 93.12 161 THR A CA 1
ATOM 1252 C C . THR A 1 161 ? 9.777 2.732 0.038 1.00 93.12 161 THR A C 1
ATOM 1254 O O . THR A 1 161 ? 9.860 3.445 -0.962 1.00 93.12 161 THR A O 1
ATOM 1257 N N . LEU A 1 162 ? 9.557 3.243 1.256 1.00 89.81 162 LEU A N 1
ATOM 1258 C CA . LEU A 1 162 ? 9.414 4.680 1.505 1.00 89.81 162 LEU A CA 1
ATOM 1259 C C . LEU A 1 162 ? 10.719 5.443 1.292 1.00 89.81 162 LEU A C 1
ATOM 1261 O O . LEU A 1 162 ? 10.706 6.500 0.666 1.00 89.81 162 LEU A O 1
ATOM 1265 N N . LEU A 1 163 ? 11.841 4.908 1.774 1.00 91.25 163 LEU A N 1
ATOM 1266 C CA . LEU A 1 163 ? 13.153 5.519 1.588 1.00 91.25 163 LEU A CA 1
ATOM 1267 C C . LEU A 1 163 ? 13.491 5.650 0.099 1.00 91.25 163 LEU A C 1
ATOM 1269 O O . LEU A 1 163 ? 13.885 6.728 -0.343 1.00 91.25 163 LEU A O 1
ATOM 1273 N N . ALA A 1 164 ? 13.279 4.587 -0.682 1.00 95.00 164 ALA A N 1
ATOM 1274 C CA . ALA A 1 164 ? 13.486 4.612 -2.126 1.00 95.00 164 ALA A CA 1
ATOM 1275 C C . ALA A 1 164 ? 12.609 5.664 -2.814 1.00 95.00 164 ALA A C 1
ATOM 1277 O O . ALA A 1 164 ? 13.105 6.429 -3.639 1.00 95.00 164 ALA A O 1
ATOM 1278 N N . TRP A 1 165 ? 11.327 5.744 -2.442 1.00 93.19 165 TRP A N 1
ATOM 1279 C CA . TRP A 1 165 ? 10.416 6.750 -2.986 1.00 93.19 165 TRP A CA 1
ATOM 1280 C C . TRP A 1 165 ? 10.898 8.180 -2.699 1.00 93.19 165 TRP A C 1
ATOM 1282 O O . TRP A 1 165 ? 10.940 8.995 -3.617 1.00 93.19 165 TRP A O 1
ATOM 1292 N N . ILE A 1 166 ? 11.336 8.470 -1.467 1.00 87.44 166 ILE A N 1
ATOM 1293 C CA . ILE A 1 166 ? 11.874 9.789 -1.089 1.00 87.44 166 ILE A CA 1
ATOM 1294 C C . ILE A 1 166 ? 13.139 10.119 -1.891 1.00 87.44 166 ILE A C 1
ATOM 1296 O O . ILE A 1 166 ? 13.255 11.226 -2.415 1.00 87.44 166 ILE A O 1
ATOM 1300 N N . ILE A 1 167 ? 14.079 9.174 -2.005 1.00 90.12 167 ILE A N 1
ATOM 1301 C CA . ILE A 1 167 ? 15.341 9.372 -2.735 1.00 90.12 167 ILE A CA 1
ATOM 1302 C C . ILE A 1 167 ? 15.072 9.662 -4.217 1.00 90.12 167 ILE A C 1
ATOM 1304 O O . ILE A 1 167 ? 15.614 10.624 -4.763 1.00 90.12 167 ILE A O 1
ATOM 1308 N N . VAL A 1 168 ? 14.216 8.864 -4.861 1.00 91.12 168 VAL A N 1
ATOM 1309 C CA . VAL A 1 168 ? 13.859 9.047 -6.275 1.00 91.12 168 VAL A CA 1
ATOM 1310 C C . VAL A 1 168 ? 13.136 10.376 -6.486 1.00 91.12 168 VAL A C 1
ATOM 1312 O O . VAL A 1 168 ? 13.514 11.127 -7.382 1.00 91.12 168 VAL A O 1
ATOM 1315 N N . ALA A 1 169 ? 12.169 10.719 -5.629 1.00 87.38 169 ALA A N 1
ATOM 1316 C CA . ALA A 1 169 ? 11.457 11.995 -5.704 1.00 87.38 169 ALA A CA 1
ATOM 1317 C C . ALA A 1 169 ? 12.402 13.198 -5.529 1.00 87.38 169 ALA A C 1
ATOM 1319 O O . ALA A 1 169 ? 12.306 14.183 -6.257 1.00 87.38 169 ALA A O 1
ATOM 1320 N N . ALA A 1 170 ? 13.373 13.113 -4.613 1.00 85.88 170 ALA A N 1
ATOM 1321 C CA . ALA A 1 170 ? 14.375 14.161 -4.420 1.00 85.88 170 ALA A CA 1
ATOM 1322 C C . ALA A 1 170 ? 15.310 14.322 -5.633 1.00 85.88 170 ALA A C 1
ATOM 1324 O O . ALA A 1 170 ? 15.781 15.426 -5.918 1.00 85.88 170 ALA A O 1
ATOM 1325 N N . ARG A 1 171 ? 15.581 13.232 -6.362 1.00 87.88 171 ARG A N 1
ATOM 1326 C CA . ARG A 1 171 ? 16.430 13.222 -7.564 1.00 87.88 171 ARG A CA 1
ATOM 1327 C C . ARG A 1 171 ? 15.693 13.577 -8.852 1.00 87.88 171 ARG A C 1
ATOM 1329 O O . ARG A 1 171 ? 16.357 13.884 -9.839 1.00 87.88 171 ARG A O 1
ATOM 1336 N N . GLU A 1 172 ? 14.366 13.605 -8.850 1.00 84.69 172 GLU A N 1
ATOM 1337 C CA . GLU A 1 172 ? 13.553 13.834 -10.048 1.00 84.69 172 GLU A CA 1
ATOM 1338 C C . GLU A 1 172 ? 13.870 15.167 -10.743 1.00 84.69 172 GLU A C 1
ATOM 1340 O O . GLU A 1 172 ? 14.091 15.203 -11.954 1.00 84.69 172 GLU A O 1
ATOM 1345 N N . ASN A 1 173 ? 14.005 16.256 -9.982 1.00 77.69 173 ASN A N 1
ATOM 1346 C CA . ASN A 1 173 ? 14.370 17.563 -10.541 1.00 77.69 173 ASN A CA 1
ATOM 1347 C C . ASN A 1 173 ? 15.760 17.548 -11.200 1.00 77.69 173 ASN A C 1
ATOM 1349 O O . ASN A 1 173 ? 15.954 18.132 -12.268 1.00 77.69 173 ASN A O 1
ATOM 1353 N N . ALA A 1 174 ? 16.726 16.864 -10.575 1.00 78.50 174 ALA A N 1
ATOM 1354 C CA . ALA A 1 174 ? 18.075 16.733 -11.116 1.00 78.50 174 ALA A CA 1
ATOM 1355 C C . ALA A 1 174 ? 18.067 15.894 -12.401 1.00 78.50 174 ALA A C 1
ATOM 1357 O O . ALA A 1 174 ? 18.660 16.310 -13.397 1.00 78.50 174 ALA A O 1
ATOM 1358 N N . PHE A 1 175 ? 17.332 14.779 -12.407 1.00 82.38 175 PHE A N 1
ATOM 1359 C CA . PHE A 1 175 ? 17.154 13.934 -13.583 1.00 82.38 175 PHE A CA 1
ATOM 1360 C C . PHE A 1 175 ? 16.614 14.732 -14.767 1.00 82.38 175 PHE A C 1
ATOM 1362 O O . PHE A 1 175 ? 17.268 14.779 -15.805 1.00 82.38 175 PHE A O 1
ATOM 1369 N N . TRP A 1 176 ? 15.484 15.428 -14.613 1.00 78.00 176 TRP A N 1
ATOM 1370 C CA . TRP A 1 176 ? 14.895 16.185 -15.720 1.00 78.00 176 TRP A CA 1
ATOM 1371 C C . TRP A 1 176 ? 15.832 17.287 -16.228 1.00 78.00 176 TRP A C 1
ATOM 1373 O O . TRP A 1 176 ? 15.932 17.499 -17.436 1.00 78.00 176 TRP A O 1
ATOM 1383 N N . SER A 1 177 ? 16.589 17.937 -15.338 1.00 72.94 177 SER A N 1
ATOM 1384 C CA . SER A 1 177 ? 17.573 18.952 -15.738 1.00 72.94 177 SER A CA 1
ATOM 1385 C C . SER A 1 177 ? 18.713 18.394 -16.605 1.00 72.94 177 SER A C 1
ATOM 1387 O O . SER A 1 177 ? 19.235 19.104 -17.465 1.00 72.94 177 SER A O 1
ATOM 1389 N N . GLN A 1 178 ? 19.087 17.126 -16.401 1.00 71.31 178 GLN A N 1
ATOM 1390 C CA . GLN A 1 178 ? 20.129 16.434 -17.160 1.00 71.31 178 GLN A CA 1
ATOM 1391 C C . GLN A 1 178 ? 19.577 15.766 -18.422 1.00 71.31 178 GLN A C 1
ATOM 1393 O O . GLN A 1 178 ? 20.191 15.868 -19.482 1.00 71.31 178 GLN A O 1
ATOM 1398 N N . PHE A 1 179 ? 18.407 15.134 -18.328 1.00 69.12 179 PHE A N 1
ATOM 1399 C CA . PHE A 1 179 ? 17.757 14.412 -19.419 1.00 69.12 179 PHE A CA 1
ATOM 1400 C C . PHE A 1 179 ? 17.493 15.329 -20.624 1.00 69.12 179 PHE A C 1
ATOM 1402 O O . PHE A 1 179 ? 17.825 14.990 -21.756 1.00 69.12 179 PHE A O 1
ATOM 1409 N N . TYR A 1 180 ? 17.005 16.554 -20.391 1.00 60.34 180 TYR A N 1
ATOM 1410 C CA . TYR A 1 180 ? 16.735 17.517 -21.469 1.00 60.34 180 TYR A CA 1
ATOM 1411 C C . TYR A 1 180 ? 17.976 18.198 -22.063 1.00 60.34 180 TYR A C 1
ATOM 1413 O O . TYR A 1 180 ? 17.858 18.910 -23.062 1.00 60.34 180 TYR A O 1
ATOM 1421 N N . ARG A 1 181 ? 19.176 17.990 -21.502 1.00 55.69 181 ARG A N 1
ATOM 1422 C CA . ARG A 1 181 ? 20.422 18.427 -22.158 1.00 55.69 181 ARG A CA 1
ATOM 1423 C C . ARG A 1 181 ? 20.822 17.508 -23.313 1.00 55.69 181 ARG A C 1
ATOM 1425 O O . ARG A 1 181 ? 21.655 17.904 -24.125 1.00 55.69 181 ARG A O 1
ATOM 1432 N N . VAL A 1 182 ? 20.229 16.318 -23.418 1.00 50.00 182 VAL A N 1
ATOM 1433 C CA . VAL A 1 182 ? 20.528 15.358 -24.482 1.00 50.00 182 VAL A CA 1
ATOM 1434 C C . VAL A 1 182 ? 19.795 15.778 -25.758 1.00 50.00 182 VAL A C 1
ATOM 1436 O O . VAL A 1 182 ? 18.595 15.558 -25.911 1.00 50.00 182 VAL A O 1
ATOM 1439 N N . ARG A 1 183 ? 20.514 16.409 -26.691 1.00 49.72 183 ARG A N 1
ATOM 1440 C CA . ARG A 1 183 ? 20.025 16.647 -28.056 1.00 49.72 183 ARG A CA 1
ATOM 1441 C C . ARG A 1 183 ? 20.593 15.588 -28.989 1.00 49.72 183 ARG A C 1
ATOM 1443 O O . ARG A 1 183 ? 21.807 15.428 -29.070 1.00 49.72 183 ARG A O 1
ATOM 1450 N N . GLY A 1 184 ? 19.712 14.899 -29.710 1.00 49.28 184 GLY A N 1
ATOM 1451 C CA . GLY A 1 184 ? 20.115 14.107 -30.868 1.00 49.28 184 GLY A CA 1
ATOM 1452 C C . GLY A 1 184 ? 20.670 15.040 -31.940 1.00 49.28 184 GLY A C 1
ATOM 1453 O O . GLY A 1 184 ? 20.024 16.025 -32.303 1.00 49.28 184 GLY A O 1
ATOM 1454 N N . VAL A 1 185 ? 21.880 14.757 -32.414 1.00 47.94 185 VAL A N 1
ATOM 1455 C CA . VAL A 1 185 ? 22.475 15.473 -33.542 1.00 47.94 185 VAL A CA 1
ATOM 1456 C C . VAL A 1 185 ? 22.166 14.663 -34.796 1.00 47.94 185 VAL A C 1
ATOM 1458 O O . VAL A 1 185 ? 22.715 13.578 -34.996 1.00 47.94 185 VAL A O 1
ATOM 1461 N N . GLU A 1 186 ? 21.259 15.175 -35.628 1.00 53.12 186 GLU A N 1
ATOM 1462 C CA . GLU A 1 186 ? 21.098 14.675 -36.993 1.00 53.12 186 GLU A CA 1
ATOM 1463 C C . GLU A 1 186 ? 22.230 15.239 -37.844 1.00 53.12 186 GLU A C 1
ATOM 1465 O O . GLU A 1 186 ? 22.354 16.456 -38.004 1.00 53.12 186 GLU A O 1
ATOM 1470 N N . VAL A 1 187 ? 23.063 14.357 -38.391 1.00 53.72 187 VAL A N 1
ATOM 1471 C CA . VAL A 1 187 ? 24.128 14.755 -39.310 1.00 53.72 187 VAL A CA 1
ATOM 1472 C C . VAL A 1 187 ? 23.631 14.506 -40.724 1.00 53.72 187 VAL A C 1
ATOM 1474 O O . VAL A 1 187 ? 23.370 13.365 -41.100 1.00 53.72 187 VAL A O 1
ATOM 1477 N N . CYS A 1 188 ? 23.479 15.570 -41.510 1.00 54.81 188 CYS A N 1
ATOM 1478 C CA . CYS A 1 188 ? 23.058 15.482 -42.905 1.00 54.81 188 CYS A CA 1
ATOM 1479 C C . CYS A 1 188 ? 24.242 15.702 -43.839 1.00 54.81 188 CYS A C 1
ATOM 1481 O O . CYS A 1 188 ? 25.025 16.631 -43.642 1.00 54.81 188 CYS A O 1
ATOM 1483 N N . ASN A 1 189 ? 24.360 14.869 -44.872 1.00 63.00 189 ASN A N 1
ATOM 1484 C CA . ASN A 1 189 ? 25.286 15.140 -45.964 1.00 63.00 189 ASN A CA 1
ATOM 1485 C C . ASN A 1 189 ? 24.740 16.252 -46.886 1.00 63.00 189 ASN A C 1
ATOM 1487 O O . ASN A 1 189 ? 23.574 16.649 -46.802 1.00 63.00 189 ASN A O 1
ATOM 1491 N N . SER A 1 190 ? 25.584 16.735 -47.799 1.00 52.69 190 SER A N 1
ATOM 1492 C CA . SER A 1 190 ? 25.243 17.769 -48.789 1.00 52.69 190 SER A CA 1
ATOM 1493 C C . SER A 1 190 ? 24.113 17.372 -49.749 1.00 52.69 190 SER A C 1
ATOM 1495 O O . SER A 1 190 ? 23.451 18.246 -50.300 1.00 52.69 190 SER A O 1
ATOM 1497 N N . ALA A 1 191 ? 23.841 16.074 -49.910 1.00 64.88 191 ALA A N 1
ATOM 1498 C CA . ALA A 1 191 ? 22.716 15.552 -50.687 1.00 64.88 191 ALA A CA 1
ATOM 1499 C C . ALA A 1 191 ? 21.394 15.499 -49.888 1.00 64.88 191 ALA A C 1
ATOM 1501 O O . ALA A 1 191 ? 20.387 15.005 -50.392 1.00 64.88 191 ALA A O 1
ATOM 1502 N N . GLY A 1 192 ? 21.378 15.983 -48.640 1.00 61.00 192 GLY A N 1
ATOM 1503 C CA . GLY A 1 192 ? 20.202 15.967 -47.767 1.00 61.00 192 GLY A CA 1
ATOM 1504 C C . GLY A 1 192 ? 19.922 14.614 -47.106 1.00 61.00 192 GLY A C 1
ATOM 1505 O O . GLY A 1 192 ? 18.882 14.456 -46.466 1.00 61.00 192 GLY A O 1
ATOM 1506 N N . LEU A 1 193 ? 20.833 13.644 -47.225 1.00 59.56 193 LEU A N 1
ATOM 1507 C CA . LEU A 1 193 ? 20.740 12.362 -46.535 1.00 59.56 193 LEU A CA 1
ATOM 1508 C C . LEU A 1 193 ? 21.183 12.555 -45.081 1.00 59.56 193 LEU A C 1
ATOM 1510 O O . LEU A 1 193 ? 22.367 12.742 -44.800 1.00 59.56 193 LEU A O 1
ATOM 1514 N N . CYS A 1 194 ? 20.222 12.546 -44.163 1.00 54.69 194 CYS A N 1
ATOM 1515 C CA . CYS A 1 194 ? 20.477 12.660 -42.732 1.00 54.69 194 CYS A CA 1
ATOM 1516 C C . CYS A 1 194 ? 20.643 11.275 -42.112 1.00 54.69 194 CYS A C 1
ATOM 1518 O O . CYS A 1 194 ? 19.765 10.423 -42.244 1.00 54.69 194 CYS A O 1
ATOM 1520 N N . VAL A 1 195 ? 21.764 11.059 -41.429 1.00 54.88 195 VAL A N 1
ATOM 1521 C CA . VAL A 1 195 ? 21.976 9.894 -40.576 1.00 54.88 195 VAL A CA 1
ATOM 1522 C C . VAL A 1 195 ? 21.644 10.316 -39.155 1.00 54.88 195 VAL A C 1
ATOM 1524 O O . VAL A 1 195 ? 22.290 11.192 -38.575 1.00 54.88 195 VAL A O 1
ATOM 1527 N N . ASP A 1 196 ? 20.607 9.696 -38.601 1.00 57.38 196 ASP A N 1
ATOM 1528 C CA . ASP A 1 196 ? 20.347 9.773 -37.172 1.00 57.38 196 ASP A CA 1
ATOM 1529 C C . ASP A 1 196 ? 21.435 8.959 -36.469 1.00 57.38 196 ASP A C 1
ATOM 1531 O O . ASP A 1 196 ? 21.524 7.739 -36.640 1.00 57.38 196 ASP A O 1
ATOM 1535 N N . THR A 1 197 ? 22.293 9.642 -35.717 1.00 54.72 197 THR A N 1
ATOM 1536 C CA . THR A 1 197 ? 23.413 9.036 -34.990 1.00 54.72 197 THR A CA 1
ATOM 1537 C C . THR A 1 197 ? 22.952 7.984 -33.977 1.00 54.72 197 THR A C 1
ATOM 1539 O O . THR A 1 197 ? 23.712 7.065 -33.676 1.00 54.72 197 THR A O 1
ATOM 1542 N N . CYS A 1 198 ? 21.695 8.029 -33.521 1.00 52.06 198 CYS A N 1
ATOM 1543 C CA . CYS A 1 198 ? 21.116 6.964 -32.702 1.00 52.06 198 CYS A CA 1
ATOM 1544 C C . CYS A 1 198 ? 20.791 5.695 -33.507 1.00 52.06 198 CYS A C 1
ATOM 1546 O O . CYS A 1 198 ? 20.917 4.583 -32.996 1.00 52.06 198 CYS A O 1
ATOM 1548 N N . SER A 1 199 ? 20.387 5.844 -34.773 1.00 48.19 199 SER A N 1
ATOM 1549 C CA . SER A 1 199 ? 19.897 4.735 -35.606 1.00 48.19 199 SER A CA 1
ATOM 1550 C C . SER A 1 199 ? 20.991 3.762 -36.056 1.00 48.19 199 SER A C 1
ATOM 1552 O O . SER A 1 199 ? 20.710 2.591 -36.307 1.00 48.19 199 SER A O 1
ATOM 1554 N N . THR A 1 200 ? 22.238 4.228 -36.146 1.00 45.84 200 THR A N 1
ATOM 1555 C CA . THR A 1 200 ? 23.382 3.430 -36.612 1.00 45.84 200 THR A CA 1
ATOM 1556 C C . THR A 1 200 ? 24.134 2.736 -35.479 1.00 45.84 200 THR A C 1
ATOM 1558 O O . THR A 1 200 ? 24.703 1.670 -35.704 1.00 45.84 200 THR A O 1
ATOM 1561 N N . VAL A 1 201 ? 24.121 3.295 -34.263 1.00 41.53 201 VAL A N 1
ATOM 1562 C CA . VAL A 1 201 ? 24.834 2.738 -33.096 1.00 41.53 201 VAL A CA 1
ATOM 1563 C C . VAL A 1 201 ? 23.984 1.705 -32.346 1.00 41.53 201 VAL A C 1
ATOM 1565 O O . VAL A 1 201 ? 24.521 0.773 -31.752 1.00 41.53 201 VAL A O 1
ATOM 1568 N N . MET A 1 202 ? 22.655 1.807 -32.421 1.00 39.50 202 MET A N 1
ATOM 1569 C CA . MET A 1 202 ? 21.735 0.826 -31.850 1.00 39.50 202 MET A CA 1
ATOM 1570 C C . MET A 1 202 ? 20.652 0.441 -32.870 1.00 39.50 202 MET A C 1
ATOM 1572 O O . MET A 1 202 ? 19.556 0.997 -32.843 1.00 39.50 202 MET A O 1
ATOM 1576 N N . PRO A 1 203 ? 20.875 -0.578 -33.725 1.00 39.19 203 PRO A N 1
ATOM 1577 C CA . PRO A 1 203 ? 19.829 -1.090 -34.621 1.00 39.19 203 PRO A CA 1
ATOM 1578 C C . PRO A 1 203 ? 18.579 -1.618 -33.876 1.00 39.19 203 PRO A C 1
ATOM 1580 O O . PRO A 1 203 ? 17.544 -1.867 -34.498 1.00 39.19 203 PRO A O 1
ATOM 1583 N N . ALA A 1 204 ? 18.661 -1.770 -32.547 1.00 36.06 204 ALA A N 1
ATOM 1584 C CA . ALA A 1 204 ? 17.580 -2.203 -31.666 1.00 36.06 204 ALA A CA 1
ATOM 1585 C C . ALA A 1 204 ? 16.821 -1.065 -30.945 1.00 36.06 204 ALA A C 1
ATOM 1587 O O . ALA A 1 204 ? 15.732 -1.324 -30.433 1.00 36.06 204 ALA A O 1
ATOM 1588 N N . SER A 1 205 ? 17.308 0.185 -30.915 1.00 37.09 205 SER A N 1
ATOM 1589 C CA . SER A 1 205 ? 16.598 1.302 -30.259 1.00 37.09 205 SER A CA 1
ATOM 1590 C C . SER A 1 205 ? 15.569 1.936 -31.205 1.00 37.09 205 SER A C 1
ATOM 1592 O O . SER A 1 205 ? 15.605 3.114 -31.556 1.00 37.09 205 SER A O 1
ATOM 1594 N N . LYS A 1 206 ? 14.598 1.133 -31.653 1.00 36.88 206 LYS A N 1
ATOM 1595 C CA . LYS A 1 206 ? 13.440 1.628 -32.409 1.00 36.88 206 LYS A CA 1
ATOM 1596 C C . LYS A 1 206 ? 12.495 2.397 -31.480 1.00 36.88 206 LYS A C 1
ATOM 1598 O O . LYS A 1 206 ? 11.448 1.893 -31.091 1.00 36.88 206 LYS A O 1
ATOM 1603 N N . PHE A 1 207 ? 12.811 3.656 -31.193 1.00 41.53 207 PHE A N 1
ATOM 1604 C CA . PHE A 1 207 ? 11.845 4.643 -30.697 1.00 41.53 207 PHE A CA 1
ATOM 1605 C C . PHE A 1 207 ? 10.930 5.131 -31.843 1.00 41.53 207 PHE A C 1
ATOM 1607 O O . PHE A 1 207 ? 10.833 6.326 -32.114 1.00 41.53 207 PHE A O 1
ATOM 1614 N N . ARG A 1 208 ? 10.290 4.207 -32.577 1.00 36.75 208 ARG A N 1
ATOM 1615 C CA . ARG A 1 208 ? 9.285 4.536 -33.603 1.00 36.75 208 ARG A CA 1
ATOM 1616 C C . ARG A 1 208 ? 7.900 4.418 -33.004 1.00 36.75 208 ARG A C 1
ATOM 1618 O O . ARG A 1 208 ? 7.501 3.311 -32.658 1.00 36.75 208 ARG A O 1
ATOM 1625 N N . GLY A 1 209 ? 7.185 5.537 -32.906 1.00 36.66 209 GLY A N 1
ATOM 1626 C CA . GLY A 1 209 ? 5.778 5.535 -32.526 1.00 36.66 209 GLY A CA 1
ATOM 1627 C C . GLY A 1 209 ? 4.922 4.617 -33.422 1.00 36.66 209 GLY A C 1
ATOM 1628 O O . GLY A 1 209 ? 5.384 4.140 -34.459 1.00 36.66 209 GLY A O 1
ATOM 1629 N N . PRO A 1 210 ? 3.667 4.337 -33.027 1.00 33.50 210 PRO A N 1
ATOM 1630 C CA . PRO A 1 210 ? 2.744 3.503 -33.805 1.00 33.50 210 PRO A CA 1
ATOM 1631 C C . PRO A 1 210 ? 2.403 4.091 -35.183 1.00 33.50 210 PRO A C 1
ATOM 1633 O O . PRO A 1 210 ? 2.079 3.354 -36.109 1.00 33.50 210 PRO A O 1
ATOM 1636 N N . SER A 1 211 ? 2.478 5.413 -35.319 1.00 40.62 211 SER A N 1
ATOM 1637 C CA . SER A 1 211 ? 2.626 6.108 -36.591 1.00 40.62 211 SER A CA 1
ATOM 1638 C C . SER A 1 211 ? 4.125 6.252 -36.861 1.00 40.62 211 SER A C 1
ATOM 1640 O O . SER A 1 211 ? 4.870 6.598 -35.950 1.00 40.62 211 SER A O 1
ATOM 1642 N N . ASP A 1 212 ? 4.592 6.073 -38.100 1.00 40.69 212 ASP A N 1
ATOM 1643 C CA . ASP A 1 212 ? 5.978 6.385 -38.524 1.00 40.69 212 ASP A CA 1
ATOM 1644 C C . ASP A 1 212 ? 6.393 7.867 -38.291 1.00 40.69 212 ASP A C 1
ATOM 1646 O O . ASP A 1 212 ? 7.449 8.320 -38.737 1.00 40.69 212 ASP A O 1
ATOM 1650 N N . GLU A 1 213 ? 5.589 8.637 -37.557 1.00 38.41 213 GLU A N 1
ATOM 1651 C CA . GLU A 1 213 ? 5.972 9.874 -36.904 1.00 38.41 213 GLU A CA 1
ATOM 1652 C C . GLU A 1 213 ? 7.005 9.559 -35.820 1.00 38.41 213 GLU A C 1
ATOM 1654 O O . GLU A 1 213 ? 6.718 9.253 -34.661 1.00 38.41 213 GLU A O 1
ATOM 1659 N N . VAL A 1 214 ? 8.264 9.635 -36.243 1.00 40.56 214 VAL A N 1
ATOM 1660 C CA . VAL A 1 214 ? 9.406 9.877 -35.367 1.00 40.56 214 VAL A CA 1
ATOM 1661 C C . VAL A 1 214 ? 8.967 10.918 -34.342 1.00 40.56 214 VAL A C 1
ATOM 1663 O O . VAL A 1 214 ? 8.569 12.017 -34.735 1.00 40.56 214 VAL A O 1
ATOM 1666 N N . MET A 1 215 ? 9.021 10.563 -33.050 1.00 35.50 215 MET A N 1
ATOM 1667 C CA . MET A 1 215 ? 8.920 11.525 -31.952 1.00 35.50 215 MET A CA 1
ATOM 1668 C C . MET A 1 215 ? 9.646 12.781 -32.392 1.00 35.50 215 MET A C 1
ATOM 1670 O O . MET A 1 215 ? 10.817 12.687 -32.771 1.00 35.50 215 MET A O 1
ATOM 1674 N N . SER A 1 216 ? 8.987 13.938 -32.387 1.00 36.12 216 SER A N 1
ATOM 1675 C CA . SER A 1 216 ? 9.710 15.179 -32.598 1.00 36.12 216 SER A CA 1
ATOM 1676 C C . SER A 1 216 ? 10.586 15.408 -31.361 1.00 36.12 216 SER A C 1
ATOM 1678 O O . SER A 1 216 ? 10.319 16.277 -30.534 1.00 36.12 216 SER A O 1
ATOM 1680 N N . ILE A 1 217 ? 11.699 14.669 -31.255 1.00 40.16 217 ILE A N 1
ATOM 1681 C CA . ILE A 1 217 ? 12.970 15.292 -30.913 1.00 40.16 217 ILE A CA 1
ATOM 1682 C C . ILE A 1 217 ? 12.910 16.592 -31.697 1.00 40.16 217 ILE A C 1
ATOM 1684 O O . ILE A 1 217 ? 12.630 16.537 -32.898 1.00 40.16 217 ILE A O 1
ATOM 1688 N N . GLN A 1 218 ? 13.000 17.746 -31.038 1.00 37.03 218 GLN A N 1
ATOM 1689 C CA . GLN A 1 218 ? 13.111 19.002 -31.763 1.00 37.03 218 GLN A CA 1
ATOM 1690 C C . GLN A 1 218 ? 14.302 18.836 -32.704 1.00 37.03 218 GLN A C 1
ATOM 1692 O O . GLN A 1 218 ? 15.453 18.997 -32.308 1.00 37.03 218 GLN A O 1
ATOM 1697 N N . LYS A 1 219 ? 14.015 18.428 -33.942 1.00 39.75 219 LYS A N 1
ATOM 1698 C CA . LYS A 1 219 ? 14.971 18.303 -35.016 1.00 39.75 219 LYS A CA 1
ATOM 1699 C C . LYS A 1 219 ? 15.217 19.742 -35.373 1.00 39.75 219 LYS A C 1
ATOM 1701 O O . LYS A 1 219 ? 14.557 20.313 -36.239 1.00 39.75 219 LYS A O 1
ATOM 1706 N N . THR A 1 220 ? 16.119 20.378 -34.642 1.00 40.38 220 THR A N 1
ATOM 1707 C CA . THR A 1 220 ? 16.801 21.551 -35.152 1.00 40.38 220 THR A CA 1
ATOM 1708 C C . THR A 1 220 ? 17.572 21.063 -36.367 1.00 40.38 220 THR A C 1
ATOM 1710 O O . THR A 1 220 ? 18.741 20.709 -36.274 1.00 40.38 220 THR A O 1
ATOM 1713 N N . LYS A 1 221 ? 16.882 20.997 -37.513 1.00 40.44 221 LYS A N 1
ATOM 1714 C CA . LYS A 1 221 ? 17.493 20.865 -38.826 1.00 40.44 221 LYS A CA 1
ATOM 1715 C C . LYS A 1 221 ? 18.316 22.126 -39.019 1.00 40.44 221 LYS A C 1
ATOM 1717 O O . LYS A 1 221 ? 17.811 23.147 -39.476 1.00 40.44 221 LYS A O 1
ATOM 1722 N N . ARG A 1 222 ? 19.576 22.081 -38.615 1.00 44.25 222 ARG A N 1
ATOM 1723 C CA . ARG A 1 222 ? 20.566 23.037 -39.083 1.00 44.25 222 ARG A CA 1
ATOM 1724 C C . ARG A 1 222 ? 21.496 22.277 -39.993 1.00 44.25 222 ARG A C 1
ATOM 1726 O O . ARG A 1 222 ? 22.286 21.455 -39.548 1.00 44.25 222 ARG A O 1
ATOM 1733 N N . GLN A 1 223 ? 21.343 22.550 -41.281 1.00 43.00 223 GLN A N 1
ATOM 1734 C CA . GLN A 1 223 ? 22.349 22.203 -42.262 1.00 43.00 223 GLN A CA 1
ATOM 1735 C C . GLN A 1 223 ? 23.611 22.966 -41.862 1.00 43.00 223 GLN A C 1
ATOM 1737 O O . GLN A 1 223 ? 23.643 24.194 -41.947 1.00 43.00 223 GLN A O 1
ATOM 1742 N N . LEU A 1 224 ? 24.634 22.262 -41.377 1.00 45.50 224 LEU A N 1
ATOM 1743 C CA . LEU A 1 224 ? 25.969 22.826 -41.467 1.00 45.50 224 LEU A CA 1
ATOM 1744 C C . LEU A 1 224 ? 26.276 22.907 -42.960 1.00 45.50 224 LEU A C 1
ATOM 1746 O O . LEU A 1 224 ? 26.284 21.886 -43.648 1.00 45.50 224 LEU A O 1
ATOM 1750 N N . ALA A 1 225 ? 26.461 24.124 -43.467 1.00 45.53 225 ALA A N 1
ATOM 1751 C CA . ALA A 1 225 ? 26.960 24.337 -44.814 1.00 45.53 225 ALA A CA 1
ATOM 1752 C C . ALA A 1 225 ? 28.408 23.839 -44.845 1.00 45.53 225 ALA A C 1
ATOM 1754 O O . ALA A 1 225 ? 29.339 24.579 -44.540 1.00 45.53 225 ALA A O 1
ATOM 1755 N N . ILE A 1 226 ? 28.587 22.552 -45.137 1.00 52.31 226 ILE A N 1
ATOM 1756 C CA . ILE A 1 226 ? 29.905 21.994 -45.406 1.00 52.31 226 ILE A CA 1
ATOM 1757 C C . ILE A 1 226 ? 30.319 22.582 -46.762 1.00 52.31 226 ILE A C 1
ATOM 1759 O O . ILE A 1 226 ? 29.596 22.384 -47.744 1.00 52.31 226 ILE A O 1
ATOM 1763 N N . PRO A 1 227 ? 31.414 23.357 -46.841 1.00 52.50 227 PRO A N 1
ATOM 1764 C CA . PRO A 1 227 ? 31.875 23.904 -48.109 1.00 52.50 227 PRO A CA 1
ATOM 1765 C C . PRO A 1 227 ? 32.128 22.752 -49.087 1.00 52.50 227 PRO A C 1
ATOM 1767 O O . PRO A 1 227 ? 32.776 21.772 -48.729 1.00 52.50 227 PRO A O 1
ATOM 1770 N N . ALA A 1 228 ? 31.618 22.868 -50.318 1.00 53.56 228 ALA A N 1
ATOM 1771 C CA . ALA A 1 228 ? 31.545 21.772 -51.295 1.00 53.56 228 ALA A CA 1
ATOM 1772 C C . ALA A 1 228 ? 32.890 21.081 -51.609 1.00 53.56 228 ALA A C 1
ATOM 1774 O O . ALA A 1 228 ? 32.887 19.952 -52.086 1.00 53.56 228 ALA A O 1
ATOM 1775 N N . ASN A 1 229 ? 34.017 21.728 -51.294 1.00 57.03 229 ASN A N 1
ATOM 1776 C CA . ASN A 1 229 ? 35.371 21.226 -51.535 1.00 57.03 229 ASN A CA 1
ATOM 1777 C C . ASN A 1 229 ? 36.235 21.126 -50.260 1.00 57.03 229 ASN A C 1
ATOM 1779 O O . ASN A 1 229 ? 37.439 20.909 -50.361 1.00 57.03 229 ASN A O 1
ATOM 1783 N N . GLY A 1 230 ? 35.662 21.319 -49.067 1.00 52.50 230 GLY A N 1
ATOM 1784 C CA . GLY A 1 230 ? 36.404 21.258 -47.808 1.00 52.50 230 GLY A CA 1
ATOM 1785 C C . GLY A 1 230 ? 36.191 19.927 -47.098 1.00 52.50 230 GLY A C 1
ATOM 1786 O O . GLY A 1 230 ? 35.111 19.680 -46.564 1.00 52.50 230 GLY A O 1
ATOM 1787 N N . SER A 1 231 ? 37.224 19.086 -47.035 1.00 51.22 231 SER A N 1
ATOM 1788 C CA . SER A 1 231 ? 37.273 18.001 -46.057 1.00 51.22 231 SER A CA 1
ATOM 1789 C C . SER A 1 231 ? 37.466 18.621 -44.672 1.00 51.22 231 SER A C 1
ATOM 1791 O O . SER A 1 231 ? 38.596 18.854 -44.249 1.00 51.22 231 SER A O 1
ATOM 1793 N N . LEU A 1 232 ? 36.373 18.944 -43.976 1.00 50.38 232 LEU A N 1
ATOM 1794 C CA . LEU A 1 232 ? 36.471 19.251 -42.553 1.00 50.38 232 LEU A CA 1
ATOM 1795 C C . LEU A 1 232 ? 36.957 17.992 -41.842 1.00 50.38 232 LEU A C 1
ATOM 1797 O O . LEU A 1 232 ? 36.351 16.924 -41.976 1.00 50.38 232 LEU A O 1
ATOM 1801 N N . SER A 1 233 ? 38.035 18.122 -41.072 1.00 58.81 233 SER A N 1
ATOM 1802 C CA . SER A 1 233 ? 38.395 17.058 -40.144 1.00 58.81 233 SER A CA 1
ATOM 1803 C C . SER A 1 233 ? 37.233 16.858 -39.167 1.00 58.81 233 SER A C 1
ATOM 1805 O O . SER A 1 233 ? 36.553 17.816 -38.782 1.00 58.81 233 SER A O 1
ATOM 1807 N N . ILE A 1 234 ? 36.999 15.611 -38.751 1.00 52.53 234 ILE A N 1
ATOM 1808 C CA . ILE A 1 234 ? 35.974 15.277 -37.750 1.00 52.53 234 ILE A CA 1
ATOM 1809 C C . ILE A 1 234 ? 36.090 16.202 -36.523 1.00 52.53 234 ILE A C 1
ATOM 1811 O O . ILE A 1 234 ? 35.074 16.633 -35.990 1.00 52.53 234 ILE A O 1
ATOM 1815 N N . ASN A 1 235 ? 37.308 16.597 -36.144 1.00 52.28 235 ASN A N 1
ATOM 1816 C CA . ASN A 1 235 ? 37.575 17.450 -34.987 1.00 52.28 235 ASN A CA 1
ATOM 1817 C C . ASN A 1 235 ? 37.104 18.906 -35.170 1.00 52.28 235 ASN A C 1
ATOM 1819 O O . ASN A 1 235 ? 36.505 19.465 -34.254 1.00 52.28 235 ASN A O 1
ATOM 1823 N N . GLU A 1 236 ? 37.309 19.520 -36.341 1.00 57.12 236 GLU A N 1
ATOM 1824 C CA . GLU A 1 236 ? 36.807 20.879 -36.618 1.00 57.12 236 GLU A CA 1
ATOM 1825 C C . GLU A 1 236 ? 35.280 20.909 -36.709 1.00 57.12 236 GLU A C 1
ATOM 1827 O O . GLU A 1 236 ? 34.633 21.827 -36.201 1.00 57.12 236 GLU A O 1
ATOM 1832 N N . PHE A 1 237 ? 34.692 19.872 -37.313 1.00 56.22 237 PHE A N 1
ATOM 1833 C CA . PHE A 1 237 ? 33.243 19.725 -37.399 1.00 56.22 237 PHE A CA 1
ATOM 1834 C C . PHE A 1 237 ? 32.625 19.591 -36.002 1.00 56.22 237 PHE A C 1
ATOM 1836 O O . PHE A 1 237 ? 31.637 20.259 -35.686 1.00 56.22 237 PHE A O 1
ATOM 1843 N N . LEU A 1 238 ? 33.251 18.777 -35.145 1.00 51.25 238 LEU A N 1
ATOM 1844 C CA . LEU A 1 238 ? 32.866 18.628 -33.747 1.00 51.25 238 LEU A CA 1
ATOM 1845 C C . LEU A 1 238 ? 32.988 19.963 -33.001 1.00 51.25 238 LEU A C 1
ATOM 1847 O O . LEU A 1 238 ? 32.020 20.368 -32.363 1.00 51.25 238 LEU A O 1
ATOM 1851 N N . GLY A 1 239 ? 34.100 20.694 -33.150 1.00 55.41 239 GLY A N 1
ATOM 1852 C CA . GLY A 1 239 ? 34.337 21.985 -32.488 1.00 55.41 239 GLY A CA 1
ATOM 1853 C C . GLY A 1 239 ? 33.280 23.055 -32.792 1.00 55.41 239 GLY A C 1
ATOM 1854 O O . GLY A 1 239 ? 32.822 23.759 -31.886 1.00 55.41 239 GLY A O 1
ATOM 1855 N N . VAL A 1 240 ? 32.824 23.146 -34.045 1.00 53.03 240 VAL A N 1
ATOM 1856 C CA . VAL A 1 240 ? 31.752 24.077 -34.444 1.00 53.03 240 VAL A CA 1
ATOM 1857 C C . VAL A 1 240 ? 30.403 23.663 -33.852 1.00 53.03 240 VAL A C 1
ATOM 1859 O O . VAL A 1 240 ? 29.645 24.525 -33.403 1.00 53.03 240 VAL A O 1
ATOM 1862 N N . ALA A 1 241 ? 30.106 22.362 -33.794 1.00 48.06 241 ALA A N 1
ATOM 1863 C CA . ALA A 1 241 ? 28.880 21.860 -33.178 1.00 48.06 241 ALA A CA 1
ATOM 1864 C C . ALA A 1 241 ? 28.827 22.168 -31.666 1.00 48.06 241 ALA A C 1
ATOM 1866 O O . ALA A 1 241 ? 27.800 22.657 -31.191 1.00 48.06 241 ALA A O 1
ATOM 1867 N N . VAL A 1 242 ? 29.944 21.985 -30.939 1.00 46.94 242 VAL A N 1
ATOM 1868 C CA . VAL A 1 242 ? 30.080 22.247 -29.488 1.00 46.94 242 VAL A CA 1
ATOM 1869 C C . VAL A 1 242 ? 29.658 23.669 -29.126 1.00 46.94 242 VAL A C 1
ATOM 1871 O O . VAL A 1 242 ? 28.767 23.869 -28.293 1.00 46.94 242 VAL A O 1
ATOM 1874 N N . ASN A 1 243 ? 30.284 24.656 -29.775 1.00 48.72 243 ASN A N 1
ATOM 1875 C CA . ASN A 1 243 ? 30.116 26.075 -29.457 1.00 48.72 243 ASN A CA 1
ATOM 1876 C C . ASN A 1 243 ? 28.681 26.557 -29.759 1.00 48.72 243 ASN A C 1
ATOM 1878 O O . ASN A 1 243 ? 28.164 27.493 -29.147 1.00 48.72 243 ASN A O 1
ATOM 1882 N N . PHE A 1 244 ? 27.998 25.858 -30.670 1.00 46.00 244 PHE A N 1
ATOM 1883 C CA . PHE A 1 244 ? 26.623 26.141 -31.065 1.00 46.00 244 PHE A CA 1
ATOM 1884 C C . PHE A 1 244 ? 25.577 25.561 -30.101 1.00 46.00 244 PHE A C 1
ATOM 1886 O O . PHE A 1 244 ? 24.545 26.184 -29.848 1.00 46.00 244 PHE A O 1
ATOM 1893 N N . THR A 1 245 ? 25.822 24.380 -29.523 1.00 43.31 245 THR A N 1
ATOM 1894 C CA . THR A 1 245 ? 24.911 23.774 -28.533 1.00 43.31 245 THR A CA 1
ATOM 1895 C C . THR A 1 245 ? 24.826 24.569 -27.232 1.00 43.31 245 THR A C 1
ATOM 1897 O O . THR A 1 245 ? 23.749 24.616 -26.633 1.00 43.31 245 THR A O 1
ATOM 1900 N N . ALA A 1 246 ? 25.920 25.218 -26.825 1.00 46.47 246 ALA A N 1
ATOM 1901 C CA . ALA A 1 246 ? 26.014 25.978 -25.578 1.00 46.47 246 ALA A CA 1
ATOM 1902 C C . ALA A 1 246 ? 25.159 27.262 -25.554 1.00 46.47 246 ALA A C 1
ATOM 1904 O O . ALA A 1 246 ? 24.855 27.772 -24.480 1.00 46.47 246 ALA A O 1
ATOM 1905 N N . THR A 1 247 ? 24.748 27.779 -26.717 1.00 42.09 247 THR A N 1
ATOM 1906 C CA . THR A 1 247 ? 24.093 29.096 -26.847 1.00 42.09 247 THR A CA 1
ATOM 1907 C C . THR A 1 247 ? 22.594 29.034 -27.139 1.00 42.09 247 THR A C 1
ATOM 1909 O O . THR A 1 247 ? 21.935 30.069 -27.221 1.00 42.09 247 THR A O 1
ATOM 1912 N N . LEU A 1 248 ? 22.013 27.841 -27.281 1.00 41.25 248 LEU A N 1
ATOM 1913 C CA . LEU A 1 248 ? 20.589 27.714 -27.587 1.00 41.25 248 LEU A CA 1
ATOM 1914 C C . LEU A 1 248 ? 19.739 27.910 -26.319 1.00 41.25 248 LEU A C 1
ATOM 1916 O O . LEU A 1 248 ? 19.864 27.099 -25.396 1.00 41.25 248 LEU A O 1
ATOM 1920 N N . PRO A 1 249 ? 18.832 28.907 -26.279 1.00 39.75 249 PRO A N 1
ATOM 1921 C CA . PRO A 1 249 ? 17.913 29.075 -25.164 1.00 39.75 249 PRO A CA 1
ATOM 1922 C C . PRO A 1 249 ? 17.052 27.817 -25.056 1.00 39.75 249 PRO A C 1
ATOM 1924 O O . PRO A 1 249 ? 16.335 27.454 -25.991 1.00 39.75 249 PRO A O 1
ATOM 1927 N N . SER A 1 250 ? 17.145 27.110 -23.930 1.00 43.44 250 SER A N 1
ATOM 1928 C CA . SER A 1 250 ? 16.189 26.054 -23.622 1.00 43.44 250 SER A CA 1
ATOM 1929 C C . SER A 1 250 ? 14.823 26.722 -23.526 1.00 43.44 250 SER A C 1
ATOM 1931 O O . SER A 1 250 ? 14.595 27.493 -22.592 1.00 43.44 250 SER A O 1
ATOM 1933 N N . LEU A 1 251 ? 13.922 26.470 -24.480 1.00 41.00 251 LEU A N 1
ATOM 1934 C CA . LEU A 1 251 ? 12.503 26.728 -24.256 1.00 41.00 251 LEU A CA 1
ATOM 1935 C C . LEU A 1 251 ? 12.150 25.964 -22.983 1.00 41.00 251 LEU A C 1
ATOM 1937 O O . LEU A 1 251 ? 12.177 24.734 -22.976 1.00 41.00 251 LEU A O 1
ATOM 1941 N N . GLY A 1 252 ? 11.973 26.710 -21.890 1.00 39.84 252 GLY A N 1
ATOM 1942 C CA . GLY A 1 252 ? 11.810 26.153 -20.560 1.00 39.84 252 GLY A CA 1
ATOM 1943 C C . GLY A 1 252 ? 10.720 25.100 -20.610 1.00 39.84 252 GLY A C 1
ATOM 1944 O O . GLY A 1 252 ? 9.601 25.388 -21.038 1.00 39.84 252 GLY A O 1
ATOM 1945 N N . TYR A 1 253 ? 11.068 23.873 -20.227 1.00 42.62 253 TYR A N 1
ATOM 1946 C CA . TYR A 1 253 ? 10.080 22.827 -20.057 1.00 42.62 253 TYR A CA 1
ATOM 1947 C C . TYR A 1 253 ? 9.043 23.362 -19.075 1.00 42.62 253 TYR A C 1
ATOM 1949 O O . TYR A 1 253 ? 9.358 23.633 -17.914 1.00 42.62 253 TYR A O 1
ATOM 1957 N N . ASN A 1 254 ? 7.832 23.608 -19.573 1.00 43.44 254 ASN A N 1
ATOM 1958 C CA . ASN A 1 254 ? 6.741 24.105 -18.758 1.00 43.44 254 ASN A CA 1
ATOM 1959 C C . ASN A 1 254 ? 6.412 22.976 -17.783 1.00 43.44 254 ASN A C 1
ATOM 1961 O O . ASN A 1 254 ? 5.860 21.948 -18.179 1.00 43.44 254 ASN A O 1
ATOM 1965 N N . SER A 1 255 ? 6.858 23.130 -16.538 1.00 44.81 255 SER A N 1
ATOM 1966 C CA . SER A 1 255 ? 6.911 22.111 -15.495 1.00 44.81 255 SER A CA 1
ATOM 1967 C C . SER A 1 255 ? 5.525 21.745 -14.969 1.00 44.81 255 SER A C 1
ATOM 1969 O O . SER A 1 255 ? 5.316 21.622 -13.772 1.00 44.81 255 SER A O 1
ATOM 1971 N N . LYS A 1 256 ? 4.558 21.458 -15.840 1.00 46.28 256 LYS A N 1
ATOM 1972 C CA . LYS A 1 256 ? 3.293 20.833 -15.434 1.00 46.28 256 LYS A CA 1
ATOM 1973 C C . LYS A 1 256 ? 3.482 19.430 -14.826 1.00 46.28 256 LYS A C 1
ATOM 1975 O O . LYS A 1 256 ? 2.512 18.842 -14.374 1.00 46.28 256 LYS A O 1
ATOM 1980 N N . HIS A 1 257 ? 4.717 18.920 -14.791 1.00 49.78 257 HIS A N 1
ATOM 1981 C CA . HIS A 1 257 ? 5.138 17.742 -14.022 1.00 49.78 257 HIS A CA 1
ATOM 1982 C C . HIS A 1 257 ? 5.811 18.079 -12.678 1.00 49.78 257 HIS A C 1
ATOM 1984 O O . HIS A 1 257 ? 6.247 17.176 -11.975 1.00 49.78 257 HIS A O 1
ATOM 1990 N N . SER A 1 258 ? 5.892 19.362 -12.309 1.00 50.75 258 SER A N 1
ATOM 1991 C CA . SER A 1 258 ? 6.094 19.800 -10.926 1.00 50.75 258 SER A CA 1
ATOM 1992 C C . SER A 1 258 ? 5.062 19.097 -10.061 1.00 50.75 258 SER A C 1
ATOM 1994 O O . SER A 1 258 ? 3.894 19.078 -10.447 1.00 50.75 258 SER A O 1
ATOM 1996 N N . PHE A 1 259 ? 5.504 18.557 -8.921 1.00 55.59 259 PHE A N 1
ATOM 1997 C CA . PHE A 1 259 ? 4.672 18.005 -7.852 1.00 55.59 259 PHE A CA 1
ATOM 1998 C C . PHE A 1 259 ? 3.285 18.652 -7.858 1.00 55.59 259 PHE A C 1
ATOM 2000 O O . PHE A 1 259 ? 3.152 19.835 -7.535 1.00 55.59 259 PHE A O 1
ATOM 2007 N N . ASP A 1 260 ? 2.284 17.899 -8.318 1.00 61.97 260 ASP A N 1
ATOM 2008 C CA . ASP A 1 260 ? 0.922 18.406 -8.388 1.00 61.97 260 ASP A CA 1
ATOM 2009 C C . ASP A 1 260 ? 0.481 18.656 -6.940 1.00 61.97 260 ASP A C 1
ATOM 2011 O O . ASP A 1 260 ? 0.423 17.701 -6.157 1.00 61.97 260 ASP A O 1
ATOM 2015 N N . PRO A 1 261 ? 0.194 19.904 -6.526 1.00 68.25 261 PRO A N 1
ATOM 2016 C CA . PRO A 1 261 ? -0.293 20.167 -5.176 1.00 68.25 261 PRO A CA 1
ATOM 2017 C C . PRO A 1 261 ? -1.594 19.401 -4.875 1.00 68.25 261 PRO A C 1
ATOM 2019 O O . PRO A 1 261 ? -1.887 19.138 -3.707 1.00 68.25 261 PRO A O 1
ATOM 2022 N N . GLY A 1 262 ? -2.326 18.946 -5.901 1.00 68.06 262 GLY A N 1
ATOM 2023 C CA . GLY A 1 262 ? -3.430 17.990 -5.789 1.00 68.06 262 GLY A CA 1
ATOM 2024 C C . GLY A 1 262 ? -3.043 16.626 -5.199 1.00 68.06 262 GLY A C 1
ATOM 2025 O O . GLY A 1 262 ? -3.920 15.881 -4.764 1.00 68.06 262 GLY A O 1
ATOM 2026 N N . PHE A 1 263 ? -1.749 16.305 -5.098 1.00 66.94 263 PHE A N 1
ATOM 2027 C CA . PHE A 1 263 ? -1.230 15.104 -4.441 1.00 66.94 263 PHE A CA 1
ATOM 2028 C C . PHE A 1 263 ? -1.101 15.257 -2.915 1.00 66.94 263 PHE A C 1
ATOM 2030 O O . PHE A 1 263 ? -1.095 14.257 -2.196 1.00 66.94 263 PHE A O 1
ATOM 2037 N N . ILE A 1 264 ? -1.059 16.486 -2.381 1.00 72.00 264 ILE A N 1
ATOM 2038 C CA . ILE A 1 264 ? -0.946 16.737 -0.931 1.00 72.00 264 ILE A CA 1
ATOM 2039 C C . ILE A 1 264 ? -2.116 16.114 -0.149 1.00 72.00 264 ILE A C 1
ATOM 2041 O O . ILE A 1 264 ? -1.848 15.393 0.815 1.00 72.00 264 ILE A O 1
ATOM 2045 N N . PRO A 1 265 ? -3.397 16.301 -0.533 1.00 70.19 265 PRO A N 1
ATOM 2046 C CA . PRO A 1 265 ? -4.518 15.666 0.161 1.00 70.19 265 PRO A CA 1
ATOM 2047 C C . PRO A 1 265 ? -4.422 14.138 0.161 1.00 70.19 265 PRO A C 1
ATOM 2049 O O . PRO A 1 265 ? -4.753 13.507 1.162 1.00 70.19 265 PRO A O 1
ATOM 2052 N N . PHE A 1 266 ? -3.926 13.544 -0.930 1.00 68.88 266 PHE A N 1
ATOM 2053 C CA . PHE A 1 266 ? -3.696 12.102 -1.023 1.00 68.88 266 PHE A CA 1
ATOM 2054 C C . PHE A 1 266 ? -2.600 11.642 -0.067 1.00 68.88 266 PHE A C 1
ATOM 2056 O O . PHE A 1 266 ? -2.792 10.657 0.641 1.00 68.88 266 PHE A O 1
ATOM 2063 N N . LEU A 1 267 ? -1.482 12.365 0.003 1.00 70.75 267 LEU A N 1
ATOM 2064 C CA . LEU A 1 267 ? -0.379 12.051 0.907 1.00 70.75 267 LEU A CA 1
ATOM 2065 C C . LEU A 1 267 ? -0.778 12.226 2.380 1.00 70.75 267 LEU A C 1
ATOM 2067 O O . LEU A 1 267 ? -0.415 11.407 3.219 1.00 70.75 267 LEU A O 1
ATOM 2071 N N . VAL A 1 268 ? -1.591 13.237 2.698 1.00 74.06 268 VAL A N 1
ATOM 2072 C CA . VAL A 1 268 ? -2.164 13.435 4.039 1.00 74.06 268 VAL A CA 1
ATOM 2073 C C . VAL A 1 268 ? -3.147 12.318 4.386 1.00 74.06 268 VAL A C 1
ATOM 2075 O O . VAL A 1 268 ? -3.036 11.725 5.457 1.00 74.06 268 VAL A O 1
ATOM 2078 N N . ALA A 1 269 ? -4.078 11.977 3.490 1.00 71.06 269 ALA A N 1
ATOM 2079 C CA . ALA A 1 269 ? -4.991 10.851 3.685 1.00 71.06 269 ALA A CA 1
ATOM 2080 C C . ALA A 1 269 ? -4.224 9.532 3.869 1.00 71.06 269 ALA A C 1
ATOM 2082 O O . ALA A 1 269 ? -4.594 8.711 4.707 1.00 71.06 269 ALA A O 1
ATOM 2083 N N . TRP A 1 270 ? -3.123 9.364 3.136 1.00 72.88 270 TRP A N 1
ATOM 2084 C CA . TRP A 1 270 ? -2.224 8.223 3.240 1.00 72.88 270 TRP A CA 1
ATOM 2085 C C . TRP A 1 270 ? -1.490 8.180 4.588 1.00 72.88 270 TRP A C 1
ATOM 2087 O O . TRP A 1 270 ? -1.538 7.155 5.262 1.00 72.88 270 TRP A O 1
ATOM 2097 N N . LEU A 1 271 ? -0.897 9.289 5.046 1.00 73.00 271 LEU A N 1
ATOM 2098 C CA . LEU A 1 271 ? -0.258 9.379 6.366 1.00 73.00 271 LEU A CA 1
ATOM 2099 C C . LEU A 1 271 ? -1.255 9.114 7.499 1.00 73.00 271 LEU A C 1
ATOM 2101 O O . LEU A 1 271 ? -0.933 8.433 8.467 1.00 73.00 271 LEU A O 1
ATOM 2105 N N . LEU A 1 272 ? -2.484 9.614 7.376 1.00 71.00 272 LEU A N 1
ATOM 2106 C CA . LEU A 1 272 ? -3.537 9.384 8.365 1.00 71.00 272 LEU A CA 1
ATOM 2107 C C . LEU A 1 272 ? -4.002 7.927 8.368 1.00 71.00 272 LEU A C 1
ATOM 2109 O O . LEU A 1 272 ? -4.203 7.356 9.441 1.00 71.00 272 LEU A O 1
ATOM 2113 N N . ALA A 1 273 ? -4.120 7.301 7.195 1.00 69.00 273 ALA A N 1
ATOM 2114 C CA . ALA A 1 273 ? -4.354 5.867 7.101 1.00 69.00 273 ALA A CA 1
ATOM 2115 C C . ALA A 1 273 ? -3.199 5.087 7.753 1.00 69.00 273 ALA A C 1
ATOM 2117 O O . ALA A 1 273 ? -3.457 4.144 8.498 1.00 69.00 273 ALA A O 1
ATOM 2118 N N . PHE A 1 274 ? -1.952 5.523 7.554 1.00 72.69 274 PHE A N 1
ATOM 2119 C CA . PHE A 1 274 ? -0.763 4.918 8.153 1.00 72.69 274 PHE A CA 1
ATOM 2120 C C . PHE A 1 274 ? -0.745 4.993 9.674 1.00 72.69 274 PHE A C 1
ATOM 2122 O O . PHE A 1 274 ? -0.584 3.970 10.340 1.00 72.69 274 PHE A O 1
ATOM 2129 N N . VAL A 1 275 ? -1.010 6.169 10.237 1.00 73.94 275 VAL A N 1
ATOM 2130 C CA . VAL A 1 275 ? -1.164 6.340 11.688 1.00 73.94 275 VAL A CA 1
ATOM 2131 C C . VAL A 1 275 ? -2.283 5.443 12.225 1.00 73.94 275 VAL A C 1
ATOM 2133 O O . VAL A 1 275 ? -2.107 4.802 13.257 1.00 73.94 275 VAL A O 1
ATOM 2136 N N . ASN A 1 276 ? -3.397 5.334 11.497 1.00 70.12 276 ASN A N 1
ATOM 2137 C CA . ASN A 1 276 ? -4.519 4.464 11.852 1.00 70.12 276 ASN A CA 1
ATOM 2138 C C . ASN A 1 276 ? -4.204 2.960 11.744 1.00 70.12 276 ASN A C 1
ATOM 2140 O O . ASN A 1 276 ? -4.895 2.132 12.334 1.00 70.12 276 ASN A O 1
ATOM 2144 N N . TRP A 1 277 ? -3.195 2.580 10.960 1.00 72.44 277 TRP A N 1
ATOM 2145 C CA . TRP A 1 277 ? -2.718 1.202 10.923 1.00 72.44 277 TRP A CA 1
ATOM 2146 C C . TRP A 1 277 ? -1.840 0.880 12.134 1.00 72.44 277 TRP A C 1
ATOM 2148 O O . TRP A 1 277 ? -2.024 -0.169 12.747 1.00 72.44 277 TRP A O 1
ATOM 2158 N N . ILE A 1 278 ? -0.919 1.779 12.494 1.00 74.88 278 ILE A N 1
ATOM 2159 C CA . ILE A 1 278 ? -0.037 1.589 13.655 1.00 74.88 278 ILE A CA 1
ATOM 2160 C C . ILE A 1 278 ? -0.845 1.598 14.953 1.00 74.88 278 ILE A C 1
ATOM 2162 O O . ILE A 1 278 ? -0.575 0.808 15.855 1.00 74.88 278 ILE A O 1
ATOM 2166 N N . ILE A 1 279 ? -1.821 2.501 15.048 1.00 81.38 279 ILE A N 1
ATOM 2167 C CA . ILE A 1 279 ? -2.589 2.742 16.263 1.00 81.38 279 ILE A CA 1
ATOM 2168 C C . ILE A 1 279 ? -4.067 2.493 15.947 1.00 81.38 279 ILE A C 1
ATOM 2170 O O . ILE A 1 279 ? -4.643 3.240 15.152 1.00 81.38 279 ILE A O 1
ATOM 2174 N N . PRO A 1 280 ? -4.713 1.491 16.571 1.00 82.69 280 PRO A N 1
ATOM 2175 C CA . PRO A 1 280 ? -6.132 1.233 16.370 1.00 82.69 280 PRO A CA 1
ATOM 2176 C C . PRO A 1 280 ? -6.969 2.503 16.602 1.00 82.69 280 PRO A C 1
ATOM 2178 O O . PRO A 1 280 ? -6.690 3.241 17.555 1.00 82.69 280 PRO A O 1
ATOM 2181 N N . PRO A 1 281 ? -8.057 2.741 15.841 1.00 83.69 281 PRO A N 1
ATOM 2182 C CA . PRO A 1 281 ? -8.907 3.922 16.024 1.00 83.69 281 PRO A CA 1
ATOM 2183 C C . PRO A 1 281 ? -9.378 4.115 17.477 1.00 83.69 281 PRO A C 1
ATOM 2185 O O . PRO A 1 281 ? -9.533 5.244 17.949 1.00 83.69 281 PRO A O 1
ATOM 2188 N N . ARG A 1 282 ? -9.581 3.007 18.209 1.00 88.38 282 ARG A N 1
ATOM 2189 C CA . ARG A 1 282 ? -9.932 3.000 19.638 1.00 88.38 282 ARG A CA 1
ATOM 2190 C C . ARG A 1 282 ? -8.843 3.625 20.510 1.00 88.38 282 ARG A C 1
ATOM 2192 O O . ARG A 1 282 ? -9.160 4.423 21.389 1.00 88.38 282 ARG A O 1
ATOM 2199 N N . GLU A 1 283 ? -7.585 3.271 20.271 1.00 89.88 283 GLU A N 1
ATOM 2200 C CA . GLU A 1 283 ? -6.439 3.789 21.016 1.00 89.88 283 GLU A CA 1
ATOM 2201 C C . GLU A 1 283 ? -6.185 5.254 20.681 1.00 89.88 283 GLU A C 1
ATOM 2203 O O . GLU A 1 283 ? -6.037 6.049 21.603 1.00 89.88 283 GLU A O 1
ATOM 2208 N N . ILE A 1 284 ? -6.249 5.650 19.402 1.00 87.00 284 ILE A N 1
ATOM 2209 C CA . ILE A 1 284 ? -6.137 7.065 18.998 1.00 87.00 284 ILE A CA 1
ATOM 2210 C C . ILE A 1 284 ? -7.178 7.902 19.743 1.00 87.00 284 ILE A C 1
ATOM 2212 O O . ILE A 1 284 ? -6.849 8.911 20.364 1.00 87.00 284 ILE A O 1
ATOM 2216 N N . ARG A 1 285 ? -8.439 7.457 19.727 1.00 92.12 285 ARG A N 1
ATOM 2217 C CA . ARG A 1 285 ? -9.550 8.121 20.413 1.00 92.12 285 ARG A CA 1
ATOM 2218 C C . ARG A 1 285 ? -9.313 8.225 21.921 1.00 92.12 285 ARG A C 1
ATOM 2220 O O . ARG A 1 285 ? -9.504 9.298 22.491 1.00 92.12 285 ARG A O 1
ATOM 2227 N N . ASN A 1 286 ? -8.918 7.129 22.568 1.00 91.62 286 ASN A N 1
ATOM 2228 C CA . ASN A 1 286 ? -8.704 7.094 24.015 1.00 91.62 286 ASN A CA 1
ATOM 2229 C C . ASN A 1 286 ? -7.500 7.955 24.424 1.00 91.62 286 ASN A C 1
ATOM 2231 O O . ASN A 1 286 ? -7.633 8.776 25.328 1.00 91.62 286 ASN A O 1
ATOM 2235 N N . ASN A 1 287 ? -6.374 7.834 23.719 1.00 91.25 287 ASN A N 1
ATOM 2236 C CA . ASN A 1 287 ? -5.153 8.599 23.968 1.00 91.25 287 ASN A CA 1
ATOM 2237 C C . ASN A 1 287 ? -5.387 10.095 23.749 1.00 91.25 287 ASN A C 1
ATOM 2239 O O . ASN A 1 287 ? -4.980 10.907 24.574 1.00 91.25 287 ASN A O 1
ATOM 2243 N N . LEU A 1 288 ? -6.108 10.472 22.688 1.00 91.19 288 LEU A N 1
ATOM 2244 C CA . LEU A 1 288 ? -6.463 11.866 22.427 1.00 91.19 288 LEU A CA 1
ATOM 2245 C C . LEU A 1 288 ? -7.388 12.425 23.514 1.00 91.19 288 LEU A C 1
ATOM 2247 O O . LEU A 1 288 ? -7.179 13.538 23.995 1.00 91.19 288 LEU A O 1
ATOM 2251 N N . PHE A 1 289 ? -8.380 11.645 23.953 1.00 92.44 289 PHE A N 1
ATOM 2252 C CA . PHE A 1 289 ? -9.255 12.053 25.051 1.00 92.44 289 PHE A CA 1
ATOM 2253 C C . PHE A 1 289 ? -8.477 12.217 26.364 1.00 92.44 289 PHE A C 1
ATOM 2255 O O . PHE A 1 289 ? -8.661 13.215 27.056 1.00 92.44 289 PHE A O 1
ATOM 2262 N N . GLN A 1 290 ? -7.579 11.283 26.687 1.00 92.94 290 GLN A N 1
ATOM 2263 C CA . GLN A 1 290 ? -6.726 11.338 27.879 1.00 92.94 290 GLN A CA 1
ATOM 2264 C C . GLN A 1 290 ? -5.702 12.482 27.827 1.00 92.94 290 GLN A C 1
ATOM 2266 O O . GLN A 1 290 ? -5.406 13.084 28.859 1.00 92.94 290 GLN A O 1
ATOM 2271 N N . ALA A 1 291 ? -5.192 12.821 26.640 1.00 92.44 291 ALA A N 1
ATOM 2272 C CA . ALA A 1 291 ? -4.279 13.944 26.447 1.00 92.44 291 ALA A CA 1
ATOM 2273 C C . ALA A 1 291 ? -4.963 15.295 26.714 1.00 92.44 291 ALA A C 1
ATOM 2275 O O . ALA A 1 291 ? -4.355 16.196 27.294 1.00 92.44 291 ALA A O 1
ATOM 2276 N N . ILE A 1 292 ? -6.236 15.435 26.329 1.00 91.44 292 ILE A N 1
ATOM 2277 C CA . ILE A 1 292 ? -7.005 16.677 26.508 1.00 91.44 292 ILE A CA 1
ATOM 2278 C C . ILE A 1 292 ? -7.608 16.760 27.917 1.00 91.44 292 ILE A C 1
ATOM 2280 O O . ILE A 1 292 ? -7.556 17.809 28.565 1.00 91.44 292 ILE A O 1
ATOM 2284 N N . VAL A 1 293 ? -8.183 15.661 28.409 1.00 93.06 293 VAL A N 1
ATOM 2285 C CA . VAL A 1 293 ? -8.827 15.578 29.724 1.00 93.06 293 VAL A CA 1
ATOM 2286 C C . VAL A 1 293 ? -7.871 14.907 30.700 1.00 93.06 293 VAL A C 1
ATOM 2288 O O . VAL A 1 293 ? -7.784 13.687 30.778 1.00 93.06 293 VAL A O 1
ATOM 2291 N N . LYS A 1 294 ? -7.158 15.714 31.490 1.00 93.00 294 LYS A N 1
ATOM 2292 C CA . LYS A 1 294 ? -6.262 15.197 32.533 1.00 93.00 294 LYS A CA 1
ATOM 2293 C C . LYS A 1 294 ? -7.046 14.422 33.599 1.00 93.00 294 LYS A C 1
ATOM 2295 O O . LYS A 1 294 ? -8.183 14.765 33.917 1.00 93.00 294 LYS A O 1
ATOM 2300 N N . LYS A 1 295 ? -6.396 13.449 34.249 1.00 89.62 295 LYS A N 1
ATOM 2301 C CA . LYS A 1 295 ? -6.991 12.629 35.326 1.00 89.62 295 LYS A CA 1
ATOM 2302 C C . LYS A 1 295 ? -7.662 13.466 36.428 1.00 89.62 295 LYS A C 1
ATOM 2304 O O . LYS A 1 295 ? -8.772 13.158 36.838 1.00 89.62 295 LYS A O 1
ATOM 2309 N N . ASN A 1 296 ? -7.045 14.572 36.852 1.00 88.69 296 ASN A N 1
ATOM 2310 C CA . ASN A 1 296 ? -7.622 15.460 37.875 1.00 88.69 296 ASN A CA 1
ATOM 2311 C C . ASN A 1 296 ? -8.954 16.082 37.422 1.00 88.69 296 ASN A C 1
ATOM 2313 O O . ASN A 1 296 ? -9.900 16.177 38.197 1.00 88.69 296 ASN A O 1
ATOM 2317 N N . THR A 1 297 ? -9.035 16.457 36.145 1.00 87.62 297 THR A N 1
ATOM 2318 C CA . THR A 1 297 ? -10.238 16.993 35.500 1.00 87.62 297 THR A CA 1
ATOM 2319 C C . THR A 1 297 ? -11.332 15.926 35.404 1.00 87.62 297 THR A C 1
ATOM 2321 O O . THR A 1 297 ? -12.501 16.223 35.645 1.00 87.62 297 THR A O 1
ATOM 2324 N N . ALA A 1 298 ? -10.954 14.675 35.119 1.00 87.06 298 ALA A N 1
ATOM 2325 C CA . ALA A 1 298 ? -11.871 13.536 35.120 1.00 87.06 298 ALA A CA 1
ATOM 2326 C C . ALA A 1 298 ? -12.441 13.254 36.524 1.00 87.06 298 ALA A C 1
ATOM 2328 O O . ALA A 1 298 ? -13.652 13.090 36.660 1.00 87.06 298 ALA A O 1
ATOM 2329 N N . ASN A 1 299 ? -11.605 13.286 37.570 1.00 89.81 299 ASN A N 1
ATOM 2330 C CA . ASN A 1 299 ? -12.036 13.108 38.963 1.00 89.81 299 ASN A CA 1
ATOM 2331 C C . ASN A 1 299 ? -13.027 14.194 39.398 1.00 89.81 299 ASN A C 1
ATOM 2333 O O . ASN A 1 299 ? -14.060 13.899 39.999 1.00 89.81 299 ASN A O 1
ATOM 2337 N N . GLU A 1 300 ? -12.725 15.458 39.088 1.00 89.00 300 GLU A N 1
ATOM 2338 C CA . GLU A 1 300 ? -13.594 16.582 39.439 1.00 89.00 300 GLU A CA 1
ATOM 2339 C C . GLU A 1 300 ? -14.956 16.477 38.743 1.00 89.00 300 GLU A C 1
ATOM 2341 O O . GLU A 1 300 ? -16.000 16.708 39.360 1.00 89.00 300 GLU A O 1
ATOM 2346 N N . TYR A 1 301 ? -14.956 16.068 37.474 1.00 85.44 301 TYR A N 1
ATOM 2347 C CA . TYR A 1 301 ? -16.178 15.830 36.720 1.00 85.44 301 TYR A CA 1
ATOM 2348 C C . TYR A 1 301 ? -16.991 14.658 37.292 1.00 85.44 301 TYR A C 1
ATOM 2350 O O . TYR A 1 301 ? -18.193 14.808 37.513 1.00 85.44 301 TYR A O 1
ATOM 2358 N N . ALA A 1 302 ? -16.348 13.524 37.597 1.00 87.06 302 ALA A N 1
ATOM 2359 C CA . ALA A 1 302 ? -16.998 12.338 38.160 1.00 87.06 302 ALA A CA 1
ATOM 2360 C C . ALA A 1 302 ? -17.651 12.628 39.522 1.00 87.06 302 ALA A C 1
ATOM 2362 O O . ALA A 1 302 ? -18.835 12.338 39.721 1.00 87.06 302 ALA A O 1
ATOM 2363 N N . LYS A 1 303 ? -16.923 13.304 40.425 1.00 88.12 303 LYS A N 1
ATOM 2364 C CA . LYS A 1 303 ? -17.440 13.718 41.739 1.00 88.12 303 LYS A CA 1
ATOM 2365 C C . LYS A 1 303 ? -18.689 14.591 41.599 1.00 88.12 303 LYS A C 1
ATOM 2367 O O . LYS A 1 303 ? -19.676 14.395 42.304 1.00 88.12 303 LYS A O 1
ATOM 2372 N N . ARG A 1 304 ? -18.678 15.538 40.655 1.00 83.00 304 ARG A N 1
ATOM 2373 C CA . ARG A 1 304 ? -19.814 16.442 40.408 1.00 83.00 304 ARG A CA 1
ATOM 2374 C C . ARG A 1 304 ? -21.017 15.730 39.779 1.00 83.00 304 ARG A C 1
ATOM 2376 O O . ARG A 1 304 ? -22.150 16.051 40.136 1.00 83.00 304 ARG A O 1
ATOM 2383 N N . MET A 1 305 ? -20.799 14.753 38.896 1.00 83.38 305 MET A N 1
ATOM 2384 C CA . MET A 1 305 ? -21.877 13.946 38.306 1.00 83.38 305 MET A CA 1
ATOM 2385 C C . MET A 1 305 ? -22.614 13.110 39.363 1.00 83.38 305 MET A C 1
ATOM 2387 O O . MET A 1 305 ? -23.849 13.082 39.365 1.00 83.38 305 MET A O 1
ATOM 2391 N N . SER A 1 306 ? -21.867 12.498 40.293 1.00 84.12 306 SER A N 1
ATOM 2392 C CA . SER A 1 306 ? -22.418 11.720 41.413 1.00 84.12 306 SER A CA 1
ATOM 2393 C C . SER A 1 306 ? -23.364 12.565 42.280 1.00 84.12 306 SER A C 1
ATOM 2395 O O . SER A 1 306 ? -24.514 12.182 42.506 1.00 84.12 306 SER A O 1
ATOM 2397 N N . HIS A 1 307 ? -22.954 13.789 42.639 1.00 82.56 307 HIS A N 1
ATOM 2398 C CA . HIS A 1 307 ? -23.793 14.707 43.421 1.00 82.56 307 HIS A CA 1
ATOM 2399 C C . HIS A 1 307 ? -25.098 15.115 42.717 1.00 82.56 307 HIS A C 1
ATOM 2401 O O . HIS A 1 307 ? -26.123 15.270 43.381 1.00 82.56 307 HIS A O 1
ATOM 2407 N N . SER A 1 308 ? -25.103 15.257 41.385 1.00 77.75 308 SER A N 1
ATOM 2408 C CA . SER A 1 308 ? -26.328 15.630 40.654 1.00 77.75 308 SER A CA 1
ATOM 2409 C C . SER A 1 308 ? -27.394 14.528 40.664 1.00 77.75 308 SER A C 1
ATOM 2411 O O . SER A 1 308 ? -28.589 14.820 40.613 1.00 77.75 308 SER A O 1
ATOM 2413 N N . THR A 1 309 ? -26.969 13.265 40.767 1.00 75.56 309 THR A N 1
ATOM 2414 C CA . THR A 1 309 ? -27.869 12.105 40.742 1.00 75.56 309 THR A CA 1
ATOM 2415 C C . THR A 1 309 ? -28.577 11.920 42.086 1.00 75.56 309 THR A C 1
ATOM 2417 O O . THR A 1 309 ? -29.756 11.579 42.117 1.00 75.56 309 THR A O 1
ATOM 2420 N N . ILE A 1 310 ? -27.898 12.239 43.195 1.00 76.31 310 ILE A N 1
ATOM 2421 C CA . ILE A 1 310 ? -28.436 12.122 44.563 1.00 76.31 310 ILE A CA 1
ATOM 2422 C C . ILE A 1 310 ? -29.497 13.202 44.855 1.00 76.31 310 ILE A C 1
ATOM 2424 O O . ILE A 1 310 ? -30.445 12.970 45.599 1.00 76.31 310 ILE A O 1
ATOM 2428 N N . SER A 1 311 ? -29.408 14.368 44.209 1.00 65.62 311 SER A N 1
ATOM 2429 C CA . SER A 1 311 ? -30.330 15.495 44.428 1.00 65.62 311 SER A CA 1
ATOM 2430 C C . SER A 1 311 ? -31.744 15.304 43.846 1.00 65.62 311 SER A C 1
ATOM 2432 O O . SER A 1 311 ? -32.590 16.176 44.040 1.00 65.62 311 SER A O 1
ATOM 2434 N N . LYS A 1 312 ? -32.029 14.211 43.126 1.00 65.56 312 LYS A N 1
ATOM 2435 C CA . LYS A 1 312 ? -33.360 13.940 42.544 1.00 65.56 312 LYS A CA 1
ATOM 2436 C C . LYS A 1 312 ? -34.266 13.066 43.422 1.00 65.56 312 LYS A C 1
ATOM 2438 O O . LYS A 1 312 ? -35.266 12.548 42.930 1.00 65.56 312 LYS A O 1
ATOM 2443 N N . GLY A 1 313 ? -33.941 12.906 44.706 1.00 70.88 313 GLY A N 1
ATOM 2444 C CA . GLY A 1 313 ? -34.869 12.314 45.670 1.00 70.88 313 GLY A CA 1
ATOM 2445 C C . GLY A 1 313 ? -36.199 13.088 45.722 1.00 70.88 313 GLY A C 1
ATOM 2446 O O . GLY A 1 313 ? -36.203 14.298 45.476 1.00 70.88 313 GLY A O 1
ATOM 2447 N N . PRO A 1 314 ? -37.333 12.415 46.002 1.00 67.69 314 PRO A N 1
ATOM 2448 C CA . PRO A 1 314 ? -38.643 13.055 46.070 1.00 67.69 314 PRO A CA 1
ATOM 2449 C C . PRO A 1 314 ? -38.582 14.219 47.058 1.00 67.69 314 PRO A C 1
ATOM 2451 O O . PRO A 1 314 ? -38.201 14.046 48.211 1.00 67.69 314 PRO A O 1
ATOM 2454 N N . ALA A 1 315 ? -38.894 15.416 46.564 1.00 60.41 315 ALA A N 1
ATOM 2455 C CA . ALA A 1 315 ? -38.731 16.664 47.288 1.00 60.41 315 ALA A CA 1
ATOM 2456 C C . ALA A 1 315 ? -39.609 16.692 48.548 1.00 60.41 315 ALA A C 1
ATOM 2458 O O . ALA A 1 315 ? -40.772 17.096 48.511 1.00 60.41 315 ALA A O 1
ATOM 2459 N N . THR A 1 316 ? -39.046 16.295 49.684 1.00 66.44 316 THR A N 1
ATOM 2460 C CA . THR A 1 316 ? -39.626 16.580 50.991 1.00 66.44 316 THR A CA 1
ATOM 2461 C C . THR A 1 316 ? -39.493 18.084 51.209 1.00 66.44 316 THR A C 1
ATOM 2463 O O . THR A 1 316 ? -38.389 18.607 51.342 1.00 66.44 316 THR A O 1
ATOM 2466 N N . LYS A 1 317 ? -40.622 18.800 51.164 1.00 67.19 317 LYS A N 1
ATOM 2467 C CA . LYS A 1 317 ? -40.712 20.248 51.404 1.00 67.19 317 LYS A CA 1
ATOM 2468 C C . LYS A 1 317 ? -40.108 20.586 52.773 1.00 67.19 317 LYS A C 1
ATOM 2470 O O . LYS A 1 317 ? -40.801 20.490 53.781 1.00 67.19 317 LYS A O 1
ATOM 2475 N N . GLN A 1 318 ? -38.841 20.987 52.821 1.00 65.19 318 GLN A N 1
ATOM 2476 C CA . GLN A 1 318 ? -38.251 21.574 54.022 1.00 65.19 318 GLN A CA 1
ATOM 2477 C C . GLN A 1 318 ? -38.410 23.103 54.011 1.00 65.19 318 GLN A C 1
ATOM 2479 O O . GLN A 1 318 ? -38.273 23.733 52.956 1.00 65.19 318 GLN A O 1
ATOM 2484 N N . PRO A 1 319 ? -38.732 23.709 55.167 1.00 62.25 319 PRO A N 1
ATOM 2485 C CA . PRO A 1 319 ? -38.982 25.137 55.282 1.00 62.25 319 PRO A CA 1
ATOM 2486 C C . PRO A 1 319 ? -37.702 25.962 55.095 1.00 62.25 319 PRO A C 1
ATOM 2488 O O . PRO A 1 319 ? -36.641 25.653 55.632 1.00 62.25 319 PRO A O 1
ATOM 2491 N N . ARG A 1 320 ? -37.847 27.040 54.318 1.00 57.03 320 ARG A N 1
ATOM 2492 C CA . ARG A 1 320 ? -36.848 28.077 54.027 1.00 57.03 320 ARG A CA 1
ATOM 2493 C C . ARG A 1 320 ? -36.250 28.649 55.319 1.00 57.03 320 ARG A C 1
ATOM 2495 O O . ARG A 1 320 ? -36.935 29.374 56.035 1.00 57.03 320 ARG A O 1
ATOM 2502 N N . GLN A 1 321 ? -34.960 28.417 55.552 1.00 59.56 321 GLN A N 1
ATOM 2503 C CA . GLN A 1 321 ? -34.141 29.290 56.392 1.00 59.56 321 GLN A CA 1
ATOM 2504 C C . GLN A 1 321 ? -33.278 30.181 55.495 1.00 59.56 321 GLN A C 1
ATOM 2506 O O . GLN A 1 321 ? -32.515 29.706 54.655 1.00 59.56 321 GLN A O 1
ATOM 2511 N N . ASN A 1 322 ? -33.462 31.489 55.660 1.00 64.62 322 ASN A N 1
ATOM 2512 C CA . ASN A 1 322 ? -32.705 32.540 54.996 1.00 64.62 322 ASN A CA 1
ATOM 2513 C C . ASN A 1 322 ? -31.339 32.674 55.687 1.00 64.62 322 ASN A C 1
ATOM 2515 O O . ASN A 1 322 ? -31.280 33.017 56.864 1.00 64.62 322 ASN A O 1
ATOM 2519 N N . GLY A 1 323 ? -30.253 32.417 54.960 1.00 51.59 323 GLY A N 1
ATOM 2520 C CA . GLY A 1 323 ? -28.883 32.545 55.453 1.00 51.59 323 GLY A CA 1
ATOM 2521 C C . GLY A 1 323 ? -27.913 32.734 54.291 1.00 51.59 323 GLY A C 1
ATOM 2522 O O . GLY A 1 323 ? -28.035 32.081 53.261 1.00 51.59 323 GLY A O 1
ATOM 2523 N N . ALA A 1 324 ? -27.022 33.705 54.441 1.00 58.72 324 ALA A N 1
ATOM 2524 C CA . ALA A 1 324 ? -26.289 34.395 53.392 1.00 58.72 324 ALA A CA 1
ATOM 2525 C C . ALA A 1 324 ? -25.176 33.596 52.675 1.00 58.72 324 ALA A C 1
ATOM 2527 O O . ALA A 1 324 ? -24.629 32.629 53.190 1.00 58.72 324 ALA A O 1
ATOM 2528 N N . ALA A 1 325 ? -24.790 34.153 51.519 1.00 60.03 325 ALA A N 1
ATOM 2529 C CA . ALA A 1 325 ? -23.485 34.062 50.855 1.00 60.03 325 ALA A CA 1
ATOM 2530 C C . ALA A 1 325 ? -23.053 32.714 50.242 1.00 60.03 325 ALA A C 1
ATOM 2532 O O . ALA A 1 325 ? -22.234 31.984 50.789 1.00 60.03 325 ALA A O 1
ATOM 2533 N N . HIS A 1 326 ? -23.448 32.479 48.986 1.00 54.81 326 H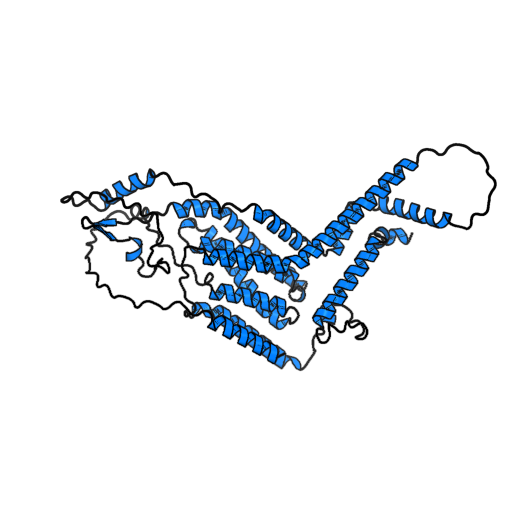IS A N 1
ATOM 2534 C CA . HIS A 1 326 ? -22.667 31.632 48.077 1.00 54.81 326 HIS A CA 1
ATOM 2535 C C . HIS A 1 326 ? -22.788 32.107 46.622 1.00 54.81 326 HIS A C 1
ATOM 2537 O O . HIS A 1 326 ? -23.638 31.658 45.856 1.00 54.81 326 HIS A O 1
ATOM 2543 N N . SER A 1 327 ? -21.907 33.027 46.221 1.00 62.62 327 SER A N 1
ATOM 2544 C CA . SER A 1 327 ? -21.743 33.440 44.824 1.00 62.62 327 SER A CA 1
ATOM 2545 C C . SER A 1 327 ? -20.269 33.388 44.415 1.00 62.62 327 SER A C 1
ATOM 2547 O O . SER A 1 327 ? -19.525 34.324 44.681 1.00 62.62 327 SER A O 1
ATOM 2549 N N . SER A 1 328 ? -19.849 32.306 43.750 1.00 57.38 328 SER A N 1
ATOM 2550 C CA . SER A 1 328 ? -18.708 32.344 42.806 1.00 57.38 328 SER A CA 1
ATOM 2551 C C . SER A 1 328 ? -18.531 31.081 41.942 1.00 57.38 328 SER A C 1
ATOM 2553 O O . SER A 1 328 ? -17.840 31.142 40.930 1.00 57.38 328 SER A O 1
ATOM 2555 N N . SER A 1 329 ? -19.172 29.938 42.229 1.00 58.97 329 SER A N 1
ATOM 2556 C CA . SER A 1 329 ? -18.825 28.681 41.523 1.00 58.97 329 SER A CA 1
ATOM 2557 C C . SER A 1 329 ? -19.459 28.469 40.134 1.00 58.97 329 SER A C 1
ATOM 2559 O O . SER A 1 329 ? -19.068 27.536 39.424 1.00 58.97 329 SER A O 1
ATOM 2561 N N . ARG A 1 330 ? -20.391 29.329 39.687 1.00 62.00 330 ARG A N 1
ATOM 2562 C CA . ARG A 1 330 ? -21.087 29.159 38.389 1.00 62.00 330 ARG A CA 1
ATOM 2563 C C . ARG A 1 330 ? -20.155 29.231 37.170 1.00 62.00 330 ARG A C 1
ATOM 2565 O O . ARG A 1 330 ? -20.416 28.542 36.190 1.00 62.00 330 ARG A O 1
ATOM 2572 N N . GLY A 1 331 ? -19.058 29.992 37.233 1.00 64.56 331 GLY A N 1
ATOM 2573 C CA . GLY A 1 331 ? -18.124 30.149 36.105 1.00 64.56 331 GLY A CA 1
ATOM 2574 C C . GLY A 1 331 ? -17.233 28.928 35.828 1.00 64.56 331 GLY A C 1
ATOM 2575 O O . GLY A 1 331 ? -16.828 28.700 34.694 1.00 64.56 331 GLY A O 1
ATOM 2576 N N . SER A 1 332 ? -16.958 28.090 36.834 1.00 67.44 332 SER A N 1
ATOM 2577 C CA . SER A 1 332 ? -16.114 26.890 36.672 1.00 67.44 332 SER A CA 1
ATOM 2578 C C . SER A 1 332 ? -16.831 25.768 35.903 1.00 67.44 332 SER A C 1
ATOM 2580 O O . SER A 1 332 ? -16.198 24.983 35.194 1.00 67.44 332 SER A O 1
ATOM 2582 N N . TRP A 1 333 ? -18.163 25.704 36.008 1.00 66.44 333 TRP A N 1
ATOM 2583 C CA . TRP A 1 333 ? -18.982 24.658 35.387 1.00 66.44 333 TRP A CA 1
ATOM 2584 C C . TRP A 1 333 ? -18.991 24.727 33.856 1.00 66.44 333 TRP A C 1
ATOM 2586 O O . TRP A 1 333 ? -18.939 23.687 33.193 1.00 66.44 333 TRP A O 1
ATOM 2596 N N . SER A 1 334 ? -19.010 25.934 33.288 1.00 79.94 334 SER A N 1
ATOM 2597 C CA . SER A 1 334 ? -18.983 26.116 31.834 1.00 79.94 334 SER A CA 1
ATOM 2598 C C . SER A 1 334 ? -17.638 25.687 31.248 1.00 79.94 334 SER A C 1
ATOM 2600 O O . SER A 1 334 ? -17.604 24.974 30.255 1.00 79.94 334 SER A O 1
ATOM 2602 N N . ILE A 1 335 ? -16.523 26.011 31.903 1.00 83.81 335 ILE A N 1
ATOM 2603 C CA . ILE A 1 335 ? -15.185 25.701 31.378 1.00 83.81 335 ILE A CA 1
ATOM 2604 C C . ILE A 1 335 ? -14.920 24.188 31.372 1.00 83.81 335 ILE A C 1
ATOM 2606 O O . ILE A 1 335 ? -14.411 23.650 30.386 1.00 83.81 335 ILE A O 1
ATOM 2610 N N . LEU A 1 336 ? -15.274 23.486 32.455 1.00 85.25 336 LEU A N 1
ATOM 2611 C CA . LEU A 1 336 ? -15.059 22.040 32.567 1.00 85.25 336 LEU A CA 1
ATOM 2612 C C . LEU A 1 336 ? -15.916 21.257 31.559 1.00 85.25 336 LEU A C 1
ATOM 2614 O O . LEU A 1 336 ? -15.414 20.358 30.883 1.00 85.25 336 LEU A O 1
ATOM 2618 N N . SER A 1 337 ? -17.195 21.620 31.434 1.00 87.62 337 SER A N 1
ATOM 2619 C CA . SER A 1 337 ? -18.113 20.982 30.485 1.00 87.62 337 SER A CA 1
ATOM 2620 C C . SER A 1 337 ? -17.713 21.242 29.031 1.00 87.62 337 SER A C 1
ATOM 2622 O O . SER A 1 337 ? -17.704 20.297 28.242 1.00 87.62 337 SER A O 1
ATOM 2624 N N . VAL A 1 338 ? -17.281 22.464 28.697 1.00 89.75 338 VAL A N 1
ATOM 2625 C CA . VAL A 1 338 ? -16.768 22.809 27.361 1.00 89.75 338 VAL A CA 1
ATOM 2626 C C . VAL A 1 338 ? -15.537 21.973 27.017 1.00 89.75 338 VAL A C 1
ATOM 2628 O O . VAL A 1 338 ? -15.503 21.369 25.952 1.00 89.75 338 VAL A O 1
ATOM 2631 N N . ARG A 1 339 ? -14.554 21.840 27.919 1.00 88.44 339 ARG A N 1
ATOM 2632 C CA . ARG A 1 339 ? -13.351 21.023 27.656 1.00 88.44 339 ARG A CA 1
ATOM 2633 C C . ARG A 1 339 ? -13.682 19.561 27.359 1.00 88.44 339 ARG A C 1
ATOM 2635 O O . ARG A 1 339 ? -13.143 19.000 26.408 1.00 88.44 339 ARG A O 1
ATOM 2642 N N . VAL A 1 340 ? -14.575 18.956 28.144 1.00 89.50 340 VAL A N 1
ATOM 2643 C CA . VAL A 1 340 ? -14.999 17.561 27.940 1.00 89.50 340 VAL A CA 1
ATOM 2644 C C . VAL A 1 340 ? -15.764 17.406 26.624 1.00 89.50 340 VAL A C 1
ATOM 2646 O O . VAL A 1 340 ? -15.518 16.450 25.889 1.00 89.50 340 VAL A O 1
ATOM 2649 N N . GLN A 1 341 ? -16.650 18.347 26.286 1.00 91.62 341 GLN A N 1
ATOM 2650 C CA . GLN A 1 341 ? -17.383 18.332 25.017 1.00 91.62 341 GLN A CA 1
ATOM 2651 C C . GLN A 1 341 ? -16.454 18.507 23.811 1.00 91.62 341 GLN A C 1
ATOM 2653 O O . GLN A 1 341 ? -16.576 17.745 22.854 1.00 91.62 341 GLN A O 1
ATOM 2658 N N . THR A 1 342 ? -15.485 19.423 23.872 1.00 90.50 342 THR A N 1
ATOM 2659 C CA . THR A 1 342 ? -14.485 19.618 22.812 1.00 90.50 342 THR A CA 1
ATOM 2660 C C . THR A 1 342 ? -13.607 18.381 22.638 1.00 90.50 342 THR A C 1
ATOM 2662 O O . THR A 1 342 ? -13.416 17.926 21.512 1.00 90.50 342 THR A O 1
ATOM 2665 N N . ALA A 1 343 ? -13.127 17.777 23.734 1.00 91.50 343 ALA A N 1
ATOM 2666 C CA . ALA A 1 343 ? -12.344 16.539 23.683 1.00 91.50 343 ALA A CA 1
ATOM 2667 C C . ALA A 1 343 ? -13.136 15.393 23.040 1.00 91.50 343 ALA A C 1
ATOM 2669 O O . ALA A 1 343 ? -12.631 14.669 22.183 1.00 91.50 343 ALA A O 1
ATOM 2670 N N . LYS A 1 344 ? -14.406 15.256 23.430 1.00 92.56 344 LYS A N 1
ATOM 2671 C CA . LYS A 1 344 ? -15.328 14.248 22.910 1.00 92.56 344 LYS A CA 1
ATOM 2672 C C . LYS A 1 344 ? -15.616 14.454 21.417 1.00 92.56 344 LYS A C 1
ATOM 2674 O O . LYS A 1 344 ? -15.565 13.486 20.656 1.00 92.56 344 LYS A O 1
ATOM 2679 N N . ALA A 1 345 ? -15.869 15.695 20.997 1.00 93.12 345 ALA A N 1
ATOM 2680 C CA . ALA A 1 345 ? -16.089 16.057 19.599 1.00 93.12 345 ALA A CA 1
ATOM 2681 C C . ALA A 1 345 ? -14.852 15.768 18.740 1.00 93.12 345 ALA A C 1
ATOM 2683 O O . ALA A 1 345 ? -14.973 15.101 17.715 1.00 93.12 345 ALA A O 1
ATOM 2684 N N . LEU A 1 346 ? -13.660 16.175 19.191 1.00 90.44 346 LEU A N 1
ATOM 2685 C CA . LEU A 1 346 ? -12.415 15.948 18.459 1.00 90.44 346 LEU A CA 1
ATOM 2686 C C . LEU A 1 346 ? -12.086 14.455 18.337 1.00 90.44 346 LEU A C 1
ATOM 2688 O O . LEU A 1 346 ? -11.815 13.971 17.242 1.00 90.44 346 LEU A O 1
ATOM 2692 N N . ALA A 1 347 ? -12.180 13.699 19.432 1.00 88.50 347 ALA A N 1
ATOM 2693 C CA . ALA A 1 347 ? -11.924 12.260 19.415 1.00 88.50 347 ALA A CA 1
ATOM 2694 C C . ALA A 1 347 ? -12.927 11.493 18.533 1.00 88.50 347 ALA A C 1
ATOM 2696 O O . ALA A 1 347 ? -12.566 10.507 17.892 1.00 88.50 347 ALA A O 1
ATOM 2697 N N . THR A 1 348 ? -14.163 11.980 18.429 1.00 90.19 348 THR A N 1
ATOM 2698 C CA . THR A 1 348 ? -15.169 11.412 17.519 1.00 90.19 348 THR A CA 1
ATOM 2699 C C . THR A 1 348 ? -14.928 11.782 16.075 1.00 90.19 348 THR A C 1
ATOM 2701 O O . THR A 1 348 ? -15.038 10.919 15.211 1.00 90.19 348 THR A O 1
ATOM 2704 N N . PHE A 1 349 ? -14.543 13.028 15.811 1.00 91.00 349 PHE A N 1
ATOM 2705 C CA . PHE A 1 349 ? -14.121 13.446 14.485 1.00 91.00 349 PHE A CA 1
ATOM 2706 C C . PHE A 1 349 ? -12.950 12.586 13.995 1.00 91.00 349 PHE A C 1
ATOM 2708 O O . PHE A 1 349 ? -13.035 12.015 12.913 1.00 91.00 349 PHE A O 1
ATOM 2715 N N . CYS A 1 350 ? -11.916 12.387 14.820 1.00 85.56 350 CYS A N 1
ATOM 2716 C CA . CYS A 1 350 ? -10.794 11.506 14.492 1.00 85.56 350 CYS A CA 1
ATOM 2717 C C . CYS A 1 350 ? -11.240 10.057 14.242 1.00 85.56 350 CYS A C 1
ATOM 2719 O O . CYS A 1 350 ? -10.796 9.449 13.271 1.00 85.56 350 CYS A O 1
ATOM 2721 N N . TYR A 1 351 ? -12.134 9.501 15.066 1.00 86.44 351 TYR A N 1
ATOM 2722 C CA . TYR A 1 351 ? -12.655 8.140 14.877 1.00 86.44 351 TYR A CA 1
ATOM 2723 C C . TYR A 1 351 ? -13.462 7.987 13.575 1.00 86.44 351 TYR A C 1
ATOM 2725 O O . TYR A 1 351 ? -13.257 7.040 12.816 1.00 86.44 351 TYR A O 1
ATOM 2733 N N . ILE A 1 352 ? -14.360 8.929 13.279 1.00 87.56 352 ILE A N 1
ATOM 2734 C CA . ILE A 1 352 ? -15.159 8.911 12.047 1.00 87.56 352 ILE A CA 1
ATOM 2735 C C . ILE A 1 352 ? -14.247 9.087 10.836 1.00 87.56 352 ILE A C 1
ATOM 2737 O O . ILE A 1 352 ? -14.351 8.327 9.879 1.00 87.56 352 ILE A O 1
ATOM 2741 N N . PHE A 1 353 ? -13.322 10.045 10.890 1.00 84.62 353 PHE A N 1
ATOM 2742 C CA . PHE A 1 353 ? -12.387 10.315 9.806 1.00 84.62 353 PHE A CA 1
ATOM 2743 C C . PHE A 1 353 ? -11.502 9.101 9.505 1.00 84.62 353 PHE A C 1
ATOM 2745 O O . PHE A 1 353 ? -11.381 8.698 8.352 1.00 84.62 353 PHE A O 1
ATOM 2752 N N . THR A 1 354 ? -10.933 8.466 10.532 1.00 79.75 354 THR A N 1
ATOM 2753 C CA . THR A 1 354 ? -10.125 7.244 10.368 1.00 79.75 354 THR A CA 1
ATOM 2754 C C . THR A 1 354 ? -10.949 6.075 9.829 1.00 79.75 354 THR A C 1
ATOM 2756 O O . THR A 1 354 ? -10.464 5.319 8.988 1.00 79.75 354 THR A O 1
ATOM 2759 N N . THR A 1 355 ? -12.213 5.950 10.239 1.00 80.81 355 THR A N 1
ATOM 2760 C CA . THR A 1 355 ? -13.133 4.930 9.712 1.00 80.81 355 THR A CA 1
ATOM 2761 C C . THR A 1 355 ? -13.480 5.172 8.245 1.00 80.81 355 THR A C 1
ATOM 2763 O O . THR A 1 355 ? -13.404 4.252 7.432 1.00 80.81 355 THR A O 1
ATOM 2766 N N . LEU A 1 356 ? -13.797 6.414 7.876 1.00 83.31 356 LEU A N 1
ATOM 2767 C CA . LEU A 1 356 ? -14.050 6.801 6.488 1.00 83.31 356 LEU A CA 1
ATOM 2768 C C . LEU A 1 356 ? -12.812 6.600 5.618 1.00 83.31 356 LEU A C 1
ATOM 2770 O O . LEU A 1 356 ? -12.929 6.059 4.522 1.00 83.31 356 LEU A O 1
ATOM 2774 N N . ALA A 1 357 ? -11.626 6.954 6.120 1.00 78.88 357 ALA A N 1
ATOM 2775 C CA . ALA A 1 357 ? -10.374 6.713 5.419 1.00 78.88 357 ALA A CA 1
ATOM 2776 C C . ALA A 1 357 ? -10.229 5.227 5.057 1.00 78.88 357 ALA A C 1
ATOM 2778 O O . ALA A 1 357 ? -9.908 4.924 3.916 1.00 78.88 357 ALA A O 1
ATOM 2779 N N . MET A 1 358 ? -10.570 4.298 5.960 1.00 75.50 358 MET A N 1
ATOM 2780 C CA . MET A 1 358 ? -10.530 2.855 5.668 1.00 75.50 358 MET A CA 1
ATOM 2781 C C . MET A 1 358 ? -11.487 2.421 4.549 1.00 75.50 358 MET A C 1
ATOM 2783 O O . MET A 1 358 ? -11.154 1.506 3.798 1.00 75.50 358 MET A O 1
ATOM 2787 N N . LEU A 1 359 ? -12.652 3.060 4.426 1.00 78.75 359 LEU A N 1
ATOM 2788 C CA . LEU A 1 359 ? -13.622 2.764 3.364 1.00 78.75 359 LEU A CA 1
ATOM 2789 C C . LEU A 1 359 ? -13.195 3.343 2.013 1.00 78.75 359 LEU A C 1
ATOM 2791 O O . LEU A 1 359 ? -13.411 2.721 0.977 1.00 78.75 359 LEU A O 1
ATOM 2795 N N . VAL A 1 360 ? -12.576 4.523 2.023 1.00 81.25 360 VAL A N 1
ATOM 2796 C CA . VAL A 1 360 ? -12.146 5.234 0.810 1.00 81.25 360 VAL A CA 1
ATOM 2797 C C . VAL A 1 360 ? -10.841 4.656 0.251 1.00 81.25 360 VAL A C 1
ATOM 2799 O O . VAL A 1 360 ? -10.596 4.710 -0.954 1.00 81.25 360 VAL A O 1
ATOM 2802 N N . PHE A 1 361 ? -10.010 4.060 1.104 1.00 77.88 361 PHE A N 1
ATOM 2803 C CA . PHE A 1 361 ? -8.657 3.651 0.749 1.00 77.88 361 PHE A CA 1
ATOM 2804 C C . PHE A 1 361 ? -8.553 2.623 -0.403 1.00 77.88 361 PHE A C 1
ATOM 2806 O O . PHE A 1 361 ? -7.721 2.832 -1.288 1.00 77.88 361 PHE A O 1
ATOM 2813 N N . PRO A 1 362 ? -9.402 1.576 -0.500 1.00 78.50 362 PRO A N 1
ATOM 2814 C CA . PRO A 1 362 ? -9.432 0.710 -1.684 1.00 78.50 362 PRO A CA 1
ATOM 2815 C C . PRO A 1 362 ? -9.744 1.473 -2.981 1.00 78.50 362 PRO A C 1
ATOM 2817 O O . PRO A 1 362 ? -9.169 1.178 -4.024 1.00 78.50 362 PRO A O 1
ATOM 2820 N N . GLY A 1 363 ? -10.610 2.490 -2.915 1.00 82.62 363 GLY A N 1
ATOM 2821 C CA . GLY A 1 363 ? -10.910 3.362 -4.051 1.00 82.62 363 GLY A CA 1
ATOM 2822 C C . GLY A 1 363 ? -9.707 4.211 -4.464 1.00 82.62 363 GLY A C 1
ATOM 2823 O O . GLY A 1 363 ? -9.382 4.273 -5.647 1.00 82.62 363 GLY A O 1
ATOM 2824 N N . ILE A 1 364 ? 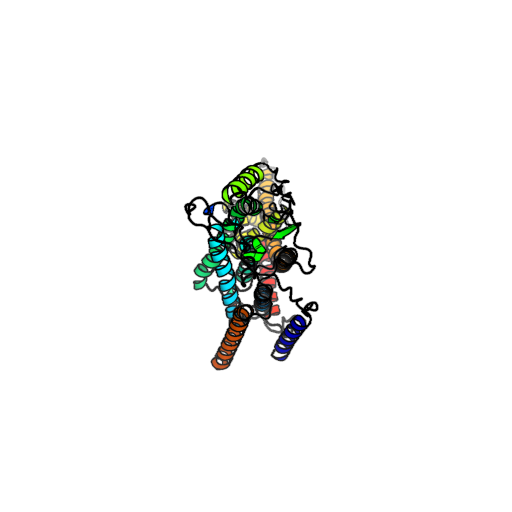-8.995 4.793 -3.490 1.00 80.69 364 ILE A N 1
ATOM 2825 C CA . ILE A 1 364 ? -7.739 5.533 -3.722 1.00 80.69 364 ILE A CA 1
ATOM 2826 C C . ILE A 1 364 ? -6.688 4.638 -4.382 1.00 80.69 364 ILE A C 1
ATOM 2828 O O . ILE A 1 364 ? -5.975 5.084 -5.276 1.00 80.69 364 ILE A O 1
ATOM 2832 N N . PHE A 1 365 ? -6.598 3.376 -3.969 1.00 81.62 365 PHE A N 1
ATOM 2833 C CA . PHE A 1 365 ? -5.672 2.429 -4.574 1.00 81.62 365 PHE A CA 1
ATOM 2834 C C . PHE A 1 365 ? -6.002 2.107 -6.028 1.00 81.62 365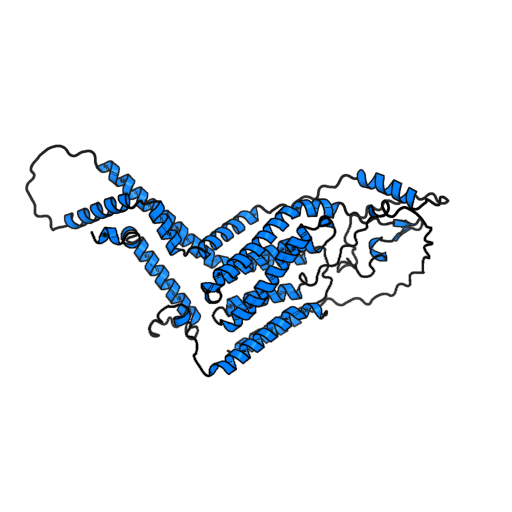 PHE A C 1
ATOM 2836 O O . PHE A 1 365 ? -5.134 2.155 -6.894 1.00 81.62 365 PHE A O 1
ATOM 2843 N N . VAL A 1 366 ? -7.261 1.780 -6.309 1.00 84.38 366 VAL A N 1
ATOM 2844 C CA . VAL A 1 366 ? -7.693 1.506 -7.682 1.00 84.38 366 VAL A CA 1
ATOM 2845 C C . VAL A 1 366 ? -7.441 2.740 -8.550 1.00 84.38 366 VAL A C 1
ATOM 2847 O O . VAL A 1 366 ? -6.880 2.628 -9.637 1.00 84.38 366 VAL A O 1
ATOM 2850 N N . TRP A 1 367 ? -7.760 3.927 -8.033 1.00 84.75 367 TRP A N 1
ATOM 2851 C CA . TRP A 1 367 ? -7.449 5.195 -8.684 1.00 84.75 367 TRP A CA 1
ATOM 2852 C C . TRP A 1 367 ? -5.949 5.385 -8.944 1.00 84.75 367 TRP A C 1
ATOM 2854 O O . TRP A 1 367 ? -5.578 5.816 -10.034 1.00 84.75 367 TRP A O 1
ATOM 2864 N N . SER A 1 368 ? -5.073 5.038 -7.995 1.00 82.81 368 SER A N 1
ATOM 2865 C CA . SER A 1 368 ? -3.624 5.173 -8.181 1.00 82.81 368 SER A CA 1
ATOM 2866 C C . SER A 1 368 ? -3.073 4.208 -9.232 1.00 82.81 368 SER A C 1
ATOM 2868 O O . SER A 1 368 ? -2.192 4.602 -9.996 1.00 82.81 368 SER A O 1
ATOM 2870 N N . ILE A 1 369 ? -3.636 2.998 -9.355 1.00 86.88 369 ILE A N 1
ATOM 2871 C CA . ILE A 1 369 ? -3.347 2.091 -10.478 1.00 86.88 369 ILE A CA 1
ATOM 2872 C C . ILE A 1 369 ? -3.771 2.733 -11.801 1.00 86.88 369 ILE A C 1
ATOM 2874 O O . ILE A 1 369 ? -2.971 2.784 -12.732 1.00 86.88 369 ILE A O 1
ATOM 2878 N N . PHE A 1 370 ? -4.999 3.256 -11.889 1.00 88.25 370 PHE A N 1
ATOM 2879 C CA . PHE A 1 370 ? -5.491 3.904 -13.109 1.00 88.25 370 PHE A CA 1
ATOM 2880 C C . PHE A 1 370 ? -4.623 5.093 -13.523 1.00 88.25 370 PHE A C 1
ATOM 2882 O O . PHE A 1 370 ? -4.267 5.211 -14.694 1.00 88.25 370 PHE A O 1
ATOM 2889 N N . GLN A 1 371 ? -4.245 5.947 -12.573 1.00 83.88 371 GLN A N 1
ATOM 2890 C CA . GLN A 1 371 ? -3.357 7.080 -12.828 1.00 83.88 371 GLN A CA 1
ATOM 2891 C C . GLN A 1 371 ? -1.955 6.630 -13.243 1.00 83.88 371 GLN A C 1
ATOM 2893 O O . GLN A 1 371 ? -1.386 7.170 -14.192 1.00 83.88 371 GLN A O 1
ATOM 2898 N N . GLY A 1 372 ? -1.418 5.604 -12.580 1.00 84.62 372 GLY A N 1
ATOM 2899 C CA . GLY A 1 372 ? -0.151 4.982 -12.943 1.00 84.62 372 GLY A CA 1
ATOM 2900 C C . GLY A 1 372 ? -0.151 4.478 -14.383 1.00 84.62 372 GLY A C 1
ATOM 2901 O O . GLY A 1 372 ? 0.702 4.875 -15.174 1.00 84.62 372 GLY A O 1
ATOM 2902 N N . GLU A 1 373 ? -1.149 3.674 -14.752 1.00 88.75 373 GLU A N 1
ATOM 2903 C CA . GLU A 1 373 ? -1.301 3.128 -16.103 1.00 88.75 373 GLU A CA 1
ATOM 2904 C C . GLU A 1 373 ? -1.570 4.198 -17.153 1.00 88.75 373 GLU A C 1
ATOM 2906 O O . GLU A 1 373 ? -0.988 4.147 -18.235 1.00 88.75 373 GLU A O 1
ATOM 2911 N N . SER A 1 374 ? -2.396 5.197 -16.842 1.00 85.44 374 SER A N 1
ATOM 2912 C CA . SER A 1 374 ? -2.593 6.340 -17.730 1.00 85.44 374 SER A CA 1
ATOM 2913 C C . SER A 1 374 ? -1.270 7.061 -17.983 1.00 85.44 374 SER A C 1
ATOM 2915 O O . SER A 1 374 ? -0.991 7.432 -19.120 1.00 85.44 374 SER A O 1
ATOM 2917 N N . GLY A 1 375 ? -0.434 7.215 -16.952 1.00 81.94 375 GLY A N 1
ATOM 2918 C CA . GLY A 1 375 ? 0.906 7.788 -17.061 1.00 81.94 375 GLY A CA 1
ATOM 2919 C C . GLY A 1 375 ? 1.889 6.919 -17.849 1.00 81.94 375 GLY A C 1
ATOM 2920 O O . GLY A 1 375 ? 2.725 7.454 -18.574 1.00 81.94 375 GLY A O 1
ATOM 2921 N N . PHE A 1 376 ? 1.797 5.590 -17.747 1.00 84.62 376 PHE A N 1
ATOM 2922 C CA . PHE A 1 376 ? 2.607 4.679 -18.561 1.00 84.62 376 PHE A CA 1
ATOM 2923 C C . PHE A 1 376 ? 2.185 4.705 -20.033 1.00 84.62 376 PHE A C 1
ATOM 2925 O O . PHE A 1 376 ? 3.049 4.758 -20.908 1.00 84.62 376 PHE A O 1
ATOM 2932 N N . ARG A 1 377 ? 0.877 4.738 -20.316 1.00 83.19 377 ARG A N 1
ATOM 2933 C CA . ARG A 1 377 ? 0.328 4.792 -21.682 1.00 83.19 377 ARG A CA 1
ATOM 2934 C C . ARG A 1 377 ? 0.554 6.129 -22.374 1.00 83.19 377 ARG A C 1
ATOM 2936 O O . ARG A 1 377 ? 0.746 6.145 -23.581 1.00 83.19 377 ARG A O 1
ATOM 2943 N N . SER A 1 378 ? 0.523 7.235 -21.632 1.00 77.38 378 SER A N 1
ATOM 2944 C CA . SER A 1 378 ? 0.823 8.562 -22.180 1.00 77.38 378 SER A CA 1
ATOM 2945 C C . SER A 1 378 ? 2.322 8.822 -22.328 1.00 77.38 378 SER A C 1
ATOM 2947 O O . SER A 1 378 ? 2.711 9.843 -22.895 1.00 77.38 378 SER A O 1
ATOM 2949 N N . SER A 1 379 ? 3.175 7.923 -21.819 1.00 71.75 379 SER A N 1
ATOM 2950 C CA . SER A 1 379 ? 4.618 8.074 -21.950 1.00 71.75 379 SER A CA 1
ATOM 2951 C C . SER A 1 379 ? 5.067 7.862 -23.395 1.00 71.75 379 SER A C 1
ATOM 2953 O O . SER A 1 379 ? 4.600 6.979 -24.105 1.00 71.75 379 SER A O 1
ATOM 2955 N N . ILE A 1 380 ? 6.025 8.687 -23.799 1.00 66.62 380 ILE A N 1
ATOM 2956 C CA . ILE A 1 380 ? 6.681 8.673 -25.112 1.00 66.62 380 ILE A CA 1
ATOM 2957 C C . ILE A 1 380 ? 7.451 7.363 -25.365 1.00 66.62 380 ILE A C 1
ATOM 2959 O O . ILE A 1 380 ? 7.706 6.975 -26.505 1.00 66.62 380 ILE A O 1
ATOM 2963 N N . PHE A 1 381 ? 7.843 6.676 -24.296 1.00 71.44 381 PHE A N 1
ATOM 2964 C CA . PHE A 1 381 ? 8.723 5.523 -24.373 1.00 71.44 381 PHE A CA 1
ATOM 2965 C C . PHE A 1 381 ? 7.946 4.250 -24.694 1.00 71.44 381 PHE A C 1
ATOM 2967 O O . PHE A 1 381 ? 6.979 3.905 -24.014 1.00 71.44 381 PHE A O 1
ATOM 2974 N N . ILE A 1 382 ? 8.420 3.527 -25.703 1.00 68.81 382 ILE A N 1
ATOM 2975 C CA . ILE A 1 382 ? 7.850 2.252 -26.132 1.00 68.81 382 ILE A CA 1
ATOM 2976 C C . ILE A 1 382 ? 8.440 1.142 -25.269 1.00 68.81 382 ILE A C 1
ATOM 2978 O O . ILE A 1 382 ? 9.615 1.173 -24.907 1.00 68.81 382 ILE A O 1
ATOM 2982 N N . GLU A 1 383 ? 7.608 0.170 -24.914 1.00 74.38 383 GLU A N 1
ATOM 2983 C CA . GLU A 1 383 ? 8.054 -1.001 -24.164 1.00 74.38 383 GLU A CA 1
ATOM 2984 C C . GLU A 1 383 ? 8.970 -1.857 -25.044 1.00 74.38 383 GLU A C 1
ATOM 2986 O O . GLU A 1 383 ? 8.610 -2.209 -26.168 1.00 74.38 383 GLU A O 1
ATOM 2991 N N . GLN A 1 384 ? 10.163 -2.172 -24.535 1.00 69.25 384 GLN A N 1
ATOM 2992 C CA . GLN A 1 384 ? 11.160 -2.950 -25.271 1.00 69.25 384 GLN A CA 1
ATOM 2993 C C . GLN A 1 384 ? 10.678 -4.376 -25.542 1.00 69.25 384 GLN A C 1
ATOM 2995 O O . GLN A 1 384 ? 10.941 -4.953 -26.599 1.00 69.25 384 GLN A O 1
ATOM 3000 N N . GLU A 1 385 ? 9.994 -4.958 -24.559 1.00 74.81 385 GLU A N 1
ATOM 3001 C CA . GLU A 1 385 ? 9.614 -6.356 -24.570 1.00 74.81 385 GLU A CA 1
ATOM 3002 C C . GLU A 1 385 ? 8.107 -6.504 -24.741 1.00 74.81 385 GLU A C 1
ATOM 3004 O O . GLU A 1 385 ? 7.316 -6.214 -23.845 1.00 74.81 385 GLU A O 1
ATOM 3009 N N . GLY A 1 386 ? 7.704 -7.003 -25.910 1.00 78.62 386 GLY A N 1
ATOM 3010 C CA . GLY A 1 386 ? 6.320 -7.392 -26.131 1.00 78.62 386 GLY A CA 1
ATOM 3011 C C . GLY A 1 386 ? 5.917 -8.580 -25.245 1.00 78.62 386 GLY A C 1
ATOM 3012 O O . GLY A 1 386 ? 6.769 -9.359 -24.806 1.00 78.62 386 GLY A O 1
ATOM 3013 N N . PRO A 1 387 ? 4.606 -8.824 -25.066 1.00 79.38 387 PRO A N 1
ATOM 3014 C CA . PRO A 1 387 ? 4.084 -9.930 -24.258 1.00 79.38 387 PRO A CA 1
ATOM 3015 C C . PRO A 1 387 ? 4.454 -11.323 -24.793 1.00 79.38 387 PRO A C 1
ATOM 3017 O O . PRO A 1 387 ? 4.100 -12.322 -24.186 1.00 79.38 387 PRO A O 1
ATOM 3020 N N . ARG A 1 388 ? 5.149 -11.432 -25.931 1.00 83.19 388 ARG A N 1
ATOM 3021 C CA . ARG A 1 388 ? 5.640 -12.707 -26.478 1.00 83.19 388 ARG A CA 1
ATOM 3022 C C . ARG A 1 388 ? 7.011 -13.112 -25.928 1.00 83.19 388 ARG A C 1
ATOM 3024 O O . ARG A 1 388 ? 7.408 -14.258 -26.110 1.00 83.19 388 ARG A O 1
ATOM 3031 N N . ASN A 1 389 ? 7.726 -12.206 -25.262 1.00 84.56 389 ASN A N 1
ATOM 3032 C CA . ASN A 1 389 ? 9.056 -12.489 -24.733 1.00 84.56 389 ASN A CA 1
ATOM 3033 C C . ASN A 1 389 ? 8.960 -13.322 -23.449 1.00 84.56 389 ASN A C 1
ATOM 3035 O O . ASN A 1 389 ? 8.231 -12.971 -22.524 1.00 84.56 389 ASN A O 1
ATOM 3039 N N . VAL A 1 390 ? 9.723 -14.416 -23.369 1.00 84.75 390 VAL A N 1
ATOM 3040 C CA . VAL A 1 390 ? 9.676 -15.368 -22.240 1.00 84.75 390 VAL A CA 1
ATOM 3041 C C . VAL A 1 390 ? 10.003 -14.696 -20.900 1.00 84.75 390 VAL A C 1
ATOM 3043 O O . VAL A 1 390 ? 9.386 -15.020 -19.886 1.00 84.75 390 VAL A O 1
ATOM 3046 N N . GLY A 1 391 ? 10.902 -13.702 -20.899 1.00 82.94 391 GLY A N 1
ATOM 3047 C CA . GLY A 1 391 ? 11.270 -12.931 -19.704 1.00 82.94 391 GLY A CA 1
ATOM 3048 C C . GLY A 1 391 ? 10.090 -12.214 -19.035 1.00 82.94 391 GLY A C 1
ATOM 3049 O O . GLY A 1 391 ? 10.078 -12.051 -17.817 1.00 82.94 391 GLY A O 1
ATOM 3050 N N . GLN A 1 392 ? 9.044 -11.879 -19.798 1.00 85.00 392 GLN A N 1
ATOM 3051 C CA . GLN A 1 392 ? 7.828 -11.241 -19.282 1.00 85.00 392 GLN A CA 1
ATOM 3052 C C . GLN A 1 392 ? 6.928 -12.205 -18.497 1.00 85.00 392 GLN A C 1
ATOM 3054 O O . GLN A 1 392 ? 6.191 -11.778 -17.609 1.00 85.00 392 GLN A O 1
ATOM 3059 N N . TRP A 1 393 ? 6.999 -13.505 -18.793 1.00 87.00 393 TRP A N 1
ATOM 3060 C CA . TRP A 1 393 ? 6.142 -14.528 -18.185 1.00 87.00 393 TRP A CA 1
ATOM 3061 C C . TRP A 1 393 ? 6.741 -15.162 -16.936 1.00 87.00 393 TRP A C 1
ATOM 3063 O O . TRP A 1 393 ? 5.987 -15.689 -16.120 1.00 87.00 393 TRP A O 1
ATOM 3073 N N . GLY A 1 394 ? 8.065 -15.096 -16.763 1.00 89.56 394 GLY A N 1
ATOM 3074 C CA . GLY A 1 394 ? 8.772 -15.705 -15.631 1.00 89.56 394 GLY A CA 1
ATOM 3075 C C . GLY A 1 394 ? 8.134 -15.390 -14.270 1.00 89.56 394 GLY A C 1
ATOM 3076 O O . GLY A 1 394 ? 7.766 -16.326 -13.557 1.00 89.56 394 GLY A O 1
ATOM 3077 N N . PRO A 1 395 ? 7.906 -14.107 -13.925 1.00 89.38 395 PRO A N 1
ATOM 3078 C CA . PRO A 1 395 ? 7.250 -13.732 -12.672 1.00 89.38 395 PRO A CA 1
ATOM 3079 C C . PRO A 1 395 ? 5.826 -14.298 -12.530 1.00 89.38 395 PRO A C 1
ATOM 3081 O O . PRO A 1 395 ? 5.470 -14.812 -11.471 1.00 89.38 395 PRO A O 1
ATOM 3084 N N . CYS A 1 396 ? 5.019 -14.253 -13.596 1.00 88.88 396 CYS A N 1
ATOM 3085 C CA . CYS A 1 396 ? 3.636 -14.742 -13.591 1.00 88.88 396 CYS A CA 1
ATOM 3086 C C . CYS A 1 396 ? 3.569 -16.264 -13.381 1.00 88.88 396 CYS A C 1
ATOM 3088 O O . CYS A 1 396 ? 2.846 -16.748 -12.507 1.00 88.88 396 CYS A O 1
ATOM 3090 N N . VAL A 1 397 ? 4.379 -17.016 -14.132 1.00 92.44 397 VAL A N 1
ATOM 3091 C CA . VAL A 1 397 ? 4.481 -18.476 -14.014 1.00 92.44 397 VAL A CA 1
ATOM 3092 C C . VAL A 1 397 ? 5.019 -18.870 -12.639 1.00 92.44 397 VAL A C 1
ATOM 3094 O O . VAL A 1 397 ? 4.485 -19.789 -12.024 1.00 92.44 397 VAL A O 1
ATOM 3097 N N . GLY A 1 398 ? 6.015 -18.148 -12.117 1.00 92.19 398 GLY A N 1
ATOM 3098 C CA . GLY A 1 398 ? 6.565 -18.386 -10.781 1.00 92.19 398 GLY A CA 1
ATOM 3099 C C . GLY A 1 398 ? 5.506 -18.286 -9.681 1.00 92.19 398 GLY A C 1
ATOM 3100 O O . GLY A 1 398 ? 5.393 -19.185 -8.848 1.00 92.19 398 GLY A O 1
ATOM 3101 N N . VAL A 1 399 ? 4.668 -17.245 -9.711 1.00 92.50 399 VAL A N 1
ATOM 3102 C CA . VAL A 1 399 ? 3.566 -17.091 -8.745 1.00 92.50 399 VAL A CA 1
ATOM 3103 C C . VAL A 1 399 ? 2.497 -18.160 -8.926 1.00 92.50 399 VAL A C 1
ATOM 3105 O O . VAL A 1 399 ? 2.005 -18.700 -7.935 1.00 92.50 399 VAL A O 1
ATOM 3108 N N . ALA A 1 400 ? 2.141 -18.491 -10.168 1.00 90.75 400 ALA A N 1
ATOM 3109 C CA . ALA A 1 400 ? 1.161 -19.535 -10.446 1.00 90.75 400 ALA A CA 1
ATOM 3110 C C . ALA A 1 400 ? 1.624 -20.897 -9.903 1.00 90.75 400 ALA A C 1
ATOM 3112 O O . ALA A 1 400 ? 0.858 -21.582 -9.226 1.00 90.75 400 ALA A O 1
ATOM 3113 N N . LEU A 1 401 ? 2.890 -21.262 -10.127 1.00 94.19 401 LEU A N 1
ATOM 3114 C CA . LEU A 1 401 ? 3.481 -22.489 -9.592 1.00 94.19 401 LEU A CA 1
ATOM 3115 C C . LEU A 1 401 ? 3.544 -22.476 -8.062 1.00 94.19 401 LEU A C 1
ATOM 3117 O O . LEU A 1 401 ? 3.194 -23.476 -7.440 1.00 94.19 401 LEU A O 1
ATOM 3121 N N . ALA A 1 402 ? 3.910 -21.349 -7.444 1.00 93.00 402 ALA A N 1
ATOM 3122 C CA . ALA A 1 402 ? 3.893 -21.211 -5.988 1.00 93.00 402 ALA A CA 1
ATOM 3123 C C . ALA A 1 402 ? 2.476 -21.375 -5.409 1.00 93.00 402 ALA A C 1
ATOM 3125 O O . ALA A 1 402 ? 2.296 -22.033 -4.384 1.00 93.00 402 ALA A O 1
ATOM 3126 N N . ALA A 1 403 ? 1.452 -20.847 -6.085 1.00 89.88 403 ALA A N 1
ATOM 3127 C CA . ALA A 1 403 ? 0.058 -21.024 -5.686 1.00 89.88 403 ALA A CA 1
ATOM 3128 C C . ALA A 1 403 ? -0.403 -22.484 -5.831 1.00 89.88 403 ALA A C 1
ATOM 3130 O O . ALA A 1 403 ? -1.101 -22.994 -4.955 1.00 89.88 403 ALA A O 1
ATOM 3131 N N . VAL A 1 404 ? 0.008 -23.178 -6.898 1.00 92.00 404 VAL A N 1
ATOM 3132 C CA . VAL A 1 404 ? -0.264 -24.613 -7.092 1.00 92.00 404 VAL A CA 1
ATOM 3133 C C . VAL A 1 404 ? 0.430 -25.455 -6.019 1.00 92.00 404 VAL A C 1
ATOM 3135 O O . VAL A 1 404 ? -0.200 -26.336 -5.439 1.00 92.00 404 VAL A O 1
ATOM 3138 N N . ALA A 1 405 ? 1.690 -25.160 -5.697 1.00 90.25 405 ALA A N 1
ATOM 3139 C CA . ALA A 1 405 ? 2.423 -25.842 -4.633 1.00 90.25 405 ALA A CA 1
ATOM 3140 C C . ALA A 1 405 ? 1.747 -25.646 -3.268 1.00 90.25 405 ALA A C 1
ATOM 3142 O O . ALA A 1 405 ? 1.500 -26.618 -2.559 1.00 90.25 405 ALA A O 1
ATOM 3143 N N . ALA A 1 406 ? 1.358 -24.412 -2.937 1.00 87.62 406 ALA A N 1
ATOM 3144 C CA . ALA A 1 406 ? 0.638 -24.110 -1.703 1.00 87.62 406 ALA A CA 1
ATOM 3145 C C . ALA A 1 406 ? -0.757 -24.769 -1.653 1.00 87.62 406 ALA A C 1
ATOM 3147 O O . ALA A 1 406 ? -1.238 -25.142 -0.582 1.00 87.62 406 ALA A O 1
ATOM 3148 N N . LEU A 1 407 ? -1.409 -24.960 -2.806 1.00 87.19 407 LEU A N 1
ATOM 3149 C CA . LEU A 1 407 ? -2.648 -25.728 -2.898 1.00 87.19 407 LEU A CA 1
ATOM 3150 C C . LEU A 1 407 ? -2.410 -27.216 -2.616 1.00 87.19 407 LEU A C 1
ATOM 3152 O O . LEU A 1 407 ? -3.180 -27.805 -1.858 1.00 87.19 407 LEU A O 1
ATOM 3156 N N . PHE A 1 408 ? -1.373 -27.821 -3.200 1.00 89.81 408 PHE A N 1
ATOM 3157 C CA . PHE A 1 408 ? -1.030 -29.220 -2.935 1.00 89.81 408 PHE A CA 1
ATOM 3158 C C . PHE A 1 408 ? -0.664 -29.445 -1.471 1.00 89.81 408 PHE A C 1
ATOM 3160 O O . PHE A 1 408 ? -1.224 -30.356 -0.869 1.00 89.81 408 PHE A O 1
ATOM 3167 N N . ASP A 1 409 ? 0.163 -28.576 -0.888 1.00 86.25 409 ASP A N 1
ATOM 3168 C CA . ASP A 1 409 ? 0.517 -28.614 0.535 1.00 86.25 409 ASP A CA 1
ATOM 3169 C C . ASP A 1 409 ? -0.727 -28.538 1.433 1.00 86.25 409 ASP A C 1
ATOM 3171 O O . ASP A 1 409 ? -0.890 -29.299 2.388 1.00 86.25 409 ASP A O 1
ATOM 3175 N N . ARG A 1 410 ? -1.692 -27.685 1.072 1.00 81.69 410 ARG A N 1
ATOM 3176 C CA . ARG A 1 410 ? -2.973 -27.605 1.779 1.00 81.69 410 ARG A CA 1
ATOM 3177 C C . ARG A 1 410 ? -3.825 -28.864 1.611 1.00 81.69 410 ARG A C 1
ATOM 3179 O O . ARG A 1 410 ? -4.543 -29.236 2.539 1.00 81.69 410 ARG A O 1
ATOM 3186 N N . LEU A 1 411 ? -3.826 -29.481 0.430 1.00 84.75 411 LEU A N 1
ATOM 3187 C CA . LEU A 1 411 ? -4.589 -30.703 0.166 1.00 84.75 411 LEU A CA 1
ATOM 3188 C C . LEU A 1 411 ? -3.977 -31.916 0.875 1.00 84.75 411 LEU A C 1
ATOM 3190 O O . LEU A 1 411 ? -4.738 -32.731 1.392 1.00 84.75 411 LEU A O 1
ATOM 3194 N N . SER A 1 412 ? -2.648 -32.006 0.968 1.00 85.62 412 SER A N 1
ATOM 3195 C CA . SER A 1 412 ? -1.952 -33.052 1.726 1.00 85.62 412 SER A CA 1
ATOM 3196 C C . SER A 1 412 ? -2.076 -32.851 3.236 1.00 85.62 412 SER A C 1
ATOM 3198 O O . SER A 1 412 ? -2.311 -33.810 3.965 1.00 85.62 412 SER A O 1
ATOM 3200 N N . SER A 1 413 ? -2.007 -31.604 3.711 1.00 77.69 413 SER A N 1
ATOM 3201 C CA . SER A 1 413 ? -2.131 -31.258 5.137 1.00 77.69 413 SER A CA 1
ATOM 3202 C C . SER A 1 413 ? -3.568 -31.338 5.665 1.00 77.69 413 SER A C 1
ATOM 3204 O O . SER A 1 413 ? -3.801 -31.323 6.872 1.00 77.69 413 SER A O 1
ATOM 3206 N N . ARG A 1 414 ? -4.563 -31.474 4.777 1.00 56.66 414 ARG A N 1
ATOM 3207 C CA . ARG A 1 414 ? -5.998 -31.534 5.111 1.00 56.66 414 ARG A CA 1
ATOM 3208 C C . ARG A 1 414 ? -6.422 -32.755 5.941 1.00 56.66 414 ARG A C 1
ATOM 3210 O O . ARG A 1 414 ? -7.600 -32.857 6.272 1.00 56.66 414 ARG A O 1
ATOM 3217 N N . ALA A 1 415 ? -5.488 -33.631 6.310 1.00 53.59 415 ALA A N 1
ATOM 3218 C CA . ALA A 1 415 ? -5.694 -34.676 7.306 1.00 53.59 415 ALA A CA 1
ATOM 3219 C C . ALA A 1 415 ? -5.752 -34.155 8.764 1.00 53.59 415 ALA A C 1
ATOM 3221 O O . ALA A 1 415 ? -6.127 -34.920 9.647 1.00 53.59 415 ALA A O 1
ATOM 3222 N N . GLY A 1 416 ? -5.458 -32.876 9.052 1.00 48.31 416 GLY A N 1
ATOM 3223 C CA . GLY A 1 416 ? -5.598 -32.334 10.412 1.00 48.31 416 GLY A CA 1
ATOM 3224 C C . GLY A 1 416 ? -5.822 -30.820 10.467 1.00 48.31 416 GLY A C 1
ATOM 3225 O O . GLY A 1 416 ? -5.014 -30.050 9.970 1.00 48.31 416 GLY A O 1
ATOM 3226 N N . ASN A 1 417 ? -6.902 -30.396 11.126 1.00 58.00 417 ASN A N 1
ATOM 3227 C CA . ASN A 1 417 ? -7.248 -29.015 11.499 1.00 58.00 417 ASN A CA 1
ATOM 3228 C C . ASN A 1 417 ? -7.600 -28.032 10.368 1.00 58.00 417 ASN A C 1
ATOM 3230 O O . ASN A 1 417 ? -6.792 -27.258 9.858 1.00 58.00 417 ASN A O 1
ATOM 3234 N N . GLN A 1 418 ? -8.899 -27.961 10.079 1.00 64.69 418 GLN A N 1
ATOM 3235 C CA . GLN A 1 418 ? -9.511 -26.789 9.465 1.00 64.69 418 GLN A CA 1
ATOM 3236 C C . GLN A 1 418 ? -9.329 -25.587 10.408 1.00 64.69 418 GLN A C 1
ATOM 3238 O O . GLN A 1 418 ? -9.981 -25.510 11.444 1.00 64.69 418 GLN A O 1
ATOM 3243 N N . ILE A 1 419 ? -8.420 -24.670 10.064 1.00 67.62 419 ILE A N 1
ATOM 3244 C CA . ILE A 1 419 ? -8.222 -23.422 10.812 1.00 67.62 419 ILE A CA 1
ATOM 3245 C C . ILE A 1 419 ? -9.528 -22.625 10.748 1.00 67.62 419 ILE A C 1
ATOM 3247 O O . ILE A 1 419 ? -9.962 -22.214 9.667 1.00 67.62 419 ILE A O 1
ATOM 3251 N N . ASP A 1 420 ? -10.168 -22.457 11.902 1.00 79.88 420 ASP A N 1
ATOM 3252 C CA . ASP A 1 420 ? -11.367 -21.646 12.041 1.00 79.88 420 ASP A CA 1
ATOM 3253 C C . ASP A 1 420 ? -10.988 -20.160 11.955 1.00 79.88 420 ASP A C 1
ATOM 3255 O O . ASP A 1 420 ? -10.160 -19.672 12.727 1.00 79.88 420 ASP A O 1
ATOM 3259 N N . ILE A 1 421 ? -11.589 -19.430 11.010 1.00 78.56 421 ILE A N 1
ATOM 3260 C CA . ILE A 1 421 ? -11.342 -17.991 10.806 1.00 78.56 421 ILE A CA 1
ATOM 3261 C C . ILE A 1 421 ? -11.636 -17.174 12.072 1.00 78.56 421 ILE A C 1
ATOM 3263 O O . ILE A 1 421 ? -11.037 -16.122 12.287 1.00 78.56 421 ILE A O 1
ATOM 3267 N N . TRP A 1 422 ? -12.538 -17.679 12.913 1.00 84.56 422 TRP A N 1
ATOM 3268 C CA . TRP A 1 422 ? -12.907 -17.102 14.198 1.00 84.56 422 TRP A CA 1
ATOM 3269 C C . TRP A 1 422 ? -11.785 -17.234 15.222 1.00 84.56 422 TRP A C 1
ATOM 3271 O O . TRP A 1 422 ? -11.387 -16.245 15.836 1.00 84.56 422 TRP A O 1
ATOM 3281 N N . ALA A 1 423 ? -11.207 -18.434 15.324 1.00 82.50 423 ALA A N 1
ATOM 3282 C CA . ALA A 1 423 ? -10.052 -18.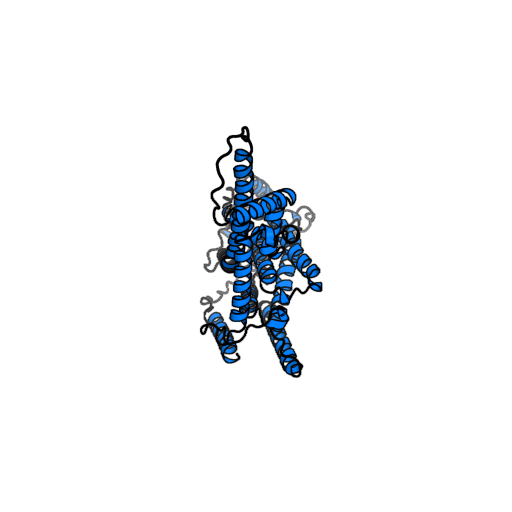696 16.174 1.00 82.50 423 ALA A CA 1
ATOM 3283 C C . ALA A 1 423 ? -8.830 -17.881 15.731 1.00 82.50 423 ALA A C 1
ATOM 3285 O O . ALA A 1 423 ? -8.101 -17.363 16.571 1.00 82.50 423 ALA A O 1
ATOM 3286 N N . LEU A 1 424 ? -8.637 -17.709 14.418 1.00 75.75 424 LEU A N 1
ATOM 3287 C CA . LEU A 1 424 ? -7.532 -16.920 13.872 1.00 75.75 424 LEU A CA 1
ATOM 3288 C C . LEU A 1 424 ? -7.592 -15.440 14.280 1.00 75.75 424 LEU A C 1
ATOM 3290 O O . LEU A 1 424 ? -6.553 -14.816 14.473 1.00 75.75 424 LEU A O 1
ATOM 3294 N N . GLN A 1 425 ? -8.794 -14.870 14.378 1.00 77.38 425 GLN A N 1
ATOM 3295 C CA . GLN A 1 425 ? -8.987 -13.481 14.804 1.00 77.38 425 GLN A CA 1
ATOM 3296 C C . GLN A 1 425 ? -9.147 -13.331 16.320 1.00 77.38 425 GLN A C 1
ATOM 3298 O O . GLN A 1 425 ? -9.345 -12.213 16.783 1.00 77.38 425 GLN A O 1
ATOM 3303 N N . GLU A 1 426 ? -9.091 -14.428 17.082 1.00 84.56 426 GLU A N 1
ATOM 3304 C CA . GLU A 1 426 ? -9.362 -14.432 18.525 1.00 84.56 426 GLU A CA 1
ATOM 3305 C C . GLU A 1 426 ? -10.759 -13.860 18.866 1.00 84.56 426 GLU A C 1
ATOM 3307 O O . GLU A 1 426 ? -10.984 -13.322 19.949 1.00 84.56 426 GLU A O 1
ATOM 3312 N N . VAL A 1 427 ? -11.724 -13.980 17.939 1.00 86.38 427 VAL A N 1
ATOM 3313 C CA . VAL A 1 427 ? -13.108 -13.509 18.111 1.00 86.38 427 VAL A CA 1
ATOM 3314 C C . VAL A 1 427 ? -14.029 -14.706 18.307 1.00 86.38 427 VAL A C 1
ATOM 3316 O O . VAL A 1 427 ? -14.024 -15.653 17.521 1.00 86.38 427 VAL A O 1
ATOM 3319 N N . GLN A 1 428 ? -14.871 -14.655 19.338 1.00 90.31 428 GLN A N 1
ATOM 3320 C CA . GLN A 1 428 ? -15.854 -15.703 19.584 1.00 90.31 428 GLN A CA 1
ATOM 3321 C C . GLN A 1 428 ? -16.960 -15.665 18.519 1.00 90.31 428 GLN A C 1
ATOM 3323 O O . GLN A 1 428 ? -17.597 -14.633 18.306 1.00 90.31 428 GLN A O 1
ATOM 3328 N N . ARG A 1 429 ? -17.208 -16.801 17.855 1.00 90.69 429 ARG A N 1
ATOM 3329 C CA . ARG A 1 429 ? -18.275 -16.930 16.854 1.00 90.69 429 ARG A CA 1
ATOM 3330 C C . ARG A 1 429 ? -19.651 -16.752 17.515 1.00 90.69 429 ARG A C 1
ATOM 3332 O O . ARG A 1 429 ? -19.989 -17.541 18.400 1.00 90.69 429 ARG A O 1
ATOM 3339 N N . PRO A 1 430 ? -20.474 -15.778 17.083 1.00 91.88 430 PRO A N 1
ATOM 3340 C CA . PRO A 1 430 ? -21.846 -15.666 17.563 1.00 91.88 430 PRO A CA 1
ATOM 3341 C C . PRO A 1 430 ? -22.705 -16.840 17.080 1.00 91.88 430 PRO A C 1
ATOM 3343 O O . PRO A 1 430 ? -22.395 -17.433 16.042 1.00 91.88 430 PRO A O 1
ATOM 3346 N N . PRO A 1 431 ? -23.822 -17.140 17.764 1.00 92.69 431 PRO A N 1
ATOM 3347 C CA . PRO A 1 431 ? -24.769 -18.148 17.304 1.00 92.69 431 PRO A CA 1
ATOM 3348 C C . PRO A 1 431 ? -25.235 -17.869 15.869 1.00 92.69 431 PRO A C 1
ATOM 3350 O O . PRO A 1 431 ? -25.549 -16.727 15.525 1.00 92.69 431 PRO A O 1
ATOM 3353 N N . ASP A 1 432 ? -25.367 -18.912 15.044 1.00 87.31 432 ASP A N 1
ATOM 3354 C CA . ASP A 1 432 ? -25.822 -18.777 13.648 1.00 87.31 432 ASP A CA 1
ATOM 3355 C C . ASP A 1 432 ? -27.241 -18.185 13.535 1.00 87.31 432 ASP A C 1
ATOM 3357 O O . ASP A 1 432 ? -27.624 -17.671 12.488 1.00 87.31 432 ASP A O 1
ATOM 3361 N N . ALA A 1 433 ? -28.022 -18.198 14.618 1.00 89.56 433 ALA A N 1
ATOM 3362 C CA . ALA A 1 433 ? -29.324 -17.539 14.682 1.00 89.56 433 ALA A CA 1
ATOM 3363 C C . ALA A 1 433 ? -29.237 -16.008 14.555 1.00 89.56 433 ALA A C 1
ATOM 3365 O O . ALA A 1 433 ? -30.185 -15.380 14.088 1.00 89.56 433 ALA A O 1
ATOM 3366 N N . GLU A 1 434 ? -28.101 -15.388 14.894 1.00 90.00 434 GLU A N 1
ATOM 3367 C CA . GLU A 1 434 ? -27.905 -13.946 14.713 1.00 90.00 434 GLU A CA 1
ATOM 3368 C C . GLU A 1 434 ? -27.669 -13.569 13.236 1.00 90.00 434 GLU A C 1
ATOM 3370 O O . GLU A 1 434 ? -27.281 -12.433 12.952 1.00 90.00 434 GLU A O 1
ATOM 3375 N N . ARG A 1 435 ? -27.896 -14.503 12.282 1.00 88.81 435 ARG A N 1
ATOM 3376 C CA . ARG A 1 435 ? -27.423 -14.377 10.898 1.00 88.81 435 ARG A CA 1
ATOM 3377 C C . ARG A 1 435 ? -28.235 -13.471 10.025 1.00 88.81 435 ARG A C 1
ATOM 3379 O O . ARG A 1 435 ? -29.350 -13.856 9.677 1.00 88.81 435 ARG A O 1
ATOM 3386 N N . PRO A 1 436 ? -27.683 -12.334 9.541 1.00 88.81 436 PRO A N 1
ATOM 3387 C CA . PRO A 1 436 ? -28.353 -11.626 8.475 1.00 88.81 436 PRO A CA 1
ATOM 3388 C C . PRO A 1 436 ? -28.442 -12.559 7.268 1.00 88.81 436 PRO A C 1
ATOM 3390 O O . PRO A 1 436 ? -27.435 -13.096 6.808 1.00 88.81 436 PRO A O 1
ATOM 3393 N N . ARG A 1 437 ? -29.657 -12.777 6.759 1.00 89.06 437 ARG A N 1
ATOM 3394 C CA . ARG A 1 437 ? -29.911 -13.745 5.677 1.00 89.06 437 ARG A CA 1
ATOM 3395 C C . ARG A 1 437 ? -29.099 -13.453 4.408 1.00 89.06 437 ARG A C 1
ATOM 3397 O O . ARG A 1 437 ? -28.754 -14.377 3.683 1.00 89.06 437 ARG A O 1
ATOM 3404 N N . TRP A 1 438 ? -28.744 -12.189 4.175 1.00 87.19 438 TRP A N 1
ATOM 3405 C CA . TRP A 1 438 ? -27.918 -11.754 3.043 1.00 87.19 438 TRP A CA 1
ATOM 3406 C C . TRP A 1 438 ? -26.431 -12.153 3.154 1.00 87.19 438 TRP A C 1
ATOM 3408 O O . TRP A 1 438 ? -25.712 -12.067 2.165 1.00 87.19 438 TRP A O 1
ATOM 3418 N N . LEU A 1 439 ? -25.971 -12.623 4.322 1.00 82.81 439 LEU A N 1
ATOM 3419 C CA . LEU A 1 439 ? -24.606 -13.124 4.565 1.00 82.81 439 LEU A CA 1
ATOM 3420 C C . LEU A 1 439 ? -24.491 -14.654 4.461 1.00 82.81 439 LEU A C 1
ATOM 3422 O O . LEU A 1 439 ? -23.473 -15.232 4.847 1.00 82.81 439 LEU A O 1
ATOM 3426 N N . PHE A 1 440 ? -25.528 -15.343 3.982 1.00 76.44 440 PHE A N 1
ATOM 3427 C CA . PHE A 1 440 ? -25.528 -16.801 3.946 1.00 76.44 440 PHE A CA 1
ATOM 3428 C C . PHE A 1 440 ? -24.398 -17.352 3.059 1.00 76.44 440 PHE A C 1
ATOM 3430 O O . PHE A 1 440 ? -24.249 -16.969 1.901 1.00 76.44 440 PHE A O 1
ATOM 3437 N N . GLY A 1 441 ? -23.586 -18.253 3.619 1.00 76.25 441 GLY A N 1
ATOM 3438 C CA . GLY A 1 441 ? -22.427 -18.831 2.933 1.00 76.25 441 GLY A CA 1
ATOM 3439 C C . GLY A 1 441 ? -21.211 -17.903 2.821 1.00 76.25 441 GLY A C 1
ATOM 3440 O O . GLY A 1 441 ? -20.212 -18.310 2.228 1.00 76.25 441 GLY A O 1
ATOM 3441 N N . TRP A 1 442 ? -21.261 -16.694 3.398 1.00 80.38 442 TRP A N 1
ATOM 3442 C CA . TRP A 1 442 ? -20.137 -15.756 3.452 1.00 80.38 442 TRP A CA 1
ATOM 3443 C C . TRP A 1 442 ? -19.687 -15.510 4.901 1.00 80.38 442 TRP A C 1
ATOM 3445 O O . TRP A 1 442 ? -19.875 -14.434 5.468 1.00 80.38 442 TRP A O 1
ATOM 3455 N N . GLU A 1 443 ? -19.070 -16.536 5.498 1.00 81.69 443 GLU A N 1
ATOM 3456 C CA . GLU A 1 443 ? -18.510 -16.517 6.868 1.00 81.69 443 GLU A CA 1
ATOM 3457 C C . GLU A 1 443 ? -17.528 -15.352 7.104 1.00 81.69 443 GLU A C 1
ATOM 3459 O O . GLU A 1 443 ? -17.383 -14.832 8.204 1.00 81.69 443 GLU A O 1
ATOM 3464 N N . GLU A 1 444 ? -16.877 -14.881 6.050 1.00 76.69 444 GLU A N 1
ATOM 3465 C CA . GLU A 1 444 ? -15.969 -13.739 6.101 1.00 76.69 444 GLU A CA 1
ATOM 3466 C C . GLU A 1 444 ? -16.699 -12.399 6.251 1.00 76.69 444 GLU A C 1
ATOM 3468 O O . GLU A 1 444 ? -16.327 -11.560 7.075 1.00 76.69 444 GLU A O 1
ATOM 3473 N N . GLY A 1 445 ? -17.756 -12.192 5.456 1.00 81.88 445 GLY A N 1
ATOM 3474 C CA . GLY A 1 445 ? -18.612 -11.014 5.569 1.00 81.88 445 GLY A CA 1
ATOM 3475 C C . GLY A 1 445 ? -19.297 -10.969 6.931 1.00 81.88 445 GLY A C 1
ATOM 3476 O O . GLY A 1 445 ? -19.470 -9.898 7.512 1.00 81.88 445 GLY A O 1
ATOM 3477 N N . TRP A 1 446 ? -19.600 -12.143 7.484 1.00 86.81 446 TRP A N 1
ATOM 3478 C CA . TRP A 1 446 ? -20.064 -12.285 8.850 1.00 86.81 446 TRP A CA 1
ATOM 3479 C C . TRP A 1 446 ? -19.045 -11.808 9.873 1.00 86.81 446 TRP A C 1
ATOM 3481 O O . TRP A 1 446 ? -19.367 -10.962 10.704 1.00 86.81 446 TRP A O 1
ATOM 3491 N N . LEU A 1 447 ? -17.840 -12.382 9.861 1.00 86.19 447 LEU A N 1
ATOM 3492 C CA . LEU A 1 447 ? -16.783 -12.039 10.808 1.00 86.19 447 LEU A CA 1
ATOM 3493 C C . LEU A 1 447 ? -16.532 -10.530 10.786 1.00 86.19 447 LEU A C 1
ATOM 3495 O O . LEU A 1 447 ? -16.502 -9.877 11.828 1.00 86.19 447 LEU A O 1
ATOM 3499 N N . TRP A 1 448 ? -16.475 -9.955 9.583 1.00 83.00 448 TRP A N 1
ATOM 3500 C CA . TRP A 1 448 ? -16.364 -8.516 9.392 1.00 83.00 448 TRP A CA 1
ATOM 3501 C C . TRP A 1 448 ? -17.551 -7.752 9.995 1.00 83.00 448 TRP A C 1
ATOM 3503 O O . TRP A 1 448 ? -17.342 -6.774 10.711 1.00 83.00 448 TRP A O 1
ATOM 3513 N N . TYR A 1 449 ? -18.790 -8.192 9.765 1.00 86.75 449 TYR A N 1
ATOM 3514 C CA . TYR A 1 449 ? -19.980 -7.581 10.363 1.00 86.75 449 TYR A CA 1
ATOM 3515 C C . TYR A 1 449 ? -19.932 -7.593 11.898 1.00 86.75 449 TYR A C 1
ATOM 3517 O O . TYR A 1 449 ? -20.223 -6.573 12.522 1.00 86.75 449 TYR A O 1
ATOM 3525 N N . VAL A 1 450 ? -19.530 -8.709 12.509 1.00 89.12 450 VAL A N 1
ATOM 3526 C CA . VAL A 1 450 ? -19.447 -8.856 13.972 1.00 89.12 450 VAL A CA 1
ATOM 3527 C C . VAL A 1 450 ? -18.398 -7.922 14.558 1.00 89.12 450 VAL A C 1
ATOM 3529 O O . VAL A 1 450 ? -18.725 -7.152 15.460 1.00 89.12 450 VAL A O 1
ATOM 3532 N N . ILE A 1 451 ? -17.194 -7.896 13.981 1.00 86.62 451 ILE A N 1
ATOM 3533 C CA . ILE A 1 451 ? -16.122 -6.988 14.407 1.00 86.62 451 ILE A CA 1
ATOM 3534 C C . ILE A 1 451 ? -16.596 -5.531 14.328 1.00 86.62 451 ILE A C 1
ATOM 3536 O O . ILE A 1 451 ? -16.496 -4.792 15.305 1.00 86.62 451 ILE A O 1
ATOM 3540 N N . ASN A 1 452 ? -17.187 -5.111 13.204 1.00 85.38 452 ASN A N 1
ATOM 3541 C CA . ASN A 1 452 ? -17.675 -3.735 13.051 1.00 85.38 452 ASN A CA 1
ATOM 3542 C C . ASN A 1 452 ? -18.841 -3.411 13.999 1.00 85.38 452 ASN A C 1
ATOM 3544 O O . ASN A 1 452 ? -18.932 -2.296 14.516 1.00 85.38 452 ASN A O 1
ATOM 3548 N N . ARG A 1 453 ? -19.729 -4.374 14.269 1.00 89.94 453 ARG A N 1
ATOM 3549 C CA . ARG A 1 453 ? -20.827 -4.219 15.234 1.00 89.94 453 ARG A CA 1
ATOM 3550 C C . ARG A 1 453 ? -20.291 -4.026 16.652 1.00 89.94 453 ARG A C 1
ATOM 3552 O O . ARG A 1 453 ? -20.819 -3.194 17.389 1.00 89.94 453 ARG A O 1
ATOM 3559 N N . GLU A 1 454 ? -19.266 -4.772 17.047 1.00 90.31 454 GLU A N 1
ATOM 3560 C CA . GLU A 1 454 ? -18.626 -4.648 18.360 1.00 90.31 454 GLU A CA 1
ATOM 3561 C C . GLU A 1 454 ? -17.811 -3.363 18.502 1.00 90.31 454 GLU A C 1
ATOM 3563 O O . GLU A 1 454 ? -17.891 -2.706 19.543 1.00 90.31 454 GLU A O 1
ATOM 3568 N N . GLU A 1 455 ? -17.086 -2.961 17.456 1.00 87.94 455 GLU A N 1
ATOM 3569 C CA . GLU A 1 455 ? -16.437 -1.648 17.350 1.00 87.94 455 GLU A CA 1
ATOM 3570 C C . GLU A 1 455 ? -17.445 -0.520 17.568 1.00 87.94 455 GLU A C 1
ATOM 3572 O O . GLU A 1 455 ? -17.243 0.358 18.410 1.00 87.94 455 GLU A O 1
ATOM 3577 N N . TRP A 1 456 ? -18.578 -0.584 16.866 1.00 89.06 456 TRP A N 1
ATOM 3578 C CA . TRP A 1 456 ? -19.634 0.411 16.978 1.00 89.06 456 TRP A CA 1
ATOM 3579 C C . TRP A 1 456 ? -20.253 0.446 18.377 1.00 89.06 456 TRP A C 1
ATOM 3581 O O . TRP A 1 456 ? -20.410 1.520 18.958 1.00 89.06 456 TRP A O 1
ATOM 3591 N N . LYS A 1 457 ? -20.558 -0.715 18.972 1.00 92.25 457 LYS A N 1
ATOM 3592 C CA . LYS A 1 457 ? -21.058 -0.796 20.357 1.00 92.25 457 LYS A CA 1
ATOM 3593 C C . LYS A 1 457 ? -20.063 -0.187 21.348 1.00 92.25 457 LYS A C 1
ATOM 3595 O O . LYS A 1 457 ? -20.474 0.588 22.211 1.00 92.25 457 LYS A O 1
ATOM 3600 N N . ASN A 1 458 ? -18.771 -0.488 21.200 1.00 92.38 458 ASN A N 1
ATOM 3601 C CA . ASN A 1 458 ? -17.704 0.099 22.013 1.00 92.38 458 ASN A CA 1
ATOM 3602 C C . ASN A 1 458 ? -17.629 1.618 21.844 1.00 92.38 458 ASN A C 1
ATOM 3604 O O . ASN A 1 458 ? -17.488 2.347 22.826 1.00 92.38 458 ASN A O 1
ATOM 3608 N N . PHE A 1 459 ? -17.741 2.112 20.612 1.00 92.44 459 PHE A N 1
ATOM 3609 C CA . PHE A 1 459 ? -17.782 3.541 20.331 1.00 92.44 459 PHE A CA 1
ATOM 3610 C C . PHE A 1 459 ? -18.994 4.219 20.980 1.00 92.44 459 PHE A C 1
ATOM 3612 O O . PHE A 1 459 ? -18.827 5.231 21.654 1.00 92.44 459 PHE A O 1
ATOM 3619 N N . VAL A 1 460 ? -20.192 3.644 20.860 1.00 93.44 460 VAL A N 1
ATOM 3620 C CA . VAL A 1 460 ? -21.412 4.179 21.484 1.00 93.44 460 VAL A CA 1
ATOM 3621 C C . VAL A 1 460 ? -21.307 4.176 23.012 1.00 93.44 460 VAL A C 1
ATOM 3623 O O . VAL A 1 460 ? -21.710 5.150 23.649 1.00 93.44 460 VAL A O 1
ATOM 3626 N N . ALA A 1 461 ? -20.755 3.118 23.611 1.00 93.31 461 ALA A N 1
ATOM 3627 C CA . ALA A 1 461 ? -20.526 3.042 25.053 1.00 93.31 461 ALA A CA 1
ATOM 3628 C C . ALA A 1 461 ? -19.551 4.131 25.526 1.00 93.31 461 ALA A C 1
ATOM 3630 O O . ALA A 1 461 ? -19.866 4.883 26.448 1.00 93.31 461 ALA A O 1
ATOM 3631 N N . TRP A 1 462 ? -18.419 4.280 24.832 1.00 95.19 462 TRP A N 1
ATOM 3632 C CA . TRP A 1 462 ? -17.456 5.350 25.086 1.00 95.19 462 TRP A CA 1
ATOM 3633 C C . TRP A 1 462 ? -18.067 6.742 24.882 1.00 95.19 462 TRP A C 1
ATOM 3635 O O . TRP A 1 462 ? -17.844 7.635 25.688 1.00 95.19 462 TRP A O 1
ATOM 3645 N N . TRP A 1 463 ? -18.888 6.945 23.852 1.00 93.62 463 TRP A N 1
ATOM 3646 C CA . TRP A 1 463 ? -19.534 8.234 23.606 1.00 93.62 463 TRP A CA 1
ATOM 3647 C C . TRP A 1 463 ? -20.529 8.586 24.719 1.00 93.62 463 TRP A C 1
ATOM 3649 O O . TRP A 1 463 ? -20.638 9.755 25.092 1.00 93.62 463 TRP A O 1
ATOM 3659 N N . LYS A 1 464 ? -21.250 7.605 25.275 1.00 93.94 464 LYS A N 1
ATOM 3660 C CA . LYS A 1 464 ? -22.174 7.823 26.400 1.00 93.94 464 LYS A CA 1
ATOM 3661 C C . LYS A 1 464 ? -21.438 8.210 27.684 1.00 93.94 464 LYS A C 1
ATOM 3663 O O . LYS A 1 464 ? -21.870 9.154 28.339 1.00 93.94 464 LYS A O 1
ATOM 3668 N N . ASP A 1 465 ? -20.342 7.528 28.009 1.00 93.69 465 ASP A N 1
ATOM 3669 C CA . ASP A 1 465 ? -19.568 7.764 29.235 1.00 93.69 465 ASP A CA 1
ATOM 3670 C C . ASP A 1 465 ? -18.051 7.602 28.987 1.00 93.69 465 ASP A C 1
ATOM 3672 O O . ASP A 1 465 ? -17.464 6.558 29.292 1.00 93.69 465 ASP A O 1
ATOM 3676 N N . PRO A 1 466 ? -17.385 8.627 28.417 1.00 92.62 466 PRO A N 1
ATOM 3677 C CA . PRO A 1 466 ? -15.976 8.519 28.037 1.00 92.62 466 PRO A CA 1
ATOM 3678 C C . PRO A 1 466 ? -15.052 8.453 29.256 1.00 92.62 466 PRO A C 1
ATOM 3680 O O . PRO A 1 466 ? -13.961 7.895 29.171 1.00 92.62 466 PRO A O 1
ATOM 3683 N N . ILE A 1 467 ? -15.485 8.991 30.402 1.00 92.00 467 ILE A N 1
ATOM 3684 C CA . ILE A 1 467 ? -14.689 9.000 31.632 1.00 92.00 467 ILE A CA 1
ATOM 3685 C C . ILE A 1 467 ? -14.626 7.601 32.232 1.00 92.00 467 ILE A C 1
ATOM 3687 O O . ILE A 1 467 ? -13.537 7.150 32.575 1.00 92.00 467 ILE A O 1
ATOM 3691 N N . ARG A 1 468 ? -15.753 6.881 32.287 1.00 93.31 468 ARG A N 1
ATOM 3692 C CA . ARG A 1 468 ? -15.773 5.494 32.772 1.00 93.31 468 ARG A CA 1
ATOM 3693 C C . ARG A 1 468 ? -14.885 4.577 31.940 1.00 93.31 468 ARG A C 1
ATOM 3695 O O . ARG A 1 468 ? -14.192 3.734 32.497 1.00 93.31 468 ARG A O 1
ATOM 3702 N N . VAL A 1 469 ? -14.897 4.745 30.617 1.00 91.69 469 VAL A N 1
ATOM 3703 C CA . VAL A 1 469 ? -14.101 3.907 29.709 1.00 91.69 469 VAL A CA 1
ATOM 3704 C C . VAL A 1 469 ? -12.609 4.244 29.789 1.00 91.69 469 VAL A C 1
ATOM 3706 O O . VAL A 1 469 ? -11.785 3.336 29.825 1.00 91.69 469 VAL A O 1
ATOM 3709 N N . CYS A 1 470 ? -12.243 5.528 29.831 1.00 91.50 470 CYS A N 1
ATOM 3710 C CA . CYS A 1 470 ? -10.838 5.942 29.831 1.00 91.50 470 CYS A CA 1
ATOM 3711 C C . CYS A 1 470 ? -10.176 5.923 31.225 1.00 91.50 470 CYS A C 1
ATOM 3713 O O . CYS A 1 470 ? -8.951 5.833 31.291 1.00 91.50 470 CYS A O 1
ATOM 3715 N N . TRP A 1 471 ? -10.947 6.008 32.317 1.00 92.19 471 TRP A N 1
ATOM 3716 C CA . TRP A 1 471 ? -10.466 5.927 33.705 1.00 92.19 471 TRP A CA 1
ATOM 3717 C C . TRP A 1 471 ? -11.397 5.067 34.572 1.00 92.19 471 TRP A C 1
ATOM 3719 O O . TRP A 1 471 ? -12.074 5.585 35.465 1.00 92.19 471 TRP A O 1
ATOM 3729 N N . PRO A 1 472 ? -11.407 3.740 34.374 1.00 90.88 472 PRO A N 1
ATOM 3730 C CA . PRO A 1 472 ? -12.248 2.846 35.169 1.00 90.88 472 PRO A CA 1
ATOM 3731 C C . PRO A 1 472 ? -11.983 2.963 36.681 1.00 90.88 472 PRO A C 1
ATOM 3733 O O . PRO A 1 472 ? -12.915 2.876 37.475 1.00 90.88 472 PRO A O 1
ATOM 3736 N N . SER A 1 473 ? -10.743 3.271 37.082 1.00 90.38 473 SER A N 1
ATOM 3737 C CA . SER A 1 473 ? -10.349 3.456 38.488 1.00 90.38 473 SER A CA 1
ATOM 3738 C C . SER A 1 473 ? -10.976 4.667 39.184 1.00 90.38 473 SER A C 1
ATOM 3740 O O . SER A 1 473 ? -10.986 4.721 40.408 1.00 90.38 473 SER A O 1
ATOM 3742 N N . VAL A 1 474 ? -11.489 5.641 38.430 1.00 86.19 474 VAL A N 1
ATOM 3743 C CA . VAL A 1 474 ? -12.093 6.864 38.986 1.00 86.19 474 VAL A CA 1
ATOM 3744 C C . VAL A 1 474 ? -13.550 6.643 39.387 1.00 86.19 474 VAL A C 1
ATOM 3746 O O . VAL A 1 474 ? -14.076 7.389 40.201 1.00 86.19 474 VAL A O 1
ATOM 3749 N N . MET A 1 475 ? -14.210 5.623 38.830 1.00 78.50 475 MET A N 1
ATOM 3750 C CA . MET A 1 475 ? -15.595 5.281 39.177 1.00 78.50 475 MET A CA 1
ATOM 3751 C C . MET A 1 475 ? -15.707 4.184 40.239 1.00 78.50 475 MET A C 1
ATOM 3753 O O . MET A 1 475 ? -16.789 3.987 40.783 1.00 78.50 475 MET A O 1
ATOM 3757 N N . SER A 1 476 ? -14.622 3.459 40.518 1.00 83.00 476 SER A N 1
ATOM 3758 C CA . SER A 1 476 ? -14.582 2.456 41.589 1.00 83.00 476 SER A CA 1
ATOM 3759 C C . SER A 1 476 ? -14.345 3.051 42.982 1.00 83.00 476 SER A C 1
ATOM 3761 O O . SER A 1 476 ? -14.484 2.331 43.965 1.00 83.00 476 SER A O 1
ATOM 3763 N N . SER A 1 477 ? -13.949 4.327 43.055 1.00 67.00 477 SER A N 1
ATOM 3764 C CA . SER A 1 477 ? -13.743 5.104 44.286 1.00 67.00 477 SER A CA 1
ATOM 3765 C C . SER A 1 477 ? -14.917 6.033 44.546 1.00 67.00 477 SER A C 1
ATOM 3767 O O . SER A 1 477 ? -15.346 6.122 45.713 1.00 67.00 477 SER A O 1
#